Protein 5XJ1 (pdb70)

Sequence (453 aa):
MLKKNDIVEVEIVDLTHEGAGVAKVDGLVFFVENALPSEKILMRVLKVNKKIGFGKVEKYLVQSPHRNQDLDLAYLRSGIADLGHLSYPEQLKFKTKQVKDSLYKIAGIADVEVAETLGMEHPVKYRNKAQVPVRRVNGVLETGFFRKNSHNLMPLEDFFIQDPVIDQVVVALRDLLRRFDLKPYDEKEQSGLIRNLVVRRGHYSGQIMVVLVTTRPKVFRVDQLIEQVIKQFPEIVSVMQNINDQNTNAIFGKEWRTLYGQDYITDQMLGNDFQIAGPAFYQVNTEMAEKLYQTAIDFAELKKDDVIIDAYSGIGTIGLSVAKHVKEVYGVELIPEAVENSQKNASLNKITNAHYVCDTAENAMKKWLKEGIQPTVILVDPPRKGLTESFIKASAQTGADRIAYISCNVATMARDIKLYQELGYELKKVQPVDLFPQTHHVETVALLSKLDV

Radius of gyration: 23.88 Å; Cα contacts (8 Å, |Δi|>4): 1050; chains: 1; bounding box: 58×52×65 Å
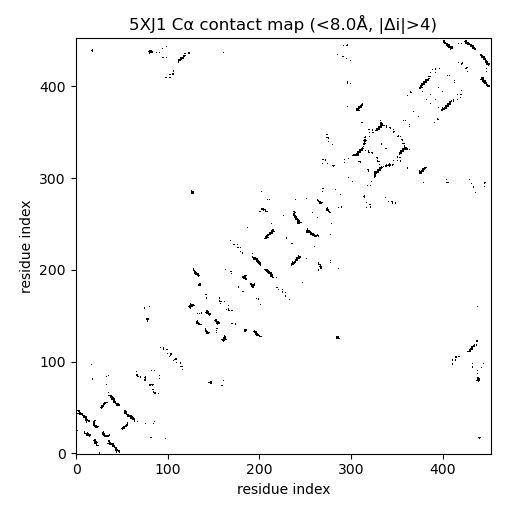
Secondary structure (DSSP, 8-state):
---TT-EEEEE--EE-TTS-EEEEETTEEEEETT--TT-EEEEEEEEE-SSEEEEEEEEEEE--TTB-TT--THHHHTTS-TTTTB-HHHHHHHHHHHHHHHHHHHH---SS-BPPPBPPSS-SS-BSEEEEEEEEETTEEEEEEEPTTS--EEE-S--SSB-HHHHHHHHHHHHHHHHTTPPBPBTTTTB-SEEEEEEEE-TTT--EEEEEEESSS--TTHHHHHHHHHHH-TTEEEEEEEE--SSSS-S--SEEEEEEE-SEEEEEETTEEEEEETT----S-HHHHHHHHHHHHHHHT--TT-EEEEES-TTSHHHHHHGGGSSEEEEEES-HHHHHHHHHHHHHTT--SEEEEES-HHHHHHHHHHTT----EEEE---TT---HHHHHHHHHTT-SEEEEEES-HHHHHHHHHHHHHTT-EEEEEEEE-SSTTSS--EEEEEEE-S--

InterPro domains:
  IPR002792 TRAM domain [PF01938] (5-57)
  IPR002792 TRAM domain [PS50926] (1-59)
  IPR010280 (Uracil-5)-methyltransferase family [PF05958] (254-450)
  IPR010280 (Uracil-5)-methyltransferase family [PS51687] (79-451)
  IPR010280 (Uracil-5)-methyltransferase family [PTHR11061] (3-449)
  IPR012340 Nucleic acid-binding, OB-fold [G3DSA:2.40.50.140] (1-58)
  IPR012340 Nucleic acid-binding, OB-fold [SSF50249] (2-57)
  IPR029063 S-adenosyl-L-methionine-dependent methyltransferase superfamily [G3DSA:3.40.50.150] (83-445)
  IPR029063 S-adenosyl-L-methionine-dependent methyltransferase superfamily [SSF53335] (77-450)
  IPR030390 RNA methyltransferase TrmA, active site [PS01230] (381-412)
  IPR030391 RNA methyltransferase TrmA, conserved site [PS01231] (433-443)

Foldseek 3Di:
DDDAQDWDKFAFADADLFGFTWTADPQAIETEAPHDHRWIAGWGWHADDDRYTYTYGPGTPGDDPQFDPPDDCVCCQLQVFSQQRGHQVVLQVVLQVVLQVLLCVQQVDNPFDEDGAADDPPQWAFFQKDKWFWAQDPNATATAGDGPPGRHGDGDLGSTRHNNVQSVLRVLLSVLCVVLVFFGADLVVLDGWFTIWMWGAAPPLRAIEIEGETQDDDDPPVVVVVVVSCVVVVSYQWYKYFHDNDNDPDRGDDDIDTDGHDQFDWYDALHFIATGGPPFDDQRRRVQVNVLLVVLCVLLVFAQAAEEEAEQQFLNVNVLNCLVHYPAYEYEHQDVVRVVNVVVRCVRRVNDRYHYDRDHQLVVLVVCVVVVHQHAEYEYEDPQQADDPSNLVSVVVSVHFKYKYWYQHSNNVSNSVNVLVVSQKDWHHKYWYCSNHSGSTIIMITMIGNPPD

Solvent-accessible surface area: 20555 Å² total; per-residue (Å²): 130,33,144,118,91,51,75,32,109,10,82,1,82,66,14,27,55,97,6,26,0,10,0,142,23,103,76,20,46,0,50,0,93,35,0,1,51,62,0,85,0,45,0,74,0,77,119,58,70,183,140,58,0,74,3,74,20,77,119,67,76,74,70,7,120,77,27,52,119,136,28,79,110,10,21,16,70,4,24,16,0,14,0,0,4,11,29,39,85,35,1,32,113,22,0,3,101,25,0,92,58,16,3,132,163,68,12,58,15,80,135,34,112,17,28,106,10,62,32,11,148,130,19,55,71,11,70,3,56,0,54,1,2,0,28,121,30,148,54,64,8,30,1,0,67,39,96,92,157,32,90,98,16,8,62,23,93,71,4,35,9,8,24,57,34,0,9,93,0,0,31,7,0,22,38,4,0,86,170,20,97,13,96,7,7,52,59,195,116,96,44,16,9,0,10,7,0,4,0,5,36,2,71,118,37,6,53,0,2,1,1,0,0,0,18,125,60,151,12,141,127,16,102,95,2,7,101,77,2,38,162,113,20,108,84,6,36,0,2,9,2,0,14,1,96,108,114,60,124,56,54,59,19,196,69,64,100,69,54,87,52,71,75,62,1,21,1,49,0,40,77,20,48,0,38,0,25,4,69,17,144,3,21,12,1,0,57,0,0,24,96,1,11,70,12,3,16,87,29,0,113,22,123,143,108,8,23,0,0,1,0,64,8,25,9,0,17,11,0,0,2,2,2,128,56,6,122,46,0,33,0,0,19,97,100,86,114,17,11,93,18,0,92,121,0,6,80,73,33,184,30,122,31,13,75,18,49,62,36,65,2,50,55,3,2,119,108,10,61,146,127,51,27,147,8,29,0,0,2,0,48,7,90,138,172,10,11,82,103,64,0,4,82,13,0,20,138,13,35,0,38,27,0,0,1,2,2,35,24,18,42,21,0,0,105,2,0,104,35,0,69,144,62,36,6,68,5,54,79,0,16,0,1,0,2,32,0,11,12,60,36,6,8,0,0,0,10,0,5,68,76,135,118

Structure (mmCIF, N/CA/C/O backbone):
data_5XJ1
#
_entry.id   5XJ1
#
_cell.length_a   46.452
_cell.length_b   101.772
_cell.length_c   63.037
_cell.angle_alpha   90.000
_cell.angle_beta   110.110
_cell.angle_gamma   90.000
#
_symmetry.space_group_name_H-M   'P 1 21 1'
#
loop_
_entity.id
_entity.type
_entity.pdbx_description
1 polymer 'Uncharacterized RNA methyltransferase SP_1029'
2 non-polymer GLYCEROL
3 non-polymer 'HEXAETHYLENE GLYCOL'
4 non-polymer '4-(2-HYDROXYETHYL)-1-PIPERAZINE ETHANESULFONIC ACID'
5 water water
#
loop_
_atom_site.group_PDB
_atom_site.id
_atom_site.type_symbol
_atom_site.label_atom_id
_atom_site.label_alt_id
_atom_site.label_comp_id
_atom_site.label_asym_id
_atom_site.label_entity_id
_atom_site.label_seq_id
_atom_site.pdbx_PDB_ins_code
_atom_site.Cartn_x
_atom_site.Cartn_y
_atom_site.Cartn_z
_atom_site.occupancy
_atom_site.B_iso_or_equiv
_atom_site.auth_seq_id
_atom_site.auth_comp_id
_atom_site.auth_asym_id
_atom_site.auth_atom_id
_atom_site.pdbx_PDB_model_num
ATOM 1 N N . MET A 1 1 ? -35.396 -27.316 16.134 1.00 66.61 1 MET A N 1
ATOM 2 C CA . MET A 1 1 ? -34.651 -26.106 15.803 1.00 67.72 1 MET A CA 1
ATOM 3 C C . MET A 1 1 ? -33.595 -25.809 16.867 1.00 68.31 1 MET A C 1
ATOM 4 O O . MET A 1 1 ? -33.910 -25.702 18.053 1.00 73.88 1 MET A O 1
ATOM 6 N N . LEU A 1 2 ? -32.348 -25.655 16.427 1.00 62.98 2 LEU A N 1
ATOM 7 C CA . LEU A 1 2 ? -31.211 -25.612 17.339 1.00 54.36 2 LEU A CA 1
ATOM 8 C C . LEU A 1 2 ? -31.199 -24.345 18.185 1.00 45.82 2 LEU A C 1
ATOM 9 O O . LEU A 1 2 ? -31.677 -23.283 17.776 1.00 48.16 2 LEU A O 1
ATOM 14 N N . LYS A 1 3 ? -30.605 -24.475 19.367 1.00 44.39 3 LYS A N 1
ATOM 15 C CA . LYS A 1 3 ? -30.424 -23.419 20.350 1.00 51.52 3 LYS A CA 1
ATOM 16 C C . LYS A 1 3 ? -28.945 -23.291 20.672 1.00 49.35 3 LYS A C 1
ATOM 17 O O . LYS A 1 3 ? -28.193 -24.259 20.570 1.00 51.09 3 LYS A O 1
ATOM 23 N N . LYS A 1 4 ? -28.538 -22.108 21.123 1.00 47.81 4 LYS A N 1
ATOM 24 C CA . LYS A 1 4 ? -27.172 -21.960 21.609 1.00 53.12 4 LYS A CA 1
ATOM 25 C C . LYS A 1 4 ? -26.902 -22.930 22.761 1.00 51.79 4 LYS A C 1
ATOM 26 O O . LYS A 1 4 ? -27.782 -23.229 23.574 1.00 44.05 4 LYS A O 1
ATOM 32 N N . ASN A 1 5 ? -25.665 -23.432 22.811 1.00 45.89 5 ASN A N 1
ATOM 33 C CA . ASN A 1 5 ? -25.158 -24.422 23.761 1.00 43.18 5 ASN A CA 1
ATOM 34 C C . ASN A 1 5 ? -25.738 -25.810 23.541 1.00 43.82 5 ASN A C 1
ATOM 35 O O . ASN A 1 5 ? -25.415 -26.726 24.310 1.00 47.09 5 ASN A O 1
ATOM 40 N N . ASP A 1 6 ? -26.585 -26.007 22.534 1.00 44.10 6 ASP A N 1
ATOM 41 C CA . ASP A 1 6 ? -26.901 -27.362 22.114 1.00 37.89 6 ASP A CA 1
ATOM 42 C C . ASP A 1 6 ? -25.630 -28.058 21.652 1.00 37.97 6 ASP A C 1
ATOM 43 O O . ASP A 1 6 ? -24.696 -27.424 21.153 1.00 38.26 6 ASP A O 1
ATOM 48 N N . ILE A 1 7 ? -25.589 -29.369 21.863 1.00 38.25 7 ILE A N 1
ATOM 49 C CA . ILE A 1 7 ? -24.519 -30.227 21.367 1.00 33.32 7 ILE A CA 1
ATOM 50 C C . ILE A 1 7 ? -25.141 -31.175 20.359 1.00 37.97 7 ILE A C 1
ATOM 51 O O . ILE A 1 7 ? -26.027 -31.964 20.707 1.00 41.18 7 ILE A O 1
ATOM 56 N N . VAL A 1 8 ? -24.678 -31.107 19.119 1.00 36.69 8 VAL A N 1
ATOM 57 C CA . VAL A 1 8 ? -25.196 -31.951 18.055 1.00 34.47 8 VAL A CA 1
ATOM 58 C C . VAL A 1 8 ? -24.013 -32.580 17.341 1.00 32.26 8 VAL A C 1
ATOM 59 O O . VAL A 1 8 ? -22.973 -31.938 17.153 1.00 32.41 8 VAL A O 1
ATOM 63 N N . GLU A 1 9 ? -24.158 -33.847 16.980 1.00 34.35 9 GLU A N 1
ATOM 64 C CA . GLU A 1 9 ? -23.134 -34.529 16.204 1.00 28.71 9 GLU A CA 1
ATOM 65 C C . GLU A 1 9 ? -23.299 -34.162 14.739 1.00 32.15 9 GLU A C 1
ATOM 66 O O . GLU A 1 9 ? -24.349 -34.416 14.141 1.00 35.50 9 GLU A O 1
ATOM 72 N N . VAL A 1 10 ? -22.268 -33.558 14.161 1.00 29.01 10 VAL A N 1
ATOM 73 C CA . VAL A 1 10 ? -22.317 -33.140 12.774 1.00 23.74 10 VAL A CA 1
ATOM 74 C C . VAL A 1 10 ? -21.092 -33.681 12.066 1.00 23.81 10 VAL A C 1
ATOM 75 O O . VAL A 1 10 ? -20.053 -33.957 12.676 1.00 22.07 10 VAL A O 1
ATOM 79 N N . GLU A 1 11 ? -21.232 -33.832 10.759 1.00 26.17 11 GLU A N 1
ATOM 80 C CA . GLU A 1 11 ? -20.092 -34.057 9.891 1.00 23.62 11 GLU A CA 1
ATOM 81 C C . GLU A 1 11 ? -19.767 -32.758 9.173 1.00 27.74 11 GLU A C 1
ATOM 82 O O . GLU A 1 11 ? -20.666 -32.081 8.656 1.00 25.11 11 GLU A O 1
ATOM 88 N N . ILE A 1 12 ? -18.487 -32.412 9.147 1.00 19.21 12 ILE A N 1
ATOM 89 C CA . ILE A 1 12 ? -18.049 -31.218 8.446 1.00 18.16 12 ILE A CA 1
ATOM 90 C C . ILE A 1 12 ? -18.009 -31.555 6.963 1.00 23.28 12 ILE A C 1
ATOM 91 O O . ILE A 1 12 ? -17.372 -32.533 6.556 1.00 22.27 12 ILE A O 1
ATOM 96 N N . VAL A 1 13 ? -18.732 -30.784 6.155 1.00 20.73 13 VAL A N 1
ATOM 97 C CA . VAL A 1 13 ? -18.904 -31.122 4.744 1.00 21.00 13 VAL A CA 1
ATOM 98 C C . VAL A 1 13 ? -18.251 -30.119 3.817 1.00 26.25 13 VAL A C 1
ATOM 99 O O . VAL A 1 13 ? -18.190 -30.375 2.603 1.00 27.54 13 VAL A O 1
ATOM 103 N N . ASP A 1 14 ? -17.740 -29.007 4.338 1.00 22.87 14 ASP A N 1
ATOM 104 C CA . ASP A 1 14 ? -17.119 -27.990 3.503 1.00 20.47 14 ASP A CA 1
ATOM 105 C C . ASP A 1 14 ? -16.223 -27.130 4.383 1.00 21.78 14 ASP A C 1
ATOM 106 O O . ASP A 1 14 ? -16.221 -27.249 5.609 1.00 20.49 14 ASP A O 1
ATOM 111 N N . LEU A 1 15 ? -15.468 -26.251 3.740 1.00 20.97 15 LEU A N 1
ATOM 112 C CA . LEU A 1 15 ? -14.582 -25.324 4.436 1.00 23.23 15 LEU A CA 1
ATOM 113 C C . LEU A 1 15 ? -14.707 -23.970 3.755 1.00 24.43 15 LEU A C 1
ATOM 114 O O . LEU A 1 15 ? -14.630 -23.895 2.525 1.00 23.67 15 LEU A O 1
ATOM 119 N N . THR A 1 16 ? -14.956 -22.917 4.536 1.00 21.25 16 THR A N 1
ATOM 120 C CA . THR A 1 16 ? 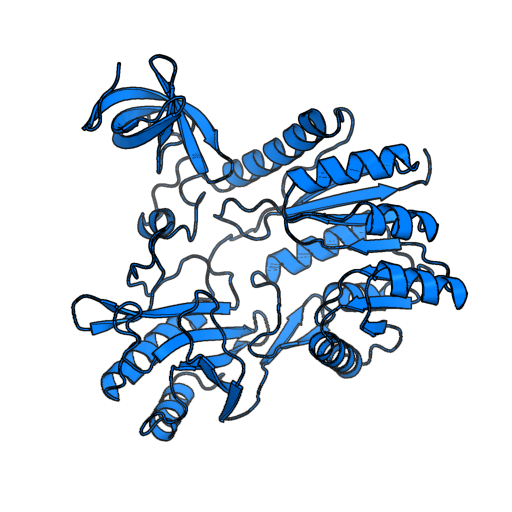-15.065 -21.588 3.943 1.00 19.44 16 THR A CA 1
ATOM 121 C C . THR A 1 16 ? -13.690 -21.087 3.527 1.00 20.29 16 THR A C 1
ATOM 122 O O . THR A 1 16 ? -12.661 -21.553 4.018 1.00 23.16 16 THR A O 1
ATOM 126 N N . HIS A 1 17 ? -13.701 -20.077 2.645 1.00 26.46 17 HIS A N 1
ATOM 127 C CA . HIS A 1 17 ? -12.480 -19.368 2.263 1.00 27.88 17 HIS A CA 1
ATOM 128 C C . HIS A 1 17 ? -11.645 -18.997 3.483 1.00 28.75 17 HIS A C 1
ATOM 129 O O . HIS A 1 17 ? -10.426 -19.211 3.509 1.00 30.62 17 HIS A O 1
ATOM 136 N N . GLU A 1 18 ? -12.290 -18.455 4.516 1.00 28.05 18 GLU A N 1
ATOM 137 C CA . GLU A 1 18 ? -11.579 -17.987 5.700 1.00 27.27 18 GLU A CA 1
ATOM 138 C C . GLU A 1 18 ? -11.213 -19.109 6.670 1.00 28.56 18 GLU A C 1
ATOM 139 O O . GLU A 1 18 ? -10.646 -18.832 7.735 1.00 29.56 18 GLU A O 1
ATOM 145 N N . GLY A 1 19 ? -11.530 -20.360 6.355 1.00 21.20 19 GLY A N 1
ATOM 146 C CA . GLY A 1 19 ? -11.046 -21.471 7.152 1.00 21.30 19 GLY A CA 1
ATOM 147 C C . GLY A 1 19 ? -11.996 -22.017 8.195 1.00 25.14 19 GLY A C 1
ATOM 148 O O . GLY A 1 19 ? -11.561 -22.801 9.049 1.00 23.65 19 GLY A O 1
ATOM 149 N N . ALA A 1 20 ? -13.272 -21.645 8.150 1.00 24.77 20 ALA A N 1
ATOM 150 C CA . ALA A 1 20 ? -14.268 -22.199 9.055 1.00 22.16 20 ALA A CA 1
ATOM 151 C C . ALA A 1 20 ? -14.828 -23.505 8.490 1.00 21.14 20 ALA A C 1
ATOM 152 O O . ALA A 1 20 ? -15.134 -23.595 7.301 1.00 20.53 20 ALA A O 1
ATOM 154 N N . GLY A 1 21 ? -14.963 -24.522 9.339 1.00 18.63 21 GLY A N 1
ATOM 155 C CA . GLY A 1 21 ? -15.677 -25.716 8.926 1.00 22.47 21 GLY A CA 1
ATOM 156 C C . GLY A 1 21 ? -17.151 -25.432 8.687 1.00 19.36 21 GLY A C 1
ATOM 157 O O . GLY A 1 21 ? -17.752 -24.560 9.316 1.00 21.84 21 GLY A O 1
ATOM 158 N N . VAL A 1 22 ? -17.745 -26.182 7.755 1.00 18.35 22 VAL A N 1
ATOM 159 C CA . VAL A 1 22 ? -19.143 -26.003 7.365 1.00 18.93 22 VAL A CA 1
ATOM 160 C C . VAL A 1 22 ? -19.909 -27.285 7.660 1.00 22.92 22 VAL A C 1
ATOM 161 O O . VAL A 1 22 ? -19.536 -28.368 7.199 1.00 20.22 22 VAL A O 1
ATOM 165 N N . ALA A 1 23 ? -20.964 -27.164 8.438 1.00 20.66 23 ALA A N 1
ATOM 166 C CA . ALA A 1 23 ? -21.892 -28.256 8.668 1.00 27.04 23 ALA A CA 1
ATOM 167 C C . ALA A 1 23 ? -23.279 -27.789 8.248 1.00 26.05 23 ALA A C 1
ATOM 168 O O . ALA A 1 23 ? -23.555 -26.591 8.199 1.00 26.77 23 ALA A O 1
ATOM 170 N N . LYS A 1 24 ? -24.150 -28.736 7.920 1.00 24.63 24 LYS A N 1
ATOM 171 C CA . LYS A 1 24 ? -25.519 -28.412 7.522 1.00 26.08 24 LYS A CA 1
ATOM 172 C C . LYS A 1 24 ? -26.450 -29.241 8.386 1.00 33.84 24 LYS A C 1
ATOM 173 O O . LYS A 1 24 ? -26.425 -30.475 8.323 1.00 38.02 24 LYS A O 1
ATOM 179 N N . VAL A 1 25 ? -27.218 -28.559 9.235 1.00 28.12 25 VAL A N 1
ATOM 180 C CA . VAL A 1 25 ? -28.109 -29.193 10.198 1.00 33.99 25 VAL A CA 1
ATOM 181 C C . VAL A 1 25 ? -29.422 -28.435 10.186 1.00 36.14 25 VAL A C 1
ATOM 182 O O . VAL A 1 25 ? -29.426 -27.201 10.166 1.00 36.51 25 VAL A O 1
ATOM 186 N N . ASP A 1 26 ? -30.532 -29.176 10.206 1.00 38.09 26 ASP A N 1
ATOM 187 C CA . ASP A 1 26 ? -31.871 -28.605 10.353 1.00 43.52 26 ASP A CA 1
ATOM 188 C C . ASP A 1 26 ? -32.095 -27.365 9.496 1.00 41.86 26 ASP A C 1
ATOM 189 O O . ASP A 1 26 ? -32.640 -26.367 9.977 1.00 48.94 26 ASP A O 1
ATOM 194 N N . GLY A 1 27 ? -31.665 -27.398 8.240 1.00 42.14 27 GLY A N 1
ATOM 195 C CA . GLY A 1 27 ? -31.918 -26.286 7.348 1.00 42.70 27 GLY A CA 1
ATOM 196 C C . GLY A 1 27 ? -30.990 -25.101 7.491 1.00 48.76 27 GLY A C 1
ATOM 197 O O . GLY A 1 27 ? -31.144 -24.129 6.739 1.00 45.97 27 GLY A O 1
ATOM 198 N N . LEU A 1 28 ? -30.033 -25.145 8.418 1.00 39.52 28 LEU A N 1
ATOM 199 C CA . LEU A 1 28 ? -29.076 -24.069 8.625 1.00 33.28 28 LEU A CA 1
ATOM 200 C C . LEU A 1 28 ? -27.688 -24.499 8.175 1.00 33.97 28 LEU A C 1
ATOM 201 O O . LEU A 1 28 ? -27.346 -25.682 8.200 1.00 33.94 28 LEU A O 1
ATOM 206 N N . VAL A 1 29 ? -26.879 -23.522 7.796 1.00 24.90 29 VAL A N 1
ATOM 207 C CA . VAL A 1 29 ? -25.479 -23.748 7.475 1.00 23.61 29 VAL A CA 1
ATOM 208 C C . VAL A 1 29 ? -24.646 -23.260 8.654 1.00 23.99 29 VAL A C 1
ATOM 209 O O . VAL A 1 29 ? -24.681 -22.069 8.990 1.00 27.76 29 VAL A O 1
ATOM 213 N N . PHE A 1 30 ? -23.912 -24.171 9.291 1.00 22.68 30 PHE A N 1
ATOM 214 C CA . PHE A 1 30 ? -23.118 -23.851 10.473 1.00 22.60 30 PHE A CA 1
ATOM 215 C C . PHE A 1 30 ? -21.648 -23.664 10.128 1.00 26.21 30 PHE A C 1
ATOM 216 O O . PHE A 1 30 ? -21.067 -24.456 9.390 1.00 24.09 30 PHE A O 1
ATOM 224 N N . PHE A 1 31 ? -21.048 -22.625 10.699 1.00 28.54 31 PHE A N 1
ATOM 225 C CA . PHE A 1 31 ? -19.623 -22.349 10.572 1.00 26.73 31 PHE A CA 1
ATOM 226 C C . PHE A 1 31 ? -18.945 -22.677 11.900 1.00 24.67 31 PHE A C 1
ATOM 227 O O . PHE A 1 31 ? -19.391 -22.216 12.956 1.00 25.36 31 PHE A O 1
ATOM 235 N N . VAL A 1 32 ? -17.898 -23.506 11.852 1.00 21.89 32 VAL A N 1
ATOM 236 C CA . VAL A 1 32 ? -17.290 -24.100 13.048 1.00 22.92 32 VAL A CA 1
ATOM 237 C C . VAL A 1 32 ? -15.782 -23.843 13.034 1.00 26.75 32 VAL A C 1
ATOM 238 O O . VAL A 1 32 ? -15.096 -24.246 12.090 1.00 24.57 32 VAL A O 1
ATOM 242 N N . GLU A 1 33 ? -15.266 -23.209 14.094 1.00 24.66 33 GLU A N 1
ATOM 243 C CA . GLU A 1 33 ? -13.830 -22.971 14.214 1.00 27.68 33 GLU A CA 1
ATOM 244 C C . GLU A 1 33 ? -13.075 -24.278 14.430 1.00 22.07 33 GLU A C 1
ATOM 245 O O . GLU A 1 33 ? -13.533 -25.166 15.159 1.00 23.49 33 GLU A O 1
ATOM 251 N N . ASN A 1 34 ? -11.900 -24.384 13.803 1.00 20.21 34 ASN A N 1
ATOM 252 C CA . ASN A 1 34 ? -10.967 -25.493 14.055 1.00 19.92 34 ASN A CA 1
ATOM 253 C C . ASN A 1 34 ? -11.631 -26.846 13.805 1.00 22.29 34 ASN A C 1
ATOM 254 O O . ASN A 1 34 ? -11.514 -27.778 14.604 1.00 21.42 34 ASN A O 1
ATOM 259 N N . ALA A 1 35 ? -12.333 -26.948 12.679 1.00 21.24 35 ALA A N 1
ATOM 260 C CA . ALA A 1 35 ? -13.036 -28.162 12.280 1.00 18.39 35 ALA A CA 1
ATOM 261 C C . ALA A 1 35 ? -12.876 -28.336 10.779 1.00 18.89 35 ALA A C 1
ATOM 262 O O . ALA A 1 35 ? -13.207 -27.423 10.014 1.00 18.98 35 ALA A O 1
ATOM 264 N N . LEU A 1 36 ? -12.385 -29.493 10.355 1.00 17.82 36 LEU A N 1
ATOM 265 C CA . LEU A 1 36 ? -11.988 -29.712 8.970 1.00 22.61 36 LEU A CA 1
ATOM 266 C C . LEU A 1 36 ? -12.952 -30.658 8.255 1.00 20.93 36 LEU A C 1
ATOM 267 O O . LEU A 1 36 ? -13.630 -31.460 8.899 1.00 18.30 36 LEU A O 1
ATOM 272 N N . PRO A 1 37 ? -13.038 -30.597 6.921 1.00 17.32 37 PRO A N 1
ATOM 273 C CA . PRO A 1 37 ? -13.934 -31.516 6.198 1.00 22.45 37 PRO A CA 1
ATOM 274 C C . PRO A 1 37 ? -13.661 -32.978 6.518 1.00 18.12 37 PRO A C 1
ATOM 275 O O . PRO A 1 37 ? -12.509 -33.398 6.671 1.00 21.37 37 PRO A O 1
ATOM 279 N N . SER A 1 38 ? -14.748 -33.741 6.631 1.00 19.56 38 SER A N 1
ATOM 280 C CA . SER A 1 38 ? -14.841 -35.158 6.979 1.00 24.48 38 SER A CA 1
ATOM 281 C C . SER A 1 38 ? -14.627 -35.383 8.470 1.00 27.32 38 SER A C 1
ATOM 282 O O . SER A 1 38 ? -14.793 -36.517 8.935 1.00 24.46 38 SER A O 1
ATOM 285 N N . GLU A 1 39 ? -14.267 -34.364 9.246 1.00 19.97 39 GLU A N 1
ATOM 286 C CA . GLU A 1 39 ? -14.264 -34.563 10.686 1.00 18.26 39 GLU A CA 1
ATOM 287 C C . GLU A 1 39 ? -15.695 -34.754 11.169 1.00 25.51 39 GLU A C 1
ATOM 288 O O . GLU A 1 39 ? -16.649 -34.200 10.607 1.00 22.66 39 GLU A O 1
ATOM 294 N N . LYS A 1 40 ? -15.848 -35.623 12.157 1.00 21.09 40 LYS A N 1
ATOM 295 C CA . LYS A 1 40 ? -17.099 -35.788 12.865 1.00 25.57 40 LYS A CA 1
ATOM 296 C C . LYS A 1 40 ? -16.864 -35.245 14.259 1.00 23.10 40 LYS A C 1
ATOM 297 O O . LYS A 1 40 ? -15.845 -35.553 14.893 1.00 21.95 40 LYS A O 1
ATOM 303 N N . ILE A 1 41 ? -17.752 -34.375 14.701 1.00 24.39 41 ILE A N 1
ATOM 304 C CA . ILE A 1 41 ? -17.559 -33.706 15.972 1.00 23.24 41 ILE A CA 1
ATOM 305 C C . ILE A 1 41 ? -18.878 -33.712 16.713 1.00 25.71 41 ILE A C 1
ATOM 306 O O . ILE A 1 41 ? -19.956 -33.821 16.122 1.00 25.36 41 ILE A O 1
ATOM 311 N N . LEU A 1 42 ? -18.771 -33.617 18.026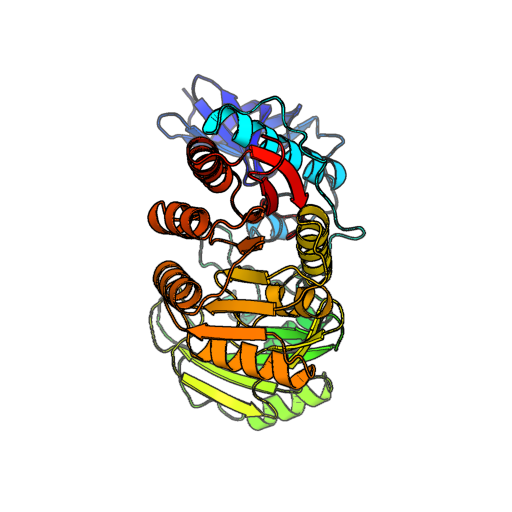 1.00 25.25 42 LEU A N 1
ATOM 312 C CA . LEU A 1 42 ? -19.812 -32.983 18.808 1.00 28.16 42 LEU A CA 1
ATOM 313 C C . LEU A 1 42 ? -19.590 -31.483 18.693 1.00 29.25 42 LEU A C 1
ATOM 314 O O . LEU A 1 42 ? -18.522 -30.984 19.068 1.00 25.91 42 LEU A O 1
ATOM 319 N N . MET A 1 43 ? -20.571 -30.783 18.122 1.00 29.40 43 MET A N 1
ATOM 320 C CA . MET A 1 43 ? -20.507 -29.342 17.896 1.00 31.24 43 MET A CA 1
ATOM 321 C C . MET A 1 43 ? -21.332 -28.622 18.952 1.00 31.07 43 MET A C 1
ATOM 322 O O . MET A 1 43 ? -22.498 -28.955 19.160 1.00 27.78 43 MET A O 1
ATOM 327 N N . ARG A 1 44 ? -20.730 -27.627 19.595 1.00 32.53 44 ARG A N 1
ATOM 328 C CA . ARG A 1 44 ? -21.441 -26.763 20.525 1.00 35.79 44 ARG A CA 1
ATOM 329 C C . ARG A 1 44 ? -21.966 -25.555 19.760 1.00 32.24 44 ARG A C 1
ATOM 330 O O . ARG A 1 44 ? -21.178 -24.774 19.218 1.00 35.75 44 ARG A O 1
ATOM 338 N N . VAL A 1 45 ? -23.287 -25.418 19.704 1.00 34.15 45 VAL A N 1
ATOM 339 C CA . VAL A 1 45 ? -23.907 -24.275 19.041 1.00 33.28 45 VAL A CA 1
ATOM 340 C C . VAL A 1 45 ? -23.579 -23.015 19.829 1.00 37.63 45 VAL A C 1
ATOM 341 O O . VAL A 1 45 ? -23.882 -22.919 21.025 1.00 41.94 45 VAL A O 1
ATOM 345 N N . LEU A 1 46 ? -22.937 -22.051 19.168 1.00 35.68 46 LEU A N 1
ATOM 346 C CA . LEU A 1 46 ? -22.652 -20.754 19.775 1.00 34.62 46 LEU A CA 1
ATOM 347 C C . LEU A 1 46 ? -23.657 -19.678 19.403 1.00 38.15 46 LEU A C 1
ATOM 348 O O . LEU A 1 46 ? -23.863 -18.748 20.191 1.00 37.26 46 LEU A O 1
ATOM 353 N N . LYS A 1 47 ? -24.277 -19.768 18.224 1.00 32.40 47 LYS A N 1
ATOM 354 C CA . LYS A 1 47 ? -25.152 -18.706 17.746 1.00 33.70 47 LYS A CA 1
ATOM 355 C C . LYS A 1 47 ? -25.957 -19.231 16.565 1.00 31.99 47 LYS A C 1
ATOM 356 O O . LYS A 1 47 ? -25.421 -19.963 15.732 1.00 30.86 47 LYS A O 1
ATOM 362 N N . VAL A 1 48 ? -27.229 -18.843 16.491 1.00 32.36 48 VAL A N 1
ATOM 363 C CA . VAL A 1 48 ? -28.130 -19.251 15.412 1.00 30.87 48 VAL A CA 1
ATOM 364 C C . VAL A 1 48 ? -28.696 -17.995 14.755 1.00 31.69 48 VAL A C 1
ATOM 365 O O . VAL A 1 48 ? -29.390 -17.213 15.412 1.00 33.22 48 VAL A O 1
ATOM 369 N N . ASN A 1 49 ? -28.418 -17.805 13.465 1.00 22.57 49 ASN A N 1
ATOM 370 C CA . ASN A 1 49 ? -29.052 -16.729 12.712 1.00 24.68 49 ASN A CA 1
ATOM 371 C C . ASN A 1 49 ? -30.144 -17.315 11.804 1.00 23.10 49 ASN A C 1
ATOM 372 O O . ASN A 1 49 ? -30.562 -18.463 11.965 1.00 26.15 49 ASN A O 1
ATOM 377 N N . LYS A 1 50 ? -30.619 -16.520 10.836 1.00 26.50 50 LYS A N 1
ATOM 378 C CA . LYS A 1 50 ? -31.779 -16.927 10.036 1.00 21.97 50 LYS A CA 1
ATOM 379 C C . LYS A 1 50 ? -31.455 -18.108 9.131 1.00 26.89 50 LYS A C 1
ATOM 380 O O . LYS A 1 50 ? -32.211 -19.086 9.069 1.00 33.88 50 LYS A O 1
ATOM 386 N N . LYS A 1 51 ? -30.374 -18.008 8.368 1.00 22.65 51 LYS A N 1
ATOM 387 C CA . LYS A 1 51 ? -29.975 -19.079 7.466 1.00 22.47 51 LYS A CA 1
ATOM 388 C C . LYS A 1 51 ? -28.676 -19.744 7.886 1.00 23.28 51 LYS A C 1
ATOM 389 O O . LYS A 1 51 ? -28.355 -20.820 7.361 1.00 22.56 51 LYS A O 1
ATOM 395 N N . ILE A 1 52 ? -27.930 -19.138 8.816 1.00 21.66 52 ILE A N 1
ATOM 396 C CA . ILE A 1 52 ? -26.616 -19.627 9.221 1.00 18.37 52 ILE A CA 1
ATOM 397 C C . ILE A 1 52 ? -26.526 -19.697 10.741 1.00 24.90 52 ILE A C 1
ATOM 398 O O . ILE A 1 52 ? -27.278 -19.041 11.462 1.00 27.54 52 ILE A O 1
ATOM 403 N N . GLY A 1 53 ? -25.552 -20.486 11.221 1.00 22.29 53 GLY A N 1
ATOM 404 C CA . GLY A 1 53 ? -25.238 -20.544 12.634 1.00 25.28 53 GLY A CA 1
ATOM 405 C C . GLY A 1 53 ? -23.740 -20.648 12.851 1.00 23.56 53 GLY A C 1
ATOM 406 O O . GLY A 1 53 ? -22.962 -20.774 11.904 1.00 21.77 53 GLY A O 1
ATOM 407 N N . PHE A 1 54 ? -23.343 -20.597 14.122 1.00 25.98 54 PHE A N 1
ATOM 408 C CA . PHE A 1 54 ? -21.940 -20.675 14.505 1.00 24.81 54 PHE A CA 1
ATOM 409 C C . PHE A 1 54 ? -21.777 -21.729 15.594 1.00 28.42 54 PHE A C 1
ATOM 410 O O . PHE A 1 54 ? -22.607 -21.825 16.504 1.00 29.24 54 PHE A O 1
ATOM 418 N N . GLY A 1 55 ? -20.710 -22.535 15.487 1.00 26.37 55 GLY A N 1
ATOM 419 C CA . GLY A 1 55 ? -20.482 -23.617 16.419 1.00 29.61 55 GLY A CA 1
ATOM 420 C C . GLY A 1 55 ? -19.024 -23.734 16.826 1.00 25.75 55 GLY A C 1
ATOM 421 O O . GLY A 1 55 ? -18.134 -23.122 16.235 1.00 27.00 55 GLY A O 1
ATOM 422 N N . LYS A 1 56 ? -18.804 -24.550 17.862 1.00 30.60 56 LYS A N 1
ATOM 423 C CA . LYS A 1 56 ? -17.485 -24.839 18.414 1.00 34.64 56 LYS A CA 1
ATOM 424 C C . LYS A 1 56 ? -17.325 -26.347 18.553 1.00 26.64 56 LYS A C 1
ATOM 425 O O . LYS A 1 56 ? -18.305 -27.068 18.736 1.00 26.63 56 LYS A O 1
ATOM 431 N N . VAL A 1 57 ? -16.088 -26.834 18.502 1.00 30.00 57 VAL A N 1
ATOM 432 C CA . VAL A 1 57 ? -15.875 -28.266 18.705 1.00 24.63 57 VAL A CA 1
ATOM 433 C C . VAL A 1 57 ? -15.893 -28.554 20.200 1.00 23.46 57 VAL A C 1
ATOM 434 O O . VAL A 1 57 ? -15.023 -28.099 20.944 1.00 27.43 57 VAL A O 1
ATOM 438 N N . GLU A 1 58 ? -16.892 -29.306 20.640 1.00 27.41 58 GLU A N 1
ATOM 439 C CA . GLU A 1 58 ? -16.892 -29.787 22.014 1.00 29.97 58 GLU A CA 1
ATOM 440 C C . GLU A 1 58 ? -15.999 -31.010 22.152 1.00 34.27 58 GLU A C 1
ATOM 441 O O . GLU A 1 58 ? -15.312 -31.176 23.167 1.00 35.10 58 GLU A O 1
ATOM 447 N N . LYS A 1 59 ? -15.986 -31.864 21.133 1.00 28.71 59 LYS A N 1
ATOM 448 C CA . LYS A 1 59 ? -15.192 -33.083 21.161 1.00 29.20 59 LYS A CA 1
ATOM 449 C C . LYS A 1 59 ? -14.997 -33.561 19.734 1.00 26.44 59 LYS A C 1
ATOM 450 O O . LYS A 1 59 ? -15.943 -33.566 18.941 1.00 26.26 59 LYS A O 1
ATOM 456 N N . TYR A 1 60 ? -13.776 -33.979 19.415 1.00 20.78 60 TYR A N 1
ATOM 457 C CA . TYR A 1 60 ? -13.512 -34.596 18.122 1.00 24.23 60 TYR A CA 1
ATOM 458 C C . TYR A 1 60 ? -13.834 -36.084 18.215 1.00 28.25 60 TYR A C 1
ATOM 459 O O . TYR A 1 60 ? -13.282 -36.789 19.067 1.00 30.66 60 TYR A O 1
ATOM 468 N N . LEU A 1 61 ? -14.759 -36.549 17.377 1.00 23.86 61 LEU A N 1
ATOM 469 C CA . LEU A 1 61 ? -15.061 -37.974 17.272 1.00 23.23 61 LEU A CA 1
ATOM 470 C C . LEU A 1 61 ? -14.180 -38.631 16.224 1.00 23.28 61 LEU A C 1
ATOM 471 O O . LEU A 1 61 ? -13.610 -39.707 16.448 1.00 21.94 61 LEU A O 1
ATOM 476 N N . VAL A 1 62 ? -14.085 -37.988 15.068 1.00 20.52 62 VAL A N 1
ATOM 477 C CA . VAL A 1 62 ? -13.201 -38.395 13.992 1.00 21.72 62 VAL A CA 1
ATOM 478 C C . VAL A 1 62 ? -12.374 -37.178 13.616 1.00 20.30 62 VAL A C 1
ATOM 479 O O . VAL A 1 62 ? -12.930 -36.141 13.225 1.00 21.17 62 VAL A O 1
ATOM 483 N N . GLN A 1 63 ? -11.060 -37.284 13.750 1.00 19.89 63 GLN A N 1
ATOM 484 C CA . GLN A 1 63 ? -10.178 -36.200 13.347 1.00 17.52 63 GLN A CA 1
ATOM 485 C C . GLN A 1 63 ? -9.610 -36.488 11.973 1.00 21.86 63 GLN A C 1
ATOM 486 O O . GLN A 1 63 ? -9.296 -37.635 11.646 1.00 21.73 63 GLN A O 1
ATOM 492 N N . SER A 1 64 ? -9.473 -35.439 11.185 1.00 16.76 64 SER A N 1
ATOM 493 C CA . SER A 1 64 ? -9.004 -35.597 9.825 1.00 16.52 64 SER A CA 1
ATOM 494 C C . SER A 1 64 ? -7.540 -36.025 9.812 1.00 20.55 64 SER A C 1
ATOM 495 O O . SER A 1 64 ? -6.723 -35.503 10.583 1.00 17.40 64 SER A O 1
ATOM 498 N N . PRO A 1 65 ? -7.169 -36.954 8.934 1.00 20.96 65 PRO A N 1
ATOM 499 C CA . PRO A 1 65 ? -5.742 -37.250 8.749 1.00 18.92 65 PRO A CA 1
ATOM 500 C C . PRO A 1 65 ? -4.974 -36.054 8.236 1.00 21.07 65 PRO A C 1
ATOM 501 O O . PRO A 1 65 ? -3.740 -36.047 8.312 1.00 23.86 65 PRO A O 1
ATOM 505 N N . HIS A 1 66 ? -5.671 -35.032 7.738 1.00 16.09 66 HIS A N 1
ATOM 506 C CA . HIS A 1 66 ? -5.051 -33.810 7.257 1.00 18.10 66 HIS A CA 1
ATOM 507 C C . HIS A 1 66 ? -4.890 -32.751 8.340 1.00 18.30 66 HIS A C 1
ATOM 508 O O . HIS A 1 66 ? -4.463 -31.634 8.036 1.00 23.26 66 HIS A O 1
ATOM 515 N N . ARG A 1 67 ? -5.241 -33.061 9.581 1.00 17.97 67 ARG A N 1
ATOM 516 C CA . ARG A 1 67 ? -5.100 -32.093 10.656 1.00 20.87 67 ARG A CA 1
ATOM 517 C C . ARG A 1 67 ? -3.648 -31.979 11.107 1.00 23.05 67 ARG A C 1
ATOM 518 O O . ARG A 1 67 ? -2.963 -32.985 11.298 1.00 20.53 67 ARG A O 1
ATOM 526 N N . ASN A 1 68 ? -3.189 -30.740 11.295 1.00 20.58 68 ASN A N 1
ATOM 527 C CA . ASN A 1 68 ? -1.885 -30.466 11.900 1.00 19.38 68 ASN A CA 1
ATOM 528 C C . ASN A 1 68 ? -2.050 -30.311 13.412 1.00 20.46 68 ASN A C 1
ATOM 529 O O . ASN A 1 68 ? -2.544 -29.282 13.889 1.00 21.09 68 ASN A O 1
ATOM 534 N N . GLN A 1 69 ? -1.598 -31.317 14.163 1.00 23.65 69 GLN A N 1
ATOM 535 C CA . GLN A 1 69 ? -1.805 -31.385 15.606 1.00 29.77 69 GLN A CA 1
ATOM 536 C C . GLN A 1 69 ? -0.908 -30.448 16.404 1.00 29.87 69 GLN A C 1
ATOM 537 O O . GLN A 1 69 ? -1.159 -30.243 17.596 1.00 32.18 69 GLN A O 1
ATOM 543 N N . ASP A 1 70 ? 0.138 -29.902 15.804 1.00 27.08 70 ASP A N 1
ATOM 544 C CA . ASP A 1 70 ? 1.153 -29.194 16.571 1.00 34.26 70 ASP A CA 1
ATOM 545 C C . ASP A 1 70 ? 0.909 -27.695 16.633 1.00 36.78 70 ASP A C 1
ATOM 546 O O . ASP A 1 70 ? 1.665 -26.986 17.302 1.00 36.22 70 ASP A O 1
ATOM 551 N N . LEU A 1 71 ? -0.134 -27.202 15.974 1.00 26.49 71 LEU A N 1
ATOM 552 C CA . LEU A 1 71 ? -0.399 -25.774 15.950 1.00 30.42 71 LEU A CA 1
ATOM 553 C C . LEU A 1 71 ? -0.968 -25.332 17.286 1.00 33.85 71 LEU A C 1
ATOM 554 O O . LEU A 1 71 ? -1.967 -25.881 17.760 1.00 32.26 71 LEU A O 1
ATOM 559 N N . ASP A 1 72 ? -0.327 -24.346 17.894 1.00 29.21 72 ASP A N 1
ATOM 560 C CA . ASP A 1 72 ? -0.886 -23.714 19.075 1.00 27.54 72 ASP A CA 1
ATOM 561 C C . ASP A 1 72 ? -2.181 -23.017 18.682 1.00 26.67 72 ASP A C 1
ATOM 562 O O . ASP A 1 72 ? -2.240 -22.333 17.656 1.00 28.64 72 ASP A O 1
ATOM 567 N N . LEU A 1 73 ? -3.232 -23.202 19.482 1.00 27.60 73 LEU A N 1
ATOM 568 C CA . LEU A 1 73 ? -4.521 -22.626 19.112 1.00 27.16 73 LEU A CA 1
ATOM 569 C C . LEU A 1 73 ? -4.485 -21.099 19.060 1.00 24.62 73 LEU A C 1
ATOM 570 O O . LEU A 1 73 ? -5.338 -20.498 18.399 1.00 21.96 73 LEU A O 1
ATOM 575 N N . ALA A 1 74 ? -3.511 -20.459 19.719 1.00 30.41 74 ALA A N 1
ATOM 576 C CA . ALA A 1 74 ? -3.452 -18.996 19.700 1.00 28.86 74 ALA A CA 1
ATOM 577 C C . ALA A 1 74 ? -3.415 -18.452 18.275 1.00 22.25 74 ALA A C 1
ATOM 578 O O . ALA A 1 74 ? -3.964 -17.377 18.000 1.00 26.77 74 ALA A O 1
ATOM 580 N N . TYR A 1 75 ? -2.823 -19.202 17.347 1.00 23.42 75 TYR A N 1
ATOM 581 C CA . TYR A 1 75 ? -2.670 -18.711 15.986 1.00 20.86 75 TYR A CA 1
ATOM 582 C C . TYR A 1 75 ? -3.968 -18.780 15.186 1.00 24.33 75 TYR A C 1
ATOM 583 O O . TYR A 1 75 ? -4.140 -18.013 14.231 1.00 21.39 75 TYR A O 1
ATOM 592 N N . LEU A 1 76 ? -4.902 -19.649 15.573 1.00 25.30 76 LEU A N 1
ATOM 593 C CA . LEU A 1 76 ? -6.227 -19.612 14.968 1.00 24.58 76 LEU A CA 1
ATOM 594 C C . LEU A 1 76 ? -7.058 -18.482 15.551 1.00 24.01 76 LEU A C 1
ATOM 595 O O . LEU A 1 76 ? -7.689 -17.719 14.810 1.00 25.68 76 LEU A O 1
ATOM 600 N N . ARG A 1 77 ? -7.059 -18.348 16.879 1.00 26.96 77 ARG A N 1
ATOM 601 C CA . ARG A 1 77 ? -7.953 -17.380 17.500 1.00 30.78 77 ARG A CA 1
ATOM 602 C C . ARG A 1 77 ? -7.487 -15.948 17.279 1.00 28.87 77 ARG A C 1
ATOM 603 O O . ARG A 1 77 ? -8.310 -15.031 17.320 1.00 29.87 77 ARG A O 1
ATOM 611 N N . SER A 1 78 ? -6.199 -15.737 17.005 1.00 27.73 78 SER A N 1
ATOM 612 C CA . SER A 1 78 ? -5.720 -14.419 16.619 1.00 25.05 78 SER A CA 1
ATOM 613 C C . SER A 1 78 ? -5.903 -14.151 15.137 1.00 24.97 78 SER A C 1
ATOM 614 O O . SER A 1 78 ? -5.678 -13.015 14.696 1.00 23.86 78 SER A O 1
ATOM 617 N N . GLY A 1 79 ? -6.298 -15.164 14.368 1.00 23.00 79 GLY A N 1
ATOM 618 C CA . GLY A 1 79 ? -6.385 -15.043 12.932 1.00 22.19 79 GLY A CA 1
ATOM 619 C C . GLY A 1 79 ? -5.046 -14.852 12.275 1.00 23.26 79 GLY A C 1
ATOM 620 O O . GLY A 1 79 ? -4.993 -14.382 11.131 1.00 22.42 79 GLY A O 1
ATOM 621 N N . ILE A 1 80 ? -3.962 -15.148 13.000 1.00 18.72 80 ILE A N 1
ATOM 622 C CA . ILE A 1 80 ? -2.625 -15.099 12.419 1.00 18.62 80 ILE A CA 1
ATOM 623 C C . ILE A 1 80 ? -2.461 -16.213 11.387 1.00 22.14 80 ILE A C 1
ATOM 624 O O . ILE A 1 80 ? -1.877 -16.002 10.317 1.00 20.65 80 ILE A O 1
ATOM 629 N N . ALA A 1 81 ? -3.008 -17.414 11.664 1.00 17.92 81 ALA A N 1
ATOM 630 C CA . ALA A 1 81 ? -2.882 -18.535 10.721 1.00 18.48 81 ALA A CA 1
ATOM 631 C C . ALA A 1 81 ? -4.218 -19.268 10.597 1.00 19.19 81 ALA A C 1
ATOM 632 O O . ALA A 1 81 ? -4.380 -20.357 11.154 1.00 20.65 81 ALA A O 1
ATOM 634 N N . ASP A 1 82 ? -5.130 -18.689 9.794 1.00 21.25 82 ASP A N 1
ATOM 635 C CA . ASP A 1 82 ? -6.501 -19.191 9.660 1.00 22.10 82 ASP A CA 1
ATOM 636 C C . ASP A 1 82 ? -6.570 -20.622 9.131 1.00 20.35 82 ASP A C 1
ATOM 637 O O . ASP A 1 82 ? -7.583 -21.302 9.339 1.00 20.34 82 ASP A O 1
ATOM 642 N N . LEU A 1 83 ? -5.568 -21.073 8.377 1.00 20.42 83 LEU A N 1
ATOM 643 C CA . LEU A 1 83 ? -5.546 -22.447 7.877 1.00 18.99 83 LEU A CA 1
ATOM 644 C C . LEU A 1 83 ? -4.444 -23.282 8.531 1.00 19.07 83 LEU A C 1
ATOM 645 O O . LEU A 1 83 ? -4.150 -24.384 8.061 1.00 18.31 83 LEU A O 1
ATOM 650 N N . GLY A 1 84 ? -3.866 -22.799 9.636 1.00 19.09 84 GLY A N 1
ATOM 651 C CA . GLY A 1 84 ? -2.697 -23.438 10.232 1.00 18.25 84 GLY A CA 1
ATOM 652 C C . GLY A 1 84 ? -2.962 -24.818 10.801 1.00 19.97 84 GLY A C 1
ATOM 653 O O . GLY A 1 84 ? -2.014 -25.572 11.049 1.00 20.20 84 GLY A O 1
ATOM 654 N N . HIS A 1 85 ? -4.224 -25.171 11.002 1.00 16.63 85 HIS A N 1
ATOM 655 C CA . HIS A 1 85 ? -4.583 -26.484 11.506 1.00 18.63 85 HIS A CA 1
ATOM 656 C C . HIS A 1 85 ? -4.742 -27.505 10.390 1.00 16.69 85 HIS A C 1
ATOM 657 O O . HIS A 1 85 ? -4.960 -28.686 10.667 1.00 19.11 85 HIS A O 1
ATOM 664 N N . LEU A 1 86 ? -4.635 -27.072 9.142 1.00 19.89 86 LEU A N 1
ATOM 665 C CA . LEU A 1 86 ? -4.730 -27.948 7.986 1.00 19.72 86 LEU A CA 1
ATOM 666 C C . LEU A 1 86 ? -3.318 -28.247 7.504 1.00 20.62 86 LEU A C 1
ATOM 667 O O . LEU A 1 86 ? -2.455 -27.358 7.508 1.00 19.19 86 LEU A O 1
ATOM 672 N N . SER A 1 87 ? -3.075 -29.510 7.136 1.00 19.28 87 SER A N 1
ATOM 673 C CA . SER A 1 87 ? -1.780 -29.870 6.582 1.00 18.03 87 SER A CA 1
ATOM 674 C C . SER A 1 87 ? -1.464 -28.941 5.420 1.00 18.74 87 SER A C 1
ATOM 675 O O . SER A 1 87 ? -2.361 -28.476 4.698 1.00 17.57 87 SER A O 1
ATOM 678 N N . TYR A 1 88 ? -0.189 -28.618 5.277 1.00 19.13 88 TYR A N 1
ATOM 679 C CA . TYR A 1 88 ? 0.162 -27.672 4.235 1.00 20.09 88 TYR A CA 1
ATOM 680 C C . TYR A 1 88 ? -0.202 -28.167 2.839 1.00 19.21 88 TYR A C 1
ATOM 681 O O . TYR A 1 88 ? -0.683 -27.343 2.040 1.00 18.66 88 TYR A O 1
ATOM 690 N N . PRO A 1 89 ? -0.053 -29.455 2.481 1.00 19.28 89 PRO A N 1
ATOM 691 C CA . PRO A 1 89 ? -0.487 -29.861 1.129 1.00 22.38 89 PRO A CA 1
ATOM 692 C C . PRO A 1 89 ? -1.968 -29.632 0.879 1.00 18.42 89 PRO A C 1
ATOM 693 O O . PRO A 1 89 ? -2.358 -29.276 -0.243 1.00 20.94 89 PRO A O 1
ATOM 697 N N . GLU A 1 90 ? -2.817 -29.829 1.893 1.00 15.45 90 GLU A N 1
ATOM 698 C CA . GLU A 1 90 ? -4.237 -29.564 1.688 1.00 14.19 90 GLU A CA 1
ATOM 699 C C . GLU A 1 90 ? -4.558 -28.074 1.686 1.00 17.79 90 GLU A C 1
ATOM 700 O O . GLU A 1 90 ? -5.547 -27.669 1.055 1.00 16.70 90 GLU A O 1
ATOM 706 N N . GLN A 1 91 ? -3.753 -27.239 2.360 1.00 17.67 91 GLN A N 1
ATOM 707 C CA . GLN A 1 91 ? -3.931 -25.792 2.219 1.00 16.83 91 GLN A CA 1
ATOM 708 C C . GLN A 1 91 ? -3.787 -25.393 0.753 1.00 17.00 91 GLN A C 1
ATOM 709 O O . GLN A 1 91 ? -4.622 -24.673 0.196 1.00 18.82 91 GLN A O 1
ATOM 715 N N . LEU A 1 92 ? -2.756 -25.911 0.099 1.00 16.54 92 LEU A N 1
ATOM 716 C CA . LEU A 1 92 ? -2.523 -25.578 -1.301 1.00 15.53 92 LEU A CA 1
ATOM 717 C C . LEU A 1 92 ? -3.669 -26.060 -2.200 1.00 19.01 92 LEU A C 1
ATOM 718 O O . LEU A 1 92 ? -4.129 -25.320 -3.078 1.00 19.54 92 LEU A O 1
ATOM 723 N N . LYS A 1 93 ? -4.152 -27.284 -1.992 1.00 18.67 93 LYS A N 1
ATOM 724 C CA . LYS A 1 93 ? -5.225 -27.808 -2.843 1.00 19.22 93 LYS A CA 1
ATOM 725 C C . LYS A 1 93 ? -6.496 -26.981 -2.703 1.00 19.35 93 LYS A C 1
ATOM 726 O O . LYS A 1 93 ? -7.234 -26.774 -3.672 1.00 20.35 93 LYS A O 1
ATOM 732 N N . PHE A 1 94 ? -6.759 -26.502 -1.498 1.00 18.10 94 PHE A N 1
ATOM 733 C CA . PHE A 1 94 ? -7.945 -25.704 -1.241 1.00 17.02 94 PHE A CA 1
ATOM 734 C C . PHE A 1 94 ? -7.889 -24.377 -1.983 1.00 19.05 94 PHE A C 1
ATOM 735 O O . PHE A 1 94 ? -8.896 -23.930 -2.560 1.00 20.40 94 PHE A O 1
ATOM 743 N N . LYS A 1 95 ? -6.723 -23.728 -1.979 1.00 17.30 95 LYS A N 1
ATOM 744 C CA . LYS A 1 95 ? -6.606 -22.443 -2.661 1.00 19.18 95 LYS A CA 1
ATOM 745 C C . LYS A 1 95 ? -6.733 -22.620 -4.176 1.00 20.73 95 LYS A C 1
ATOM 746 O O . LYS A 1 95 ? -7.356 -21.793 -4.859 1.00 20.93 95 LYS A O 1
ATOM 752 N N . THR A 1 96 ? -6.186 -23.716 -4.707 1.00 19.99 96 THR A N 1
ATOM 753 C CA . THR A 1 96 ? -6.362 -24.043 -6.124 1.00 22.03 96 THR A CA 1
ATOM 754 C C . THR A 1 96 ? -7.837 -24.204 -6.473 1.00 21.70 96 THR A C 1
ATOM 755 O O . THR A 1 96 ? -8.324 -23.651 -7.466 1.00 21.29 96 THR A O 1
ATOM 759 N N . LYS A 1 97 ? -8.563 -24.967 -5.658 1.00 22.59 97 LYS A N 1
ATOM 760 C CA . LYS A 1 97 ? -9.969 -25.231 -5.933 1.00 21.48 97 LYS A CA 1
ATOM 761 C C . LYS A 1 97 ? -10.769 -23.938 -5.970 1.00 20.60 97 LYS A C 1
ATOM 762 O O . LYS A 1 97 ? -11.629 -23.758 -6.843 1.00 23.45 97 LYS A O 1
ATOM 768 N N . GLN A 1 98 ? -10.474 -23.020 -5.046 1.00 20.84 98 GLN A N 1
ATOM 769 C CA . GLN A 1 98 ? -11.169 -21.736 -4.983 1.00 25.70 98 GLN A CA 1
ATOM 770 C C . GLN A 1 98 ? -10.979 -20.912 -6.250 1.00 28.00 98 GLN A C 1
ATOM 771 O O . GLN A 1 98 ? -11.905 -20.222 -6.699 1.00 21.13 98 GLN A O 1
ATOM 777 N N . VAL A 1 99 ? -9.775 -20.923 -6.815 1.00 22.79 99 VAL A N 1
ATOM 778 C CA . VAL A 1 99 ? -9.569 -20.199 -8.062 1.00 22.35 99 VAL A CA 1
ATOM 779 C C . VAL A 1 99 ? -10.426 -20.806 -9.171 1.00 24.41 99 VAL A C 1
ATOM 780 O O . VAL A 1 99 ? -11.137 -20.093 -9.889 1.00 23.63 99 VAL A O 1
ATOM 784 N N . LYS A 1 100 ? -10.370 -22.139 -9.325 1.00 21.70 100 LYS A N 1
ATOM 785 C CA . LYS A 1 100 ? -11.160 -22.822 -10.354 1.00 27.83 100 LYS A CA 1
ATOM 786 C C . LYS A 1 100 ? -12.649 -22.510 -10.231 1.00 26.84 100 LYS A C 1
ATOM 787 O O . LYS A 1 100 ? -13.326 -22.257 -11.238 1.00 25.06 100 LYS A O 1
ATOM 793 N N . ASP A 1 101 ? -13.183 -22.554 -9.011 1.00 24.33 101 ASP A N 1
ATOM 794 C CA . ASP A 1 101 ? -14.616 -22.356 -8.829 1.00 30.04 101 ASP A CA 1
ATOM 795 C C . ASP A 1 101 ? -15.018 -20.915 -9.125 1.00 34.27 101 ASP A C 1
ATOM 796 O O . ASP A 1 101 ? -16.100 -20.662 -9.678 1.00 29.37 101 ASP A O 1
ATOM 801 N N . SER A 1 102 ? -14.156 -19.960 -8.779 1.00 29.38 102 SER A N 1
ATOM 802 C CA . SER A 1 102 ? -14.454 -18.558 -9.063 1.00 32.04 102 SER A CA 1
ATOM 803 C C . SER A 1 102 ? -14.519 -18.297 -10.560 1.00 28.73 102 SER A C 1
ATOM 804 O O . SER A 1 102 ? -15.405 -17.576 -11.034 1.00 33.60 102 SER A O 1
ATOM 807 N N . LEU A 1 103 ? -13.578 -18.857 -11.322 1.00 27.20 103 LEU A N 1
ATOM 808 C CA . LEU A 1 103 ? -13.584 -18.628 -12.763 1.00 26.32 103 LEU A CA 1
ATOM 809 C C . LEU A 1 103 ? -14.845 -19.201 -13.400 1.00 29.23 103 LEU A C 1
ATOM 810 O O . LEU A 1 103 ? -15.418 -18.608 -14.319 1.00 28.46 103 LEU A O 1
ATOM 815 N N . TYR A 1 104 ? -15.307 -20.341 -12.907 1.00 33.87 104 TYR A N 1
ATOM 816 C CA . TYR A 1 104 ? -16.487 -20.953 -13.504 1.00 36.51 104 TYR A CA 1
ATOM 817 C C . TYR A 1 104 ? -17.756 -20.212 -13.108 1.00 32.76 104 TYR A C 1
ATOM 818 O O . TYR A 1 104 ? -18.552 -19.824 -13.969 1.00 36.39 104 TYR A O 1
ATOM 827 N N . LYS A 1 105 ? -17.951 -19.995 -11.809 1.00 29.07 105 LYS A N 1
ATOM 828 C CA . LYS A 1 105 ? -19.206 -19.433 -11.328 1.00 36.28 105 LYS A CA 1
ATOM 829 C C . LYS A 1 105 ? -19.378 -17.971 -11.727 1.00 38.06 105 LYS A C 1
ATOM 830 O O . LYS A 1 105 ? -20.504 -17.537 -11.995 1.00 37.55 105 LYS A O 1
ATOM 836 N N . ILE A 1 106 ? -18.298 -17.198 -11.792 1.00 34.69 106 ILE A N 1
ATOM 837 C CA . ILE A 1 106 ? -18.394 -15.768 -12.080 1.00 31.45 106 ILE A CA 1
ATOM 838 C C . ILE A 1 106 ? -18.199 -15.473 -13.561 1.00 37.06 106 ILE A C 1
ATOM 839 O O . ILE A 1 106 ? -18.970 -14.724 -14.158 1.00 38.03 106 ILE A O 1
ATOM 844 N N . ALA A 1 107 ? -17.173 -16.045 -14.178 1.00 37.07 107 ALA A N 1
ATOM 845 C CA . ALA A 1 107 ? -16.895 -15.767 -15.578 1.00 34.86 107 ALA A CA 1
ATOM 846 C C . ALA A 1 107 ? -17.405 -16.853 -16.520 1.00 39.09 107 ALA A C 1
ATOM 847 O O . ALA A 1 107 ? -17.299 -16.692 -17.741 1.00 35.54 107 ALA A O 1
ATOM 849 N N . GLY A 1 108 ? -17.968 -17.939 -15.996 1.00 41.03 108 GLY A N 1
ATOM 850 C CA . GLY A 1 108 ? -18.459 -18.991 -16.867 1.00 36.46 108 GLY A CA 1
ATOM 851 C C . GLY A 1 108 ? -17.358 -19.730 -17.588 1.00 38.69 108 GLY A C 1
ATOM 852 O O . GLY A 1 108 ? -17.602 -20.323 -18.641 1.00 42.77 108 GLY A O 1
ATOM 853 N N . ILE A 1 109 ? -16.150 -19.716 -17.034 1.00 35.00 109 ILE A N 1
ATOM 854 C CA . ILE A 1 109 ? -14.961 -20.279 -17.665 1.00 38.30 109 ILE A CA 1
ATOM 855 C C . ILE A 1 109 ? -14.657 -21.640 -17.045 1.00 40.09 109 ILE A C 1
ATOM 856 O O . ILE A 1 109 ? -14.417 -21.740 -15.835 1.00 34.55 109 ILE A O 1
ATOM 861 N N . ALA A 1 110 ? -14.625 -22.683 -17.880 1.00 45.38 110 ALA A N 1
ATOM 862 C CA . ALA A 1 110 ? -14.347 -24.035 -17.413 1.00 48.51 110 ALA A CA 1
ATOM 863 C C . ALA A 1 110 ? -13.249 -24.748 -18.191 1.00 46.72 110 ALA A C 1
ATOM 864 O O . ALA A 1 110 ? -12.940 -25.900 -17.867 1.00 52.19 110 ALA A O 1
ATOM 866 N N . ASP A 1 111 ? -12.652 -24.105 -19.195 1.00 44.81 111 ASP A N 1
ATOM 867 C CA . ASP A 1 111 ? -11.731 -24.758 -20.119 1.00 45.41 111 ASP A CA 1
ATOM 868 C C . ASP A 1 111 ? -10.328 -24.161 -20.066 1.00 46.97 111 ASP A C 1
ATOM 869 O O . ASP A 1 111 ? -9.533 -24.374 -20.985 1.00 51.59 111 ASP A O 1
ATOM 874 N N . VAL A 1 112 ? -10.005 -23.421 -19.011 1.00 44.68 112 VAL A N 1
ATOM 875 C CA . VAL A 1 112 ? -8.696 -22.805 -18.843 1.00 41.96 112 VAL A CA 1
ATOM 876 C C . VAL A 1 112 ? -7.966 -23.536 -17.723 1.00 38.70 112 VAL A C 1
ATOM 877 O O . VAL A 1 112 ? -8.556 -23.817 -16.673 1.00 35.30 112 VAL A O 1
ATOM 881 N N . GLU A 1 113 ? -6.688 -23.847 -17.945 1.00 38.54 113 GLU A N 1
ATOM 882 C CA . GLU A 1 113 ? -5.905 -24.541 -16.929 1.00 49.12 113 GLU A CA 1
ATOM 883 C C . GLU A 1 113 ? -5.670 -23.638 -15.720 1.00 37.91 113 GLU A C 1
ATOM 884 O O . GLU A 1 113 ? -5.271 -22.474 -15.855 1.00 40.75 113 GLU A O 1
ATOM 890 N N . VAL A 1 114 ? -5.933 -24.169 -14.533 1.00 34.59 114 VAL A N 1
ATOM 891 C CA . VAL A 1 114 ? -5.547 -23.520 -13.287 1.00 23.88 114 VAL A CA 1
ATOM 892 C C . VAL A 1 114 ? -4.480 -24.392 -12.649 1.00 29.62 114 VAL A C 1
ATOM 893 O O . VAL A 1 114 ? -4.753 -25.534 -12.252 1.00 29.46 114 VAL A O 1
ATOM 897 N N . ALA A 1 115 ? -3.262 -23.868 -12.566 1.00 25.48 115 ALA A N 1
ATOM 898 C CA . ALA A 1 115 ? -2.164 -24.621 -11.974 1.00 30.17 115 ALA A CA 1
ATOM 899 C C . ALA A 1 115 ? -2.399 -24.842 -10.481 1.00 31.90 115 ALA A C 1
ATOM 900 O O . ALA A 1 115 ? -3.090 -24.065 -9.820 1.00 24.87 115 ALA A O 1
ATOM 902 N N . GLU A 1 116 ? -1.821 -25.921 -9.948 1.00 22.32 116 GLU A N 1
ATOM 903 C CA . GLU A 1 116 ? -1.815 -26.106 -8.504 1.00 21.71 116 GLU A CA 1
ATOM 904 C C . GLU A 1 116 ? -1.047 -24.971 -7.829 1.00 21.64 116 GLU A C 1
ATOM 905 O O . GLU A 1 116 ? -0.052 -24.469 -8.355 1.00 24.09 116 GLU A O 1
ATOM 911 N N . THR A 1 117 ? -1.524 -24.559 -6.650 1.00 23.05 117 THR A N 1
ATOM 912 C CA . THR A 1 117 ? -0.965 -23.394 -5.963 1.00 23.60 117 THR A CA 1
ATOM 913 C C . THR A 1 117 ? 0.515 -23.589 -5.646 1.00 26.23 117 THR A C 1
ATOM 914 O O . THR A 1 117 ? 0.934 -24.651 -5.179 1.00 22.34 117 THR A O 1
ATOM 918 N N . LEU A 1 118 ? 1.304 -22.557 -5.928 1.00 20.66 118 LEU A N 1
ATOM 919 C CA . LEU A 1 118 ? 2.723 -22.537 -5.582 1.00 23.03 118 LEU A CA 1
ATOM 920 C C . LEU A 1 118 ? 2.884 -22.336 -4.087 1.00 24.04 118 LEU A C 1
ATOM 921 O O . LEU A 1 118 ? 2.509 -21.283 -3.563 1.00 23.04 118 LEU A O 1
ATOM 926 N N . GLY A 1 119 ? 3.467 -23.316 -3.404 1.00 22.54 119 GLY A N 1
ATOM 927 C CA . GLY A 1 119 ? 3.633 -23.245 -1.973 1.00 24.72 119 GLY A CA 1
ATOM 928 C C . GLY A 1 119 ? 5.054 -22.891 -1.552 1.00 24.63 119 GLY A C 1
ATOM 929 O O . GLY A 1 119 ? 5.983 -22.858 -2.348 1.00 25.13 119 GLY A O 1
ATOM 930 N N . MET A 1 120 ? 5.193 -22.635 -0.256 1.00 21.50 120 MET A N 1
ATOM 931 C CA . MET A 1 120 ? 6.454 -22.312 0.391 1.00 19.53 120 MET A CA 1
ATOM 932 C C . MET A 1 120 ? 7.062 -23.577 0.993 1.00 21.73 120 MET A C 1
ATOM 933 O O . MET A 1 120 ? 6.353 -24.405 1.573 1.00 22.20 120 MET A O 1
ATOM 938 N N . GLU A 1 121 ? 8.380 -23.734 0.859 1.00 27.54 121 GLU A N 1
ATOM 939 C CA . GLU A 1 121 ? 8.983 -25.005 1.252 1.00 29.96 121 GLU A CA 1
ATOM 940 C C . GLU A 1 121 ? 8.971 -25.195 2.762 1.00 27.07 121 GLU A C 1
ATOM 941 O O . GLU A 1 121 ? 8.722 -26.300 3.252 1.00 32.03 121 GLU A O 1
ATOM 947 N N . HIS A 1 122 ? 9.263 -24.142 3.519 1.00 24.29 122 HIS A N 1
ATOM 948 C CA . HIS A 1 122 ? 9.123 -24.169 4.974 1.00 25.13 122 HIS A CA 1
ATOM 949 C C . HIS A 1 122 ? 8.233 -22.985 5.310 1.00 24.49 122 HIS A C 1
ATOM 950 O O . HIS A 1 122 ? 8.722 -21.867 5.533 1.00 22.95 122 HIS A O 1
ATOM 957 N N . PRO A 1 123 ? 6.912 -23.181 5.302 1.00 23.36 123 PRO A N 1
ATOM 958 C CA . PRO A 1 123 ? 5.952 -22.071 5.276 1.00 18.38 123 PRO A CA 1
ATOM 959 C C . PRO A 1 123 ? 5.720 -21.423 6.638 1.00 20.50 123 PRO A C 1
ATOM 960 O O . PRO A 1 123 ? 4.585 -21.229 7.068 1.00 20.97 123 PRO A O 1
ATOM 964 N N . VAL A 1 124 ? 6.817 -21.073 7.323 1.00 17.90 124 VAL A N 1
ATOM 965 C CA . VAL A 1 124 ? 6.753 -20.501 8.662 1.00 17.76 124 VAL A CA 1
ATOM 966 C C . VAL A 1 124 ? 7.743 -19.344 8.773 1.00 20.26 124 VAL A C 1
ATOM 967 O O . VAL A 1 124 ? 8.585 -19.132 7.904 1.00 21.96 124 VAL A O 1
ATOM 971 N N . LYS A 1 125 ? 7.589 -18.555 9.843 1.00 17.37 125 LYS A N 1
ATOM 972 C CA . LYS A 1 125 ? 8.634 -17.633 10.309 1.00 15.18 125 LYS A CA 1
ATOM 973 C C . LYS A 1 125 ? 9.005 -16.572 9.272 1.00 16.48 125 LYS A C 1
ATOM 974 O O . LYS A 1 125 ? 10.120 -16.048 9.292 1.00 22.04 125 LYS A O 1
ATOM 980 N N . TYR A 1 126 ? 8.074 -16.195 8.387 1.00 15.84 126 TYR A N 1
ATOM 981 C CA . TYR A 1 126 ? 8.471 -15.510 7.161 1.00 20.66 126 TYR A CA 1
ATOM 982 C C . TYR A 1 126 ? 8.292 -13.992 7.158 1.00 18.25 126 TYR A C 1
ATOM 983 O O . TYR A 1 126 ? 9.022 -13.320 6.429 1.00 18.50 126 TYR A O 1
ATOM 992 N N . ARG A 1 127 ? 7.359 -13.410 7.914 1.00 17.33 127 ARG A N 1
ATOM 993 C CA . ARG A 1 127 ? 7.084 -11.984 7.740 1.00 18.59 127 ARG A CA 1
ATOM 994 C C . ARG A 1 127 ? 8.288 -11.130 8.098 1.00 18.75 127 ARG A C 1
ATOM 995 O O . ARG A 1 127 ? 8.936 -11.332 9.127 1.00 16.75 127 ARG A O 1
ATOM 1003 N N . ASN A 1 128 ? 8.575 -10.144 7.247 1.00 15.79 128 ASN A N 1
ATOM 1004 C CA . ASN A 1 128 ? 9.675 -9.216 7.478 1.00 17.13 128 ASN A CA 1
ATOM 1005 C C . ASN A 1 128 ? 9.232 -7.934 8.169 1.00 16.35 128 ASN A C 1
ATOM 1006 O O . ASN A 1 128 ? 10.016 -6.976 8.256 1.00 18.17 128 ASN A O 1
ATOM 1011 N N . LYS A 1 129 ? 7.987 -7.872 8.598 1.00 15.81 129 LYS A N 1
ATOM 1012 C CA . LYS A 1 129 ? 7.474 -6.690 9.264 1.00 14.44 129 LYS A CA 1
ATOM 1013 C C . LYS A 1 129 ? 6.463 -7.159 10.281 1.00 19.74 129 LYS A C 1
ATOM 1014 O O . LYS A 1 129 ? 5.568 -7.947 9.958 1.00 18.32 129 LYS A O 1
ATOM 1020 N N . ALA A 1 130 ? 6.634 -6.686 11.501 1.00 17.15 130 ALA A N 1
ATOM 1021 C CA . ALA A 1 130 ? 5.662 -6.857 12.558 1.00 23.46 130 ALA A CA 1
ATOM 1022 C C . ALA A 1 130 ? 4.938 -5.540 12.738 1.00 21.74 130 ALA A C 1
ATOM 1023 O O . ALA A 1 130 ? 5.543 -4.473 12.647 1.00 18.37 130 ALA A O 1
ATOM 1025 N N . GLN A 1 131 ? 3.635 -5.617 12.954 1.00 19.65 131 GLN A N 1
ATOM 1026 C CA . GLN A 1 131 ? 2.871 -4.492 13.474 1.00 21.49 131 GLN A CA 1
ATOM 1027 C C . GLN A 1 131 ? 2.138 -5.084 14.652 1.00 20.40 131 GLN A C 1
ATOM 1028 O O . GLN A 1 131 ? 1.259 -5.931 14.464 1.00 19.08 131 GLN A O 1
ATOM 1034 N N . VAL A 1 132 ? 2.504 -4.684 15.864 1.00 17.04 132 VAL A N 1
ATOM 1035 C CA . VAL A 1 132 ? 1.928 -5.256 17.069 1.00 17.74 132 VAL A CA 1
ATOM 1036 C C . VAL A 1 132 ? 1.349 -4.120 17.895 1.00 20.84 132 VAL A C 1
ATOM 1037 O O . VAL A 1 132 ? 1.996 -3.085 18.056 1.00 21.36 132 VAL A O 1
ATOM 1041 N N . PRO A 1 133 ? 0.126 -4.245 18.357 1.00 23.62 133 PRO A N 1
ATOM 1042 C CA . PRO A 1 133 ? -0.365 -3.298 19.349 1.00 20.77 133 PRO A CA 1
ATOM 1043 C C . PRO A 1 133 ? 0.377 -3.506 20.661 1.00 22.83 133 PRO A C 1
ATOM 1044 O O . PRO A 1 133 ? 0.875 -4.595 20.961 1.00 17.97 133 PRO A O 1
ATOM 1048 N N . VAL A 1 134 ? 0.488 -2.425 21.422 1.00 21.69 134 VAL A N 1
ATOM 1049 C CA . VAL A 1 134 ? 1.032 -2.461 22.773 1.00 20.89 134 VAL A CA 1
ATOM 1050 C C . VAL A 1 134 ? -0.101 -2.098 23.706 1.00 21.75 134 VAL A C 1
ATOM 1051 O O . VAL A 1 134 ? -0.687 -1.013 23.598 1.00 21.01 134 VAL A O 1
ATOM 1055 N N . ARG A 1 135 ? -0.443 -3.018 24.599 1.00 19.84 135 ARG A N 1
ATOM 1056 C CA . ARG A 1 135 ? -1.558 -2.791 25.498 1.00 23.67 135 ARG A CA 1
ATOM 1057 C C . ARG A 1 135 ? -1.189 -3.335 26.862 1.00 21.22 135 ARG A C 1
ATOM 1058 O O . ARG A 1 135 ? -0.361 -4.240 26.985 1.00 22.80 135 ARG A O 1
ATOM 1066 N N . ARG A 1 136 ? -1.816 -2.781 27.884 1.00 21.16 136 ARG A N 1
ATOM 1067 C CA . ARG A 1 136 ? -1.749 -3.400 29.192 1.00 23.31 136 ARG A CA 1
ATOM 1068 C C . ARG A 1 136 ? -2.660 -4.619 29.181 1.00 28.06 136 ARG A C 1
ATOM 1069 O O . ARG A 1 136 ? -3.829 -4.525 28.801 1.00 25.70 136 ARG A O 1
ATOM 1077 N N . VAL A 1 137 ? -2.105 -5.776 29.525 1.00 21.89 137 VAL A N 1
ATOM 1078 C CA . VAL A 1 137 ? -2.863 -7.005 29.688 1.00 21.92 137 VAL A CA 1
ATOM 1079 C C . VAL A 1 137 ? -2.492 -7.564 31.047 1.00 28.40 137 VAL A C 1
ATOM 1080 O O . VAL A 1 137 ? -1.300 -7.717 31.354 1.00 26.45 137 VAL A O 1
ATOM 1084 N N . ASN A 1 138 ? -3.504 -7.822 31.873 1.00 28.27 138 ASN A N 1
ATOM 1085 C CA . ASN A 1 138 ? -3.294 -8.315 33.234 1.00 30.87 138 ASN A CA 1
ATOM 1086 C C . ASN A 1 138 ? -2.311 -7.439 34.005 1.00 26.02 138 ASN A C 1
ATOM 1087 O O . ASN A 1 138 ? -1.463 -7.931 34.750 1.00 32.33 138 ASN A O 1
ATOM 1092 N N . GLY A 1 139 ? -2.415 -6.123 33.807 1.00 27.87 139 GLY A N 1
ATOM 1093 C CA . GLY A 1 139 ? -1.648 -5.155 34.568 1.00 26.95 139 GLY A CA 1
ATOM 1094 C C . GLY A 1 139 ? -0.237 -4.905 34.083 1.00 27.79 139 GLY A C 1
ATOM 1095 O O . GLY A 1 139 ? 0.455 -4.056 34.651 1.00 29.88 139 GLY A O 1
ATOM 1096 N N . VAL A 1 140 ? 0.211 -5.598 33.050 1.00 24.36 140 VAL A N 1
ATOM 1097 C CA . VAL A 1 140 ? 1.579 -5.483 32.572 1.00 25.48 140 VAL A CA 1
ATOM 1098 C C . VAL A 1 140 ? 1.541 -5.088 31.101 1.00 24.69 140 VAL A C 1
ATOM 1099 O O . VAL A 1 140 ? 0.719 -5.595 30.327 1.00 24.35 140 VAL A O 1
ATOM 1103 N N . LEU A 1 141 ? 2.401 -4.150 30.728 1.00 23.68 141 LEU A N 1
ATOM 1104 C CA . LEU A 1 141 ? 2.571 -3.812 29.324 1.00 23.25 141 LEU A CA 1
ATOM 1105 C C . LEU A 1 141 ? 2.887 -5.074 28.541 1.00 21.56 141 LEU A C 1
ATOM 1106 O O . LEU A 1 141 ? 3.822 -5.801 28.885 1.00 20.14 141 LEU A O 1
ATOM 1111 N N . GLU A 1 142 ? 2.086 -5.359 27.513 1.00 20.08 142 GLU A N 1
ATOM 1112 C CA . GLU A 1 142 ? 2.303 -6.537 26.683 1.00 20.45 142 GLU A CA 1
ATOM 1113 C C . GLU A 1 142 ? 2.364 -6.178 25.207 1.00 20.00 142 GLU A C 1
ATOM 1114 O O . GLU A 1 142 ? 1.754 -5.212 24.749 1.00 20.76 142 GLU A O 1
ATOM 1120 N N . THR A 1 143 ? 3.093 -6.999 24.466 1.00 18.21 143 THR A N 1
ATOM 1121 C CA . THR A 1 143 ? 3.033 -7.023 23.018 1.00 19.86 143 THR A CA 1
ATOM 1122 C C . THR A 1 143 ? 2.325 -8.297 22.584 1.00 16.44 143 THR A C 1
ATOM 1123 O O . THR A 1 143 ? 2.364 -9.308 23.291 1.00 18.80 143 THR A O 1
ATOM 1127 N N . GLY A 1 144 ? 1.653 -8.239 21.431 1.00 17.73 144 GLY A N 1
ATOM 1128 C CA . GLY A 1 144 ? 0.922 -9.412 20.965 1.00 20.63 144 GLY A CA 1
ATOM 1129 C C . GLY A 1 144 ? 0.079 -9.161 19.730 1.00 18.14 144 GLY A C 1
ATOM 1130 O O . GLY A 1 144 ? 0.458 -8.364 18.876 1.00 20.21 144 GLY A O 1
ATOM 1131 N N . PHE A 1 145 ? -1.082 -9.813 19.634 1.00 19.14 145 PHE A N 1
ATOM 1132 C CA . PHE A 1 145 ? -1.989 -9.564 18.518 1.00 21.81 145 PHE A CA 1
ATOM 1133 C C . PHE A 1 145 ? -3.440 -9.660 18.974 1.00 23.07 145 PHE A C 1
ATOM 1134 O O . PHE A 1 145 ? -3.773 -10.437 19.873 1.00 21.83 145 PHE A O 1
ATOM 1142 N N . PHE A 1 146 ? -4.310 -8.876 18.326 1.00 22.46 146 PHE A N 1
ATOM 1143 C CA . PHE A 1 146 ? -5.719 -8.845 18.695 1.00 23.08 146 PHE A CA 1
ATOM 1144 C C . PHE A 1 146 ? -6.400 -10.173 18.381 1.00 25.01 146 PHE A C 1
ATOM 1145 O O . PHE A 1 146 ? -6.182 -10.769 17.324 1.00 23.72 146 PHE A O 1
ATOM 1153 N N . ARG A 1 147 ? -7.222 -10.641 19.313 1.00 23.98 147 ARG A N 1
ATOM 1154 C CA . ARG A 1 147 ? -8.152 -11.719 19.002 1.00 30.57 147 ARG A CA 1
ATOM 1155 C C . ARG A 1 147 ? -9.003 -11.330 17.795 1.00 27.91 147 ARG A C 1
ATOM 1156 O O . ARG A 1 147 ? -9.374 -10.166 17.638 1.00 30.64 147 ARG A O 1
ATOM 1164 N N . LYS A 1 148 ? -9.287 -12.303 16.923 1.00 29.32 148 LYS A N 1
ATOM 1165 C CA . LYS A 1 148 ? -10.105 -12.050 15.733 1.00 32.45 148 LYS A CA 1
ATOM 1166 C C . LYS A 1 148 ? -11.368 -11.269 16.069 1.00 30.97 148 LYS A C 1
ATOM 1167 O O . LYS A 1 148 ? -12.023 -11.521 17.083 1.00 31.88 148 LYS A O 1
ATOM 1173 N N . ASN A 1 149 ? -11.714 -10.329 15.187 1.00 30.91 149 ASN A N 1
ATOM 1174 C CA . ASN A 1 149 ? -12.937 -9.528 15.294 1.00 34.78 149 ASN A CA 1
ATOM 1175 C C . ASN A 1 149 ? -13.012 -8.772 16.616 1.00 34.41 149 ASN A C 1
ATOM 1176 O O . ASN A 1 149 ? -14.103 -8.494 17.117 1.00 35.23 149 ASN A O 1
ATOM 1181 N N . SER A 1 150 ? -11.857 -8.431 17.188 1.00 30.23 150 SER A N 1
ATOM 1182 C CA . SER A 1 150 ? -11.808 -7.718 18.459 1.00 34.39 150 SER A CA 1
ATOM 1183 C C . SER A 1 150 ? -10.598 -6.792 18.484 1.00 31.99 150 SER A C 1
ATOM 1184 O O . SER A 1 150 ? -9.773 -6.784 17.571 1.00 32.56 150 SER A O 1
ATOM 1187 N N . HIS A 1 151 ? -10.495 -6.017 19.560 1.00 35.94 151 HIS A N 1
ATOM 1188 C CA . HIS A 1 151 ? -9.292 -5.251 19.875 1.00 33.53 151 HIS A CA 1
ATOM 1189 C C . HIS A 1 151 ? -8.747 -5.661 21.239 1.00 31.47 151 HIS A C 1
ATOM 1190 O O . HIS A 1 151 ? -8.236 -4.839 22.004 1.00 30.04 151 HIS A O 1
ATOM 1197 N N . ASN A 1 152 ? -8.867 -6.952 21.548 1.00 27.01 152 ASN A N 1
ATOM 1198 C CA . ASN A 1 152 ? -8.402 -7.543 22.801 1.00 25.47 152 ASN A CA 1
ATOM 1199 C C . ASN A 1 152 ? -7.060 -8.208 22.538 1.00 25.95 152 ASN A C 1
ATOM 1200 O O . ASN A 1 152 ? -6.998 -9.219 21.829 1.00 24.97 152 ASN A O 1
ATOM 1205 N N . LEU A 1 153 ? -5.990 -7.653 23.115 1.00 23.12 153 LEU A N 1
ATOM 1206 C CA . LEU A 1 153 ? -4.642 -8.125 22.821 1.00 21.22 153 LEU A CA 1
ATOM 1207 C C . LEU A 1 153 ? -4.394 -9.491 23.449 1.00 26.39 153 LEU A C 1
ATOM 1208 O O . LEU A 1 153 ? -4.556 -9.662 24.661 1.00 28.58 153 LEU A O 1
ATOM 1213 N N . MET A 1 154 ? -4.000 -10.466 22.619 1.00 26.38 154 MET A N 1
ATOM 1214 C CA . MET A 1 154 ? -3.472 -11.735 23.101 1.00 22.22 154 MET A CA 1
ATOM 1215 C C . MET A 1 154 ? -1.960 -11.584 23.256 1.00 24.25 154 MET A C 1
ATOM 1216 O O . MET A 1 154 ? -1.274 -11.376 22.250 1.00 21.36 154 MET A O 1
ATOM 1221 N N . PRO A 1 155 ? -1.393 -11.660 24.464 1.00 22.36 155 PRO A N 1
ATOM 1222 C CA . PRO A 1 155 ? 0.073 -11.550 24.563 1.00 18.66 155 PRO A CA 1
ATOM 1223 C C . PRO A 1 155 ? 0.739 -12.707 23.843 1.00 20.96 155 PRO A C 1
ATOM 1224 O O . PRO A 1 155 ? 0.362 -13.871 24.007 1.00 23.81 155 PRO A O 1
ATOM 1228 N N . LEU A 1 156 ? 1.699 -12.372 23.000 1.00 21.61 156 LEU A N 1
ATOM 1229 C CA . LEU A 1 156 ? 2.449 -13.371 22.255 1.00 22.49 156 LEU A CA 1
ATOM 1230 C C . LEU A 1 156 ? 3.896 -12.929 22.186 1.00 23.19 156 LEU A C 1
ATOM 1231 O O . LEU A 1 156 ? 4.183 -11.731 22.085 1.00 22.05 156 LEU A O 1
ATOM 1236 N N . GLU A 1 157 ? 4.800 -13.900 22.242 1.00 20.26 157 GLU A N 1
ATOM 1237 C CA . GLU A 1 157 ? 6.217 -13.679 21.982 1.00 20.75 157 GLU A CA 1
ATOM 1238 C C . GLU A 1 157 ? 6.655 -14.304 20.670 1.00 20.31 157 GLU A C 1
ATOM 1239 O O . GLU A 1 157 ? 7.379 -13.674 19.905 1.00 23.04 157 GLU A O 1
ATOM 1245 N N . ASP A 1 158 ? 6.173 -15.514 20.387 1.00 21.79 158 ASP A N 1
ATOM 1246 C CA . ASP A 1 158 ? 6.411 -16.221 19.132 1.00 19.55 158 ASP A CA 1
ATOM 1247 C C . ASP A 1 158 ? 5.203 -16.001 18.227 1.00 20.93 158 ASP A C 1
ATOM 1248 O O . ASP A 1 158 ? 4.098 -16.437 18.555 1.00 23.27 158 ASP A O 1
ATOM 1253 N N . PHE A 1 159 ? 5.401 -15.320 17.093 1.00 17.68 159 PHE A N 1
ATOM 1254 C CA . PHE A 1 159 ? 4.295 -15.018 16.190 1.00 17.26 159 PHE A CA 1
ATOM 1255 C C . PHE A 1 159 ? 4.134 -16.031 15.052 1.00 19.04 159 PHE A C 1
ATOM 1256 O O . PHE A 1 159 ? 3.326 -15.795 14.142 1.00 18.84 159 PHE A O 1
ATOM 1264 N N . PHE A 1 160 ? 4.874 -17.147 15.094 1.00 20.53 160 PHE A N 1
ATOM 1265 C CA . PHE A 1 160 ? 4.723 -18.291 14.189 1.00 23.55 160 PHE A CA 1
ATOM 1266 C C . PHE A 1 160 ? 5.150 -17.966 12.758 1.00 20.51 160 PHE A C 1
ATOM 1267 O O . PHE A 1 160 ? 6.054 -18.623 12.232 1.00 19.03 160 PHE A O 1
ATOM 1275 N N . ILE A 1 161 ? 4.526 -16.961 12.133 1.00 17.86 161 ILE A N 1
ATOM 1276 C CA . ILE A 1 161 ? 4.749 -16.686 10.711 1.00 18.27 161 ILE A CA 1
ATOM 1277 C C . ILE A 1 161 ? 5.605 -15.437 10.542 1.00 18.23 161 ILE A C 1
ATOM 1278 O O . ILE A 1 161 ? 5.573 -14.785 9.491 1.00 17.87 161 ILE A O 1
ATOM 1283 N N . GLN A 1 162 ? 6.394 -15.110 11.562 1.00 20.41 162 GLN A N 1
ATOM 1284 C CA . GLN A 1 162 ? 7.212 -13.905 11.581 1.00 20.97 162 GLN A CA 1
ATOM 1285 C C . GLN A 1 162 ? 8.691 -14.235 11.783 1.00 17.35 162 GLN A C 1
ATOM 1286 O O . GLN A 1 162 ? 9.039 -15.211 12.450 1.00 16.85 162 GLN A O 1
ATOM 1292 N N . ASP A 1 163 ? 9.567 -13.397 11.222 1.00 17.35 163 ASP A N 1
ATOM 1293 C CA . ASP A 1 163 ? 11.008 -13.486 11.459 1.00 20.53 163 ASP A CA 1
ATOM 1294 C C . ASP A 1 163 ? 11.300 -13.614 12.960 1.00 18.26 163 ASP A C 1
ATOM 1295 O O . ASP A 1 163 ? 10.889 -12.744 13.738 1.00 18.68 163 ASP A O 1
ATOM 1300 N N . PRO A 1 164 ? 11.971 -14.681 13.404 1.00 19.91 164 PRO A N 1
ATOM 1301 C CA . PRO A 1 164 ? 12.221 -14.826 14.855 1.00 18.99 164 PRO A CA 1
ATOM 1302 C C . PRO A 1 164 ? 13.058 -13.699 15.440 1.00 18.08 164 PRO A C 1
ATOM 1303 O O . PRO A 1 164 ? 12.919 -13.394 16.632 1.00 18.80 164 PRO A O 1
ATOM 1307 N N . VAL A 1 165 ? 13.911 -13.048 14.646 1.00 16.57 165 VAL A N 1
ATOM 1308 C CA . VAL A 1 165 ? 14.659 -11.927 15.206 1.00 20.48 165 VAL A CA 1
ATOM 1309 C C . VAL A 1 165 ? 13.724 -10.750 15.461 1.00 18.54 165 VAL A C 1
ATOM 1310 O O . VAL A 1 165 ? 13.880 -10.014 16.452 1.00 17.19 165 VAL A O 1
ATOM 1314 N N . ILE A 1 166 ? 12.751 -10.545 14.566 1.00 17.50 166 ILE A N 1
ATOM 1315 C CA . ILE A 1 166 ? 11.725 -9.532 14.810 1.00 15.94 166 ILE A CA 1
ATOM 1316 C C . ILE A 1 166 ? 10.986 -9.851 16.102 1.00 17.29 166 ILE A C 1
ATOM 1317 O O . ILE A 1 166 ? 10.765 -8.974 16.945 1.00 17.19 166 ILE A O 1
ATOM 1322 N N . ASP A 1 167 ? 10.591 -11.117 16.274 1.00 16.40 167 ASP A N 1
ATOM 1323 C CA . ASP A 1 167 ? 9.985 -11.536 17.541 1.00 18.73 167 ASP A CA 1
ATOM 1324 C C . ASP A 1 167 ? 10.877 -11.162 18.732 1.00 20.12 167 ASP A C 1
ATOM 1325 O O . ASP A 1 167 ? 10.387 -10.670 19.752 1.00 19.95 167 ASP A O 1
ATOM 1330 N N . GLN A 1 168 ? 12.193 -11.377 18.612 1.00 16.22 168 GLN A N 1
ATOM 1331 C CA . GLN A 1 168 ? 13.108 -11.069 19.717 1.00 16.78 168 GLN A CA 1
ATOM 1332 C C . GLN A 1 168 ? 13.214 -9.572 19.966 1.00 20.59 168 GLN A C 1
ATOM 1333 O O . GLN A 1 168 ? 13.310 -9.132 21.123 1.00 18.83 168 GLN A O 1
ATOM 1339 N N . VAL A 1 169 ? 13.206 -8.768 18.901 1.00 19.31 169 VAL A N 1
ATOM 1340 C CA . VAL A 1 169 ? 13.236 -7.317 19.071 1.00 16.34 169 VAL A CA 1
ATOM 1341 C C . VAL A 1 169 ? 11.977 -6.844 19.765 1.00 18.81 169 VAL A C 1
ATOM 1342 O O . VAL A 1 169 ? 12.030 -5.977 20.649 1.00 19.35 169 VAL A O 1
ATOM 1346 N N . VAL A 1 170 ? 10.817 -7.372 19.344 1.00 17.04 170 VAL A N 1
ATOM 1347 C CA . VAL A 1 170 ? 9.556 -6.972 19.954 1.00 17.51 170 VAL A CA 1
ATOM 1348 C C . VAL A 1 170 ? 9.565 -7.310 21.442 1.00 22.16 170 VAL A C 1
ATOM 1349 O O . VAL A 1 170 ? 9.135 -6.504 22.271 1.00 20.38 170 VAL A O 1
ATOM 1353 N N . VAL A 1 171 ? 10.101 -8.479 21.812 1.00 21.48 171 VAL A N 1
ATOM 1354 C CA . VAL A 1 171 ? 10.184 -8.829 23.234 1.00 23.35 171 VAL A CA 1
ATOM 1355 C C . VAL A 1 171 ? 11.176 -7.928 23.970 1.00 22.06 171 VAL A C 1
ATOM 1356 O O . VAL A 1 171 ? 10.907 -7.464 25.089 1.00 21.26 171 VAL A O 1
ATOM 1360 N N . ALA A 1 172 ? 12.341 -7.677 23.378 1.00 22.36 172 ALA A N 1
ATOM 1361 C CA . ALA A 1 172 ? 13.304 -6.793 24.033 1.00 24.20 172 ALA A CA 1
ATOM 1362 C C . ALA A 1 172 ? 12.726 -5.396 24.236 1.00 25.26 172 ALA A C 1
ATOM 1363 O O . ALA A 1 172 ? 12.963 -4.764 25.271 1.00 22.25 172 ALA A O 1
ATOM 1365 N N . LEU A 1 173 ? 11.973 -4.895 23.248 1.00 20.01 173 LEU A N 1
ATOM 1366 C CA . LEU A 1 173 ? 11.337 -3.584 23.358 1.00 20.12 173 LEU A CA 1
ATOM 1367 C C . LEU A 1 173 ? 10.257 -3.585 24.421 1.00 22.10 173 LEU A C 1
ATOM 1368 O O . LEU A 1 173 ? 10.135 -2.628 25.188 1.00 19.19 173 LEU A O 1
ATOM 1373 N N . ARG A 1 174 ? 9.442 -4.639 24.451 1.00 17.37 174 ARG A N 1
ATOM 1374 C CA . ARG A 1 174 ? 8.483 -4.815 25.531 1.00 20.31 174 ARG A CA 1
ATOM 1375 C C . ARG A 1 174 ? 9.160 -4.663 26.893 1.00 22.41 174 ARG A C 1
ATOM 1376 O O . ARG A 1 174 ? 8.736 -3.852 27.726 1.00 18.90 174 ARG A O 1
ATOM 1384 N N . ASP A 1 175 ? 10.246 -5.410 27.120 1.00 22.65 175 ASP A N 1
ATOM 1385 C CA . ASP A 1 175 ? 10.903 -5.364 28.431 1.00 25.42 175 ASP A CA 1
ATOM 1386 C C . ASP A 1 175 ? 11.524 -3.995 28.709 1.00 26.67 175 ASP A C 1
ATOM 1387 O O . ASP A 1 175 ? 11.520 -3.532 29.855 1.00 21.08 175 ASP A O 1
ATOM 1392 N N . LEU A 1 176 ? 12.079 -3.332 27.690 1.00 19.27 176 LEU A N 1
ATOM 1393 C CA . LEU A 1 176 ? 12.631 -1.997 27.916 1.00 19.68 176 LEU A CA 1
ATOM 1394 C C . LEU A 1 176 ? 11.542 -0.998 28.258 1.00 22.01 176 LEU A C 1
ATOM 1395 O O . LEU A 1 176 ? 11.741 -0.133 29.119 1.00 23.51 176 LEU A O 1
ATOM 1400 N N . LEU A 1 177 ? 10.397 -1.078 27.567 1.00 19.39 177 LEU A N 1
ATOM 1401 C CA . LEU A 1 177 ? 9.267 -0.218 27.909 1.00 22.96 177 LEU A CA 1
ATOM 1402 C C . LEU A 1 177 ? 8.864 -0.409 29.368 1.00 22.84 177 LEU A C 1
ATOM 1403 O O . LEU A 1 177 ? 8.527 0.561 30.061 1.00 22.36 177 LEU A O 1
ATOM 1408 N N . ARG A 1 178 ? 8.914 -1.655 29.854 1.00 21.23 178 ARG A N 1
ATOM 1409 C CA . ARG A 1 178 ? 8.646 -1.936 31.263 1.00 21.39 178 ARG A CA 1
ATOM 1410 C C . ARG A 1 178 ? 9.725 -1.341 32.167 1.00 22.15 178 ARG A C 1
ATOM 1411 O O . ARG A 1 178 ? 9.416 -0.693 33.173 1.00 27.28 178 ARG A O 1
ATOM 1419 N N . ARG A 1 179 ? 10.995 -1.579 31.847 1.00 21.96 179 ARG A N 1
ATOM 1420 C CA . ARG A 1 179 ? 12.069 -1.068 32.700 1.00 22.76 179 ARG A CA 1
ATOM 1421 C C . ARG A 1 179 ? 12.038 0.446 32.774 1.00 24.74 179 ARG A C 1
ATOM 1422 O O . ARG A 1 179 ? 12.361 1.024 33.817 1.00 28.89 179 ARG A O 1
ATOM 1430 N N . PHE A 1 180 ? 11.653 1.102 31.686 1.00 22.54 180 PHE A N 1
ATOM 1431 C CA . PHE A 1 180 ? 11.625 2.555 31.648 1.00 25.87 180 PHE A CA 1
ATOM 1432 C C . PHE A 1 180 ? 10.280 3.155 32.025 1.00 27.30 180 PHE A C 1
ATOM 1433 O O . PHE A 1 180 ? 10.138 4.382 31.970 1.00 27.88 180 PHE A O 1
ATOM 1441 N N . ASP A 1 181 ? 9.300 2.341 32.418 1.00 29.07 181 ASP A N 1
ATOM 1442 C CA . ASP A 1 181 ? 8.055 2.850 32.993 1.00 33.37 181 ASP A CA 1
ATOM 1443 C C . ASP A 1 181 ? 7.211 3.618 31.978 1.00 33.34 181 ASP A C 1
ATOM 1444 O O . ASP A 1 181 ? 6.511 4.563 32.338 1.00 36.03 181 ASP A O 1
ATOM 1449 N N . LEU A 1 182 ? 7.260 3.233 30.706 1.00 29.22 182 LEU A N 1
ATOM 1450 C CA . LEU A 1 182 ? 6.499 3.914 29.668 1.00 27.61 182 LEU A CA 1
ATOM 1451 C C . LEU A 1 182 ? 5.134 3.256 29.517 1.00 32.41 182 LEU A C 1
ATOM 1452 O O . LEU A 1 182 ? 5.021 2.025 29.511 1.00 34.53 182 LEU A O 1
ATOM 1457 N N . LYS A 1 183 ? 4.079 4.100 29.375 1.00 26.27 183 LYS A N 1
ATOM 1458 C CA . LYS A 1 183 ? 2.735 3.539 29.495 1.00 30.27 183 LYS A CA 1
ATOM 1459 C C . LYS A 1 183 ? 2.180 3.097 28.138 1.00 28.89 183 LYS A C 1
ATOM 1460 O O . LYS A 1 183 ? 2.301 3.821 27.148 1.00 29.13 183 LYS A O 1
ATOM 1466 N N . PRO A 1 184 ? 1.531 1.939 28.086 1.00 25.31 184 PRO A N 1
ATOM 1467 C CA . PRO A 1 184 ? 0.855 1.526 26.851 1.00 26.72 184 PRO A CA 1
ATOM 1468 C C . PRO A 1 184 ? -0.434 2.305 26.623 1.00 22.73 184 PRO A C 1
ATOM 1469 O O . PRO A 1 184 ? -1.075 2.801 27.555 1.00 23.16 184 PRO A O 1
ATOM 1473 N N . TYR A 1 185 ? -0.814 2.388 25.350 1.00 24.62 185 TYR A N 1
ATOM 1474 C CA . TYR A 1 185 ? -2.063 3.015 24.932 1.00 25.82 185 TYR A CA 1
ATOM 1475 C C . TYR A 1 185 ? -3.275 2.240 25.435 1.00 26.47 185 TYR A C 1
ATOM 1476 O O . TYR A 1 185 ? -3.278 1.008 25.498 1.00 27.95 185 TYR A O 1
ATOM 1485 N N . ASP A 1 186 ? -4.321 2.983 25.769 1.00 26.43 186 ASP A N 1
ATOM 1486 C CA . ASP A 1 186 ? -5.616 2.442 26.167 1.00 24.57 186 ASP A CA 1
ATOM 1487 C C . ASP A 1 186 ? -6.649 3.082 25.244 1.00 27.94 186 ASP A C 1
ATOM 1488 O O . ASP A 1 186 ? -6.880 4.292 25.321 1.00 35.31 186 ASP A O 1
ATOM 1493 N N . GLU A 1 187 ? -7.231 2.283 24.344 1.00 31.86 187 GLU A N 1
ATOM 1494 C CA . GLU A 1 187 ? -8.149 2.822 23.340 1.00 34.17 187 GLU A CA 1
ATOM 1495 C C . GLU A 1 187 ? -9.382 3.425 23.985 1.00 35.73 187 GLU A C 1
ATOM 1496 O O . GLU A 1 187 ? -9.852 4.490 23.570 1.00 40.30 187 GLU A O 1
ATOM 1502 N N . LYS A 1 188 ? -9.933 2.742 24.989 1.00 38.07 188 LYS A N 1
ATOM 1503 C CA . LYS A 1 188 ? -11.148 3.221 25.630 1.00 39.51 188 LYS A CA 1
ATOM 1504 C C . LYS A 1 188 ? -10.901 4.555 26.322 1.00 41.50 188 LYS A C 1
ATOM 1505 O O . LYS A 1 188 ? -11.696 5.493 26.195 1.00 44.60 188 LYS A O 1
ATOM 1511 N N . GLU A 1 189 ? -9.783 4.666 27.041 1.00 38.51 189 GLU A N 1
ATOM 1512 C CA . GLU A 1 189 ? -9.451 5.890 27.758 1.00 34.21 189 GLU A CA 1
ATOM 1513 C C . GLU A 1 189 ? -8.779 6.930 26.879 1.00 40.57 189 GLU A C 1
ATOM 1514 O O . GLU A 1 189 ? -8.742 8.103 27.260 1.00 42.81 189 GLU A O 1
ATOM 1520 N N . GLN A 1 190 ? -8.250 6.526 25.724 1.00 36.65 190 GLN A N 1
ATOM 1521 C CA . GLN A 1 190 ? -7.350 7.365 24.931 1.00 44.44 190 GLN A CA 1
ATOM 1522 C C . GLN A 1 190 ? -6.206 7.884 25.798 1.00 41.17 190 GLN A C 1
ATOM 1523 O O . GLN A 1 190 ? -5.775 9.033 25.685 1.00 48.01 190 GLN A O 1
ATOM 1529 N N . SER A 1 191 ? -5.715 7.018 26.678 1.00 33.44 191 SER A N 1
ATOM 1530 C CA . SER A 1 191 ? -4.631 7.328 27.596 1.00 32.42 191 SER A CA 1
ATOM 1531 C C . SER A 1 191 ? -3.386 6.550 27.204 1.00 28.76 191 SER A C 1
ATOM 1532 O O . SER A 1 191 ? -3.437 5.629 26.391 1.00 29.30 191 SER A O 1
ATOM 1535 N N . GLY A 1 192 ? -2.267 6.904 27.830 1.00 27.46 192 GLY A N 1
ATOM 1536 C CA . GLY A 1 192 ? -1.023 6.197 27.612 1.00 27.24 192 GLY A CA 1
ATOM 1537 C C . GLY A 1 192 ? -0.227 6.774 26.462 1.00 27.87 192 GLY A C 1
ATOM 1538 O O . GLY A 1 192 ? -0.636 7.709 25.769 1.00 30.11 192 GLY A O 1
ATOM 1539 N N . LEU A 1 193 ? 0.947 6.185 26.255 1.00 26.93 193 LEU A N 1
ATOM 1540 C CA . LEU A 1 193 ? 1.918 6.678 25.291 1.00 27.33 193 LEU A CA 1
ATOM 1541 C C . LEU A 1 193 ? 2.108 5.741 24.105 1.00 26.01 193 LEU A C 1
ATOM 1542 O O . LEU A 1 193 ? 1.955 6.175 22.962 1.00 25.72 193 LEU A O 1
ATOM 1547 N N . ILE A 1 194 ? 2.412 4.463 24.340 1.00 24.72 194 ILE A N 1
ATOM 1548 C CA . ILE A 1 194 ? 2.824 3.538 23.281 1.00 22.93 194 ILE A CA 1
ATOM 1549 C C . ILE A 1 194 ? 1.603 2.848 22.673 1.00 22.01 194 ILE A C 1
ATOM 1550 O O . ILE A 1 194 ? 0.981 2.007 23.321 1.00 23.79 194 ILE A O 1
ATOM 1555 N N . ARG A 1 195 ? 1.293 3.148 21.407 1.00 20.41 195 ARG A N 1
ATOM 1556 C CA . ARG A 1 195 ? 0.155 2.530 20.718 1.00 22.14 195 ARG A CA 1
ATOM 1557 C C . ARG A 1 195 ? 0.543 1.236 20.014 1.00 22.26 195 ARG A C 1
ATOM 1558 O O . ARG A 1 195 ? -0.146 0.212 20.119 1.00 20.60 195 ARG A O 1
ATOM 1566 N N . ASN A 1 196 ? 1.617 1.287 19.246 1.00 19.63 196 ASN A N 1
ATOM 1567 C CA . ASN A 1 196 ? 2.034 0.136 18.473 1.00 23.63 196 ASN A CA 1
ATOM 1568 C C . ASN A 1 196 ? 3.544 0.143 18.395 1.00 21.45 196 ASN A C 1
ATOM 1569 O O . ASN A 1 196 ? 4.206 1.173 18.583 1.00 19.09 196 ASN A O 1
ATOM 1574 N N . LEU A 1 197 ? 4.078 -1.016 18.069 1.00 18.65 197 LEU A N 1
ATOM 1575 C CA . LEU A 1 197 ? 5.443 -1.127 17.603 1.00 15.84 197 LEU A CA 1
ATOM 1576 C C . LEU A 1 197 ? 5.349 -1.642 16.185 1.00 20.16 197 LEU A C 1
ATOM 1577 O O . LEU A 1 197 ? 4.602 -2.588 15.911 1.00 19.62 197 LEU A O 1
ATOM 1582 N N . VAL A 1 198 ? 6.072 -1.006 15.284 1.00 16.99 198 VAL A N 1
ATOM 1583 C CA . VAL A 1 198 ? 6.306 -1.587 13.977 1.00 18.91 198 VAL A CA 1
ATOM 1584 C C . VAL A 1 198 ? 7.794 -1.856 13.883 1.00 20.94 198 VAL A C 1
ATOM 1585 O O . VAL A 1 198 ? 8.623 -1.003 14.239 1.00 19.25 198 VAL A O 1
ATOM 1589 N N . VAL A 1 199 ? 8.129 -3.080 13.515 1.00 15.58 199 VAL A N 1
ATOM 1590 C CA . VAL A 1 199 ? 9.513 -3.492 13.395 1.00 14.70 199 VAL A CA 1
ATOM 1591 C C . VAL A 1 199 ? 9.638 -4.100 12.019 1.00 17.62 199 VAL A C 1
ATOM 1592 O O . VAL A 1 199 ? 8.889 -5.019 11.680 1.00 20.31 199 VAL A O 1
ATOM 1596 N N . ARG A 1 200 ? 10.520 -3.551 11.210 1.00 14.91 200 ARG A N 1
ATOM 1597 C CA . ARG A 1 200 ? 10.829 -4.144 9.923 1.00 19.51 200 ARG A CA 1
ATOM 1598 C C . ARG A 1 200 ? 12.255 -4.646 9.988 1.00 18.73 200 ARG A C 1
ATOM 1599 O O . ARG A 1 200 ? 13.134 -3.973 10.537 1.00 19.29 200 ARG A O 1
ATOM 1607 N N . ARG A 1 201 ? 12.466 -5.857 9.481 1.00 17.24 201 ARG A N 1
ATOM 1608 C CA . ARG A 1 201 ? 13.798 -6.418 9.381 1.00 14.35 201 ARG A CA 1
ATOM 1609 C C . ARG A 1 201 ? 13.951 -6.941 7.974 1.00 16.80 201 ARG A C 1
ATOM 1610 O O . ARG A 1 201 ? 13.115 -7.725 7.511 1.00 17.08 201 ARG A O 1
ATOM 1618 N N . GLY A 1 202 ? 15.002 -6.491 7.298 1.00 22.81 202 GLY A N 1
ATOM 1619 C CA . GLY A 1 202 ? 15.275 -6.962 5.962 1.00 22.65 202 GLY A CA 1
ATOM 1620 C C . GLY A 1 202 ? 15.345 -8.470 5.931 1.00 19.20 202 GLY A C 1
ATOM 1621 O O . GLY A 1 202 ? 16.014 -9.085 6.770 1.00 20.42 202 GLY A O 1
ATOM 1622 N N . HIS A 1 203 ? 14.607 -9.075 5.002 1.00 20.64 203 HIS A N 1
ATOM 1623 C CA . HIS A 1 203 ? 14.650 -10.523 4.835 1.00 18.66 203 HIS A CA 1
ATOM 1624 C C . HIS A 1 203 ? 16.065 -10.978 4.539 1.00 16.99 203 HIS A C 1
ATOM 1625 O O . HIS A 1 203 ? 16.566 -11.929 5.142 1.00 20.53 203 HIS A O 1
ATOM 1632 N N . TYR A 1 204 ? 16.728 -10.285 3.621 1.00 18.02 204 TYR A N 1
ATOM 1633 C CA . TYR A 1 204 ? 18.093 -10.576 3.248 1.00 20.30 204 TYR A CA 1
ATOM 1634 C C . TYR A 1 204 ? 19.106 -9.719 3.996 1.00 25.99 204 TYR A C 1
ATOM 1635 O O . TYR A 1 204 ? 20.187 -10.210 4.325 1.00 23.65 204 TYR A O 1
ATOM 1644 N N . SER A 1 205 ? 18.785 -8.459 4.299 1.00 18.76 205 SER A N 1
ATOM 1645 C CA . SER A 1 205 ? 19.796 -7.565 4.859 1.00 22.55 205 SER A CA 1
ATOM 1646 C C . SER A 1 205 ? 19.915 -7.662 6.374 1.00 21.02 205 SER A C 1
ATOM 1647 O O . SER A 1 205 ? 20.954 -7.285 6.925 1.00 23.13 205 SER A O 1
ATOM 1650 N N . GLY A 1 206 ? 18.883 -8.144 7.056 1.00 22.29 206 GLY A N 1
ATOM 1651 C CA . GLY A 1 206 ? 18.859 -8.130 8.501 1.00 21.61 206 GLY A CA 1
ATOM 1652 C C . GLY A 1 206 ? 18.791 -6.756 9.130 1.00 21.62 206 GLY A C 1
ATOM 1653 O O . GLY A 1 206 ? 18.792 -6.664 10.357 1.00 21.35 206 GLY A O 1
ATOM 1654 N N . GLN A 1 207 ? 18.737 -5.685 8.341 1.00 18.74 207 GLN A N 1
ATOM 1655 C CA . GLN A 1 207 ? 18.642 -4.350 8.913 1.00 17.96 207 GLN A CA 1
ATOM 1656 C C . GLN A 1 207 ? 17.283 -4.126 9.548 1.00 17.48 207 GLN A C 1
ATOM 1657 O O . GLN A 1 207 ? 16.239 -4.414 8.954 1.00 17.42 207 GLN A O 1
ATOM 1663 N N . ILE A 1 208 ? 17.300 -3.544 10.738 1.00 17.93 208 ILE A N 1
ATOM 1664 C CA . ILE A 1 208 ? 16.115 -3.427 11.570 1.00 17.00 208 ILE A CA 1
ATOM 1665 C C . ILE A 1 208 ? 15.739 -1.960 11.705 1.00 19.73 208 ILE A C 1
ATOM 1666 O O . ILE A 1 208 ? 16.595 -1.114 11.997 1.00 17.81 208 ILE A O 1
ATOM 1671 N N . MET A 1 209 ? 14.460 -1.671 11.506 1.00 15.06 209 MET A N 1
ATOM 1672 C CA . MET A 1 209 ? 13.852 -0.403 11.870 1.00 15.18 209 MET A CA 1
ATOM 1673 C C . MET A 1 209 ? 12.863 -0.677 12.981 1.00 17.98 209 MET A C 1
ATOM 1674 O O . MET A 1 209 ? 11.965 -1.515 12.823 1.00 18.19 209 MET A O 1
ATOM 1679 N N . VAL A 1 210 ? 13.010 0.046 14.080 1.00 18.23 210 VAL A N 1
ATOM 1680 C CA . VAL A 1 210 ? 12.008 0.087 15.131 1.00 21.70 210 VAL A CA 1
ATOM 1681 C C . VAL A 1 210 ? 11.199 1.365 14.953 1.00 21.72 210 VAL A C 1
ATOM 1682 O O . VAL A 1 210 ? 11.768 2.457 14.812 1.00 19.27 210 VAL A O 1
ATOM 1686 N N . VAL A 1 211 ? 9.882 1.230 14.899 1.00 20.56 211 VAL A N 1
ATOM 1687 C CA . VAL A 1 211 ? 8.984 2.378 14.928 1.00 18.42 211 VAL A CA 1
ATOM 1688 C C . VAL A 1 211 ? 8.244 2.338 16.246 1.00 18.40 211 VAL A C 1
ATOM 1689 O O . VAL A 1 211 ? 7.499 1.386 16.519 1.00 19.99 211 VAL A O 1
ATOM 1693 N N . LEU A 1 212 ? 8.410 3.386 17.041 1.00 19.24 212 LEU A N 1
ATOM 1694 C CA . LEU A 1 212 ? 7.563 3.593 18.208 1.00 21.37 212 LEU A CA 1
ATOM 1695 C C . LEU A 1 212 ? 6.377 4.436 17.756 1.00 20.36 212 LEU A C 1
ATOM 1696 O O . LEU A 1 212 ? 6.551 5.593 17.363 1.00 20.78 212 LEU A O 1
ATOM 1701 N N . VAL A 1 213 ? 5.174 3.863 17.784 1.00 18.84 213 VAL A N 1
ATOM 1702 C CA . VAL A 1 213 ? 3.956 4.596 1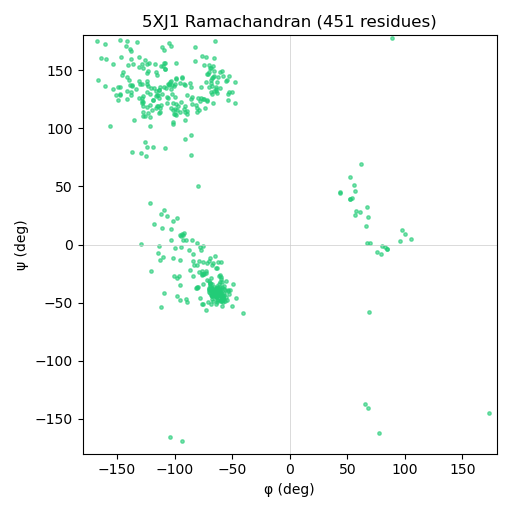7.424 1.00 18.80 213 VAL A CA 1
ATOM 1703 C C . VAL A 1 213 ? 3.357 5.100 18.725 1.00 21.78 213 VAL A C 1
ATOM 1704 O O . VAL A 1 213 ? 2.927 4.304 19.566 1.00 22.73 213 VAL A O 1
ATOM 1708 N N . THR A 1 214 ? 3.337 6.421 18.904 1.00 23.76 214 THR A N 1
ATOM 1709 C CA . THR A 1 214 ? 2.997 7.027 20.183 1.00 23.69 214 THR A CA 1
ATOM 1710 C C . THR A 1 214 ? 1.871 8.043 20.028 1.00 28.29 214 THR A C 1
ATOM 1711 O O . THR A 1 214 ? 1.604 8.570 18.942 1.00 26.02 214 THR A O 1
ATOM 1715 N N . THR A 1 215 ? 1.205 8.310 21.148 1.00 26.72 215 THR A N 1
ATOM 1716 C CA . THR A 1 215 ? 0.143 9.305 21.171 1.00 26.57 215 THR A CA 1
ATOM 1717 C C . THR A 1 215 ? 0.669 10.733 21.225 1.00 30.53 215 THR A C 1
ATOM 1718 O O . THR A 1 215 ? -0.065 11.658 20.849 1.00 32.35 215 THR A O 1
ATOM 1722 N N . ARG A 1 216 ? 1.885 10.937 21.721 1.00 29.53 216 ARG A N 1
ATOM 1723 C CA . ARG A 1 216 ? 2.441 12.256 21.984 1.00 34.04 216 ARG A CA 1
ATOM 1724 C C . ARG A 1 216 ? 3.892 12.279 21.536 1.00 40.03 216 ARG A C 1
ATOM 1725 O O . ARG A 1 216 ? 4.523 11.224 21.403 1.00 39.32 216 ARG A O 1
ATOM 1733 N N . PRO A 1 217 ? 4.453 13.473 21.296 1.00 35.76 217 PRO A N 1
ATOM 1734 C CA . PRO A 1 217 ? 5.855 13.541 20.851 1.00 34.94 217 PRO A CA 1
ATOM 1735 C C . PRO A 1 217 ? 6.862 13.099 21.901 1.00 33.48 217 PRO A C 1
ATOM 1736 O O . PRO A 1 217 ? 7.797 12.364 21.573 1.00 37.16 217 PRO A O 1
ATOM 1740 N N . LYS A 1 218 ? 6.712 13.528 23.155 1.00 33.56 218 LYS A N 1
ATOM 1741 C CA . LYS A 1 218 ? 7.760 13.326 24.150 1.00 34.03 218 LYS A CA 1
ATOM 1742 C C . LYS A 1 218 ? 7.735 11.904 24.706 1.00 37.66 218 LYS A C 1
ATOM 1743 O O . LYS A 1 218 ? 6.702 11.441 25.197 1.00 40.89 218 LYS A O 1
ATOM 1749 N N . VAL A 1 219 ? 8.883 11.223 24.640 1.00 36.63 219 VAL A N 1
ATOM 1750 C CA . VAL A 1 219 ? 9.074 9.893 25.221 1.00 36.90 219 VAL A CA 1
ATOM 1751 C C . VAL A 1 219 ? 10.250 9.984 26.189 1.00 43.34 219 VAL A C 1
ATOM 1752 O O . VAL A 1 219 ? 11.397 10.183 25.765 1.00 37.64 219 VAL A O 1
ATOM 1756 N N . PHE A 1 220 ? 9.972 9.813 27.482 1.00 46.20 220 PHE A N 1
ATOM 1757 C CA . PHE A 1 220 ? 10.961 10.087 28.520 1.00 45.84 220 PHE A CA 1
ATOM 1758 C C . PHE A 1 220 ? 12.120 9.097 28.471 1.00 35.67 220 PHE A C 1
ATOM 1759 O O . PHE A 1 220 ? 11.912 7.880 28.449 1.00 39.81 220 PHE A O 1
ATOM 1767 N N . ARG A 1 221 ? 13.348 9.631 28.465 1.00 27.75 221 ARG A N 1
ATOM 1768 C CA . ARG A 1 221 ? 14.592 8.858 28.453 1.00 28.89 221 ARG A CA 1
ATOM 1769 C C . ARG A 1 221 ? 14.680 7.899 27.275 1.00 29.31 221 ARG A C 1
ATOM 1770 O O . ARG A 1 221 ? 15.387 6.884 27.348 1.00 27.50 221 ARG A O 1
ATOM 1778 N N . VAL A 1 222 ? 13.982 8.204 26.179 1.00 32.31 222 VAL A N 1
ATOM 1779 C CA . VAL A 1 222 ? 14.002 7.313 25.025 1.00 29.86 222 VAL A CA 1
ATOM 1780 C C . VAL A 1 222 ? 15.423 7.140 24.500 1.00 27.77 222 VAL A C 1
ATOM 1781 O O . VAL A 1 222 ? 15.758 6.091 23.936 1.00 25.13 222 VAL A O 1
ATOM 1785 N N . ASP A 1 223 ? 16.291 8.139 24.697 1.00 26.82 223 ASP A N 1
ATOM 1786 C CA . ASP A 1 223 ? 17.673 8.011 24.237 1.00 31.29 223 ASP A CA 1
ATOM 1787 C C . ASP A 1 223 ? 18.406 6.892 24.973 1.00 26.77 223 ASP A C 1
ATOM 1788 O O . ASP A 1 223 ? 19.205 6.164 24.372 1.00 26.66 223 ASP A O 1
ATOM 1793 N N . GLN A 1 224 ? 18.151 6.742 26.275 1.00 25.51 224 GLN A N 1
ATOM 1794 C CA . GLN A 1 224 ? 18.747 5.638 27.025 1.00 27.29 224 GLN A CA 1
ATOM 1795 C C . GLN A 1 224 ? 18.142 4.300 26.610 1.00 28.26 224 GLN A C 1
ATOM 1796 O O . GLN A 1 224 ? 18.856 3.292 26.512 1.00 28.40 224 GLN A O 1
ATOM 1802 N N . LEU A 1 225 ? 16.829 4.278 26.362 1.00 24.08 225 LEU A N 1
ATOM 1803 C CA . LEU A 1 225 ? 16.187 3.085 25.820 1.00 27.27 225 LEU A CA 1
ATOM 1804 C C . LEU A 1 225 ? 16.810 2.687 24.491 1.00 27.93 225 LEU A C 1
ATOM 1805 O O . LEU A 1 225 ? 17.138 1.516 24.268 1.00 25.80 225 LEU A O 1
ATOM 1810 N N . ILE A 1 226 ? 16.949 3.649 23.578 1.00 23.01 226 ILE A N 1
ATOM 1811 C CA . ILE A 1 226 ? 17.562 3.357 22.288 1.00 22.99 226 ILE A CA 1
ATOM 1812 C C . ILE A 1 226 ? 18.982 2.847 22.481 1.00 27.15 226 ILE A C 1
ATOM 1813 O O . ILE A 1 226 ? 19.390 1.856 21.861 1.00 23.56 226 ILE A O 1
ATOM 1818 N N . GLU A 1 227 ? 19.745 3.499 23.370 1.00 25.89 227 GLU A N 1
ATOM 1819 C CA . GLU A 1 227 ? 21.116 3.085 23.648 1.00 30.23 227 GLU A CA 1
ATOM 1820 C C . GLU A 1 227 ? 21.187 1.620 24.036 1.00 28.73 227 GLU A C 1
ATOM 1821 O O . GLU A 1 227 ? 22.114 0.907 23.638 1.00 26.93 227 GLU A O 1
ATOM 1827 N N . GLN A 1 228 ? 20.226 1.156 24.832 1.00 26.65 228 GLN A N 1
ATOM 1828 C CA . GLN A 1 228 ? 20.272 -0.224 25.295 1.00 22.36 228 GLN A CA 1
ATOM 1829 C C . GLN A 1 228 ? 19.745 -1.206 24.253 1.00 22.37 228 GLN A C 1
ATOM 1830 O O . GLN A 1 228 ? 20.291 -2.306 24.128 1.00 26.24 228 GLN A O 1
ATOM 1836 N N . VAL A 1 229 ? 18.699 -0.849 23.494 1.00 20.59 229 VAL A N 1
ATOM 1837 C CA . VAL A 1 229 ? 18.177 -1.807 22.511 1.00 22.77 229 VAL A CA 1
ATOM 1838 C C . VAL A 1 229 ? 19.174 -2.004 21.382 1.00 27.34 229 VAL A C 1
ATOM 1839 O O . VAL A 1 229 ? 19.296 -3.111 20.847 1.00 23.76 229 VAL A O 1
ATOM 1843 N N . ILE A 1 230 ? 19.933 -0.966 21.022 1.00 25.72 230 ILE A N 1
ATOM 1844 C CA . ILE A 1 230 ? 20.911 -1.172 19.960 1.00 27.62 230 ILE A CA 1
ATOM 1845 C C . ILE A 1 230 ? 22.102 -1.976 20.469 1.00 30.39 230 ILE A C 1
ATOM 1846 O O . ILE A 1 230 ? 22.784 -2.635 19.676 1.00 27.06 230 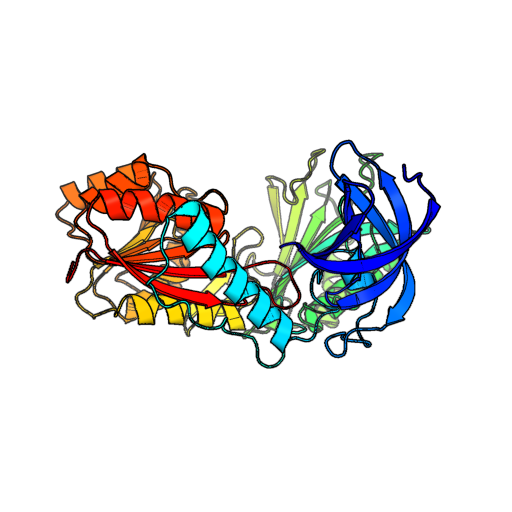ILE A O 1
ATOM 1851 N N . LYS A 1 231 ? 22.375 -1.937 21.779 1.00 31.56 231 LYS A N 1
ATOM 1852 C CA . LYS A 1 231 ? 23.363 -2.837 22.362 1.00 32.75 231 LYS A CA 1
ATOM 1853 C C . LYS A 1 231 ? 22.963 -4.294 22.172 1.00 30.56 231 LYS A C 1
ATOM 1854 O O . LYS A 1 231 ? 23.804 -5.146 21.862 1.00 30.94 231 LYS A O 1
ATOM 1860 N N . GLN A 1 232 ? 21.686 -4.607 22.375 1.00 26.97 232 GLN A N 1
ATOM 1861 C CA . GLN A 1 232 ? 21.235 -5.976 22.175 1.00 32.05 232 GLN A CA 1
ATOM 1862 C C . GLN A 1 232 ? 21.104 -6.327 20.696 1.00 29.85 232 GLN A C 1
ATOM 1863 O O . GLN A 1 232 ? 21.366 -7.473 20.315 1.00 25.59 232 GLN A O 1
ATOM 1869 N N . PHE A 1 233 ? 20.718 -5.368 19.852 1.00 18.81 233 PHE A N 1
ATOM 1870 C CA . PHE A 1 233 ? 20.472 -5.613 18.428 1.00 18.28 233 PHE A CA 1
ATOM 1871 C C . PHE A 1 233 ? 21.247 -4.596 17.617 1.00 23.20 233 PHE A C 1
ATOM 1872 O O . PHE A 1 233 ? 20.682 -3.604 17.120 1.00 20.66 233 PHE A O 1
ATOM 1880 N N . PRO A 1 234 ? 22.551 -4.819 17.459 1.00 27.37 234 PRO A N 1
ATOM 1881 C CA . PRO A 1 234 ? 23.381 -3.884 16.686 1.00 27.64 234 PRO A CA 1
ATOM 1882 C C . PRO A 1 234 ? 22.926 -3.720 15.255 1.00 26.08 234 PRO A C 1
ATOM 1883 O O . PRO A 1 234 ? 23.346 -2.756 14.610 1.00 26.50 234 PRO A O 1
ATOM 1887 N N . GLU A 1 235 ? 22.072 -4.610 14.740 1.00 20.22 235 GLU A N 1
ATOM 1888 C CA . GLU A 1 235 ? 21.564 -4.458 13.385 1.00 19.54 235 GLU A CA 1
ATOM 1889 C C . GLU A 1 235 ? 20.496 -3.381 13.257 1.00 20.96 235 GLU A C 1
ATOM 1890 O O . GLU A 1 235 ? 20.009 -3.149 12.147 1.00 21.23 235 GLU A O 1
ATOM 1896 N N . ILE A 1 236 ? 20.119 -2.722 14.348 1.00 19.03 236 ILE A N 1
ATOM 1897 C CA . ILE A 1 236 ? 19.157 -1.633 14.243 1.00 20.17 236 ILE A CA 1
ATOM 1898 C C . ILE A 1 236 ? 19.842 -0.444 13.584 1.00 21.11 236 ILE A C 1
ATOM 1899 O O . ILE A 1 236 ? 20.886 0.028 14.053 1.00 21.87 236 ILE A O 1
ATOM 1904 N N . VAL A 1 237 ? 19.268 0.024 12.478 1.00 19.41 237 VAL A N 1
ATOM 1905 C CA . VAL A 1 237 ? 19.778 1.181 11.743 1.00 23.58 237 VAL A CA 1
ATOM 1906 C C . VAL A 1 237 ? 18.863 2.388 11.855 1.00 24.64 237 VAL A C 1
ATOM 1907 O O . VAL A 1 237 ? 19.251 3.490 11.428 1.00 22.12 237 VAL A O 1
ATOM 1911 N N . SER A 1 238 ? 17.663 2.221 12.389 1.00 18.87 238 SER A N 1
ATOM 1912 C CA . SER A 1 238 ? 16.683 3.296 12.396 1.00 18.59 238 SER A CA 1
ATOM 1913 C C . SER A 1 238 ? 15.789 3.111 13.601 1.00 22.48 238 SER A C 1
ATOM 1914 O O . SER A 1 238 ? 15.245 2.022 13.800 1.00 18.85 238 SER A O 1
ATOM 1917 N N . VAL A 1 239 ? 15.616 4.159 14.393 1.00 20.63 239 VAL A N 1
ATOM 1918 C CA . VAL A 1 239 ? 14.532 4.180 15.360 1.00 24.78 239 VAL A CA 1
ATOM 1919 C C . VAL A 1 239 ? 13.658 5.367 15.000 1.00 20.68 239 VAL A C 1
ATOM 1920 O O . VAL A 1 239 ? 14.127 6.513 14.997 1.00 23.63 239 VAL A O 1
ATOM 1924 N N . MET A 1 240 ? 12.424 5.080 14.608 1.00 20.50 240 MET A N 1
ATOM 1925 C CA . MET A 1 240 ? 11.484 6.095 14.162 1.00 19.64 240 MET A CA 1
ATOM 1926 C C . MET A 1 240 ? 10.404 6.273 15.210 1.00 20.81 240 MET A C 1
ATOM 1927 O O . MET A 1 240 ? 10.109 5.366 15.994 1.00 20.93 240 MET A O 1
ATOM 1932 N N . GLN A 1 241 ? 9.800 7.456 15.190 1.00 25.07 241 GLN A N 1
ATOM 1933 C CA . GLN A 1 241 ? 8.605 7.739 15.963 1.00 22.89 241 GLN A CA 1
ATOM 1934 C C . GLN A 1 241 ? 7.497 8.166 15.009 1.00 23.25 241 GLN A C 1
ATOM 1935 O O . GLN A 1 241 ? 7.713 9.023 14.143 1.00 23.41 241 GLN A O 1
ATOM 1941 N N . ASN A 1 242 ? 6.325 7.549 15.134 1.00 22.58 242 ASN A N 1
ATOM 1942 C CA . ASN A 1 242 ? 5.131 8.033 14.454 1.00 24.75 242 ASN A CA 1
ATOM 1943 C C . ASN A 1 242 ? 4.161 8.496 15.523 1.00 26.75 242 ASN A C 1
ATOM 1944 O O . ASN A 1 242 ? 3.907 7.771 16.485 1.00 25.21 242 ASN A O 1
ATOM 1949 N N . ILE A 1 243 ? 3.657 9.714 15.378 1.00 24.80 243 ILE A N 1
ATOM 1950 C CA . ILE A 1 243 ? 2.695 10.267 16.319 1.00 28.69 243 ILE A CA 1
ATOM 1951 C C . ILE A 1 243 ? 1.299 10.110 15.723 1.00 28.74 243 ILE A C 1
ATOM 1952 O O . ILE A 1 243 ? 0.995 10.664 14.659 1.00 34.28 243 ILE A O 1
ATOM 1957 N N . ASN A 1 244 ? 0.461 9.328 16.393 1.00 29.85 244 ASN A N 1
ATOM 1958 C CA . ASN A 1 244 ? -0.944 9.155 16.039 1.00 31.65 244 ASN A CA 1
ATOM 1959 C C . ASN A 1 244 ? -1.723 9.590 17.270 1.00 33.01 244 ASN A C 1
ATOM 1960 O O . ASN A 1 244 ? -1.795 8.849 18.256 1.00 28.00 244 ASN A O 1
ATOM 1965 N N . ASP A 1 245 ? -2.276 10.802 17.228 1.00 35.38 245 ASP A N 1
ATOM 1966 C CA . ASP A 1 245 ? -3.031 11.346 18.348 1.00 35.48 245 ASP A CA 1
ATOM 1967 C C . ASP A 1 245 ? -4.537 11.250 18.135 1.00 34.59 245 ASP A C 1
ATOM 1968 O O . ASP A 1 245 ? -5.292 11.966 18.797 1.00 40.19 245 ASP A O 1
ATOM 1973 N N . GLN A 1 246 ? -4.988 10.373 17.239 1.00 37.15 246 GLN A N 1
ATOM 1974 C CA . GLN A 1 246 ? -6.391 10.293 16.859 1.00 39.99 246 GLN A CA 1
ATOM 1975 C C . GLN A 1 246 ? -7.019 8.998 17.353 1.00 38.49 246 GLN A C 1
ATOM 1976 O O . GLN A 1 246 ? -6.344 7.979 17.529 1.00 34.34 246 GLN A O 1
ATOM 1982 N N . ASN A 1 247 ? -8.332 9.047 17.551 1.00 36.69 247 ASN A N 1
ATOM 1983 C CA . ASN A 1 247 ? -9.122 7.855 17.842 1.00 31.85 247 ASN A CA 1
ATOM 1984 C C . ASN A 1 247 ? -9.483 7.241 16.496 1.00 40.75 247 ASN A C 1
ATOM 1985 O O . ASN A 1 247 ? -10.457 7.626 15.851 1.00 47.27 247 ASN A O 1
ATOM 1990 N N . THR A 1 248 ? -8.670 6.289 16.050 1.00 38.30 248 THR A N 1
ATOM 1991 C CA . THR A 1 248 ? -8.843 5.708 14.729 1.00 36.15 248 THR A CA 1
ATOM 1992 C C . THR A 1 248 ? -8.277 4.298 14.721 1.00 40.80 248 THR A C 1
ATOM 1993 O O . THR A 1 248 ? -7.402 3.950 15.520 1.00 41.34 248 THR A O 1
ATOM 1997 N N . ASN A 1 249 ? -8.793 3.484 13.802 1.00 39.85 249 ASN A N 1
ATOM 1998 C CA . ASN A 1 249 ? -8.223 2.165 13.580 1.00 42.51 249 ASN A CA 1
ATOM 1999 C C . ASN A 1 249 ? -6.963 2.214 12.734 1.00 39.24 249 ASN A C 1
ATOM 2000 O O . ASN A 1 249 ? -6.230 1.221 12.686 1.00 39.55 249 ASN A O 1
ATOM 2005 N N . ALA A 1 250 ? -6.701 3.333 12.069 1.00 36.02 250 ALA A N 1
ATOM 2006 C CA . ALA A 1 250 ? -5.476 3.457 11.297 1.00 32.82 250 ALA A CA 1
ATOM 2007 C C . ALA A 1 250 ? -4.272 3.373 12.227 1.00 29.48 250 ALA A C 1
ATOM 2008 O O . ALA A 1 250 ? -4.283 3.908 13.340 1.00 28.99 250 ALA A O 1
ATOM 2010 N N . ILE A 1 251 ? -3.233 2.674 11.778 1.00 29.40 251 ILE A N 1
ATOM 2011 C CA . ILE A 1 251 ? -2.062 2.504 12.629 1.00 29.36 251 ILE A CA 1
ATOM 2012 C C . ILE A 1 251 ? -1.308 3.820 12.752 1.00 25.75 251 ILE A C 1
ATOM 2013 O O . ILE A 1 251 ? -1.003 4.280 13.858 1.00 27.06 251 ILE A O 1
ATOM 2018 N N . PHE A 1 252 ? -1.032 4.464 11.623 1.00 25.34 252 PHE A N 1
ATOM 2019 C CA . PHE A 1 252 ? -0.146 5.619 11.589 1.00 25.10 252 PHE A CA 1
ATOM 2020 C C . PHE A 1 252 ? -0.926 6.926 11.581 1.00 29.14 252 PHE A C 1
ATOM 2021 O O . PHE A 1 252 ? -1.996 7.025 10.969 1.00 29.40 252 PHE A O 1
ATOM 2029 N N . GLY A 1 253 ? -0.374 7.926 12.271 1.00 26.59 253 GLY A N 1
ATOM 2030 C CA . GLY A 1 253 ? -0.805 9.301 12.132 1.00 36.16 253 GLY A CA 1
ATOM 2031 C C . GLY A 1 253 ? 0.043 10.021 11.101 1.00 36.55 253 GLY A C 1
ATOM 2032 O O . GLY A 1 253 ? 0.835 9.419 10.374 1.00 35.25 253 GLY A O 1
ATOM 2033 N N . LYS A 1 254 ? -0.115 11.342 11.049 1.00 37.48 254 LYS A N 1
ATOM 2034 C CA . LYS A 1 254 ? 0.545 12.074 9.971 1.00 40.17 254 LYS A CA 1
ATOM 2035 C C . LYS A 1 254 ? 2.025 12.341 10.258 1.00 33.92 254 LYS A C 1
ATOM 2036 O O . LYS A 1 254 ? 2.848 12.264 9.341 1.00 37.46 254 LYS A O 1
ATOM 2042 N N . GLU A 1 255 ? 2.392 12.631 11.510 1.00 31.98 255 GLU A N 1
ATOM 2043 C CA . GLU A 1 255 ? 3.736 13.115 11.829 1.00 33.35 255 GLU A CA 1
ATOM 2044 C C . GLU A 1 255 ? 4.708 11.973 12.115 1.00 37.46 255 GLU A C 1
ATOM 2045 O O . GLU A 1 255 ? 4.437 11.108 12.956 1.00 34.36 255 GLU A O 1
ATOM 2051 N N . TRP A 1 256 ? 5.856 12.001 11.439 1.00 34.41 256 TRP A N 1
ATOM 2052 C CA . TRP A 1 256 ? 6.966 11.090 11.695 1.00 27.56 256 TRP A CA 1
ATOM 2053 C C . TRP A 1 256 ? 8.185 11.864 12.194 1.00 29.34 256 TRP A C 1
ATOM 2054 O O . TRP A 1 256 ? 8.407 13.017 11.815 1.00 31.80 256 TRP A O 1
ATOM 2065 N N . ARG A 1 257 ? 8.987 11.215 13.039 1.00 26.44 257 ARG A N 1
ATOM 2066 C CA . ARG A 1 257 ? 10.231 11.784 13.536 1.00 26.34 257 ARG A CA 1
ATOM 2067 C C . ARG A 1 257 ? 11.294 10.699 13.563 1.00 29.99 257 ARG A C 1
ATOM 2068 O O . ARG A 1 257 ? 11.006 9.551 13.915 1.00 29.75 257 ARG A O 1
ATOM 2076 N N . THR A 1 258 ? 12.522 11.065 13.208 1.00 24.94 258 THR A N 1
ATOM 2077 C CA . THR A 1 258 ? 13.658 10.157 13.325 1.00 25.75 258 THR A CA 1
ATOM 2078 C C . THR A 1 258 ? 14.312 10.342 14.692 1.00 28.51 258 THR A C 1
ATOM 2079 O O . THR A 1 258 ? 14.778 11.435 15.014 1.00 32.39 258 THR A O 1
ATOM 2083 N N . LEU A 1 259 ? 14.346 9.282 15.497 1.00 25.79 259 LEU A N 1
ATOM 2084 C CA . LEU A 1 259 ? 14.989 9.362 16.805 1.00 24.61 259 LEU A CA 1
ATOM 2085 C C . LEU A 1 259 ? 16.423 8.865 16.796 1.00 24.87 259 LEU A C 1
ATOM 2086 O O . LEU A 1 259 ? 17.220 9.274 17.646 1.00 26.54 259 LEU A O 1
ATOM 2091 N N . TYR A 1 260 ? 16.755 7.961 15.885 1.00 25.33 260 TYR A N 1
ATOM 2092 C CA . TYR A 1 260 ? 18.089 7.382 15.832 1.00 27.69 260 TYR A CA 1
ATOM 2093 C C . TYR A 1 260 ? 18.348 6.946 14.404 1.00 27.51 260 TYR A C 1
ATOM 2094 O O . TYR A 1 260 ? 17.476 6.336 13.780 1.00 25.37 260 TYR A O 1
ATOM 2103 N N . GLY A 1 261 ? 19.531 7.277 13.893 1.00 24.13 261 GLY A N 1
ATOM 2104 C CA . GLY A 1 261 ? 19.969 6.702 12.631 1.00 29.04 261 GLY A CA 1
ATOM 2105 C C . GLY A 1 261 ? 19.155 7.179 11.441 1.00 27.85 261 GLY A C 1
ATOM 2106 O O . GLY A 1 261 ? 18.781 8.353 11.327 1.00 30.36 261 GLY A O 1
ATOM 2107 N N . GLN A 1 262 ? 18.886 6.245 10.534 1.00 23.38 262 GLN A N 1
ATOM 2108 C CA . GLN A 1 262 ? 18.214 6.490 9.268 1.00 24.10 262 GLN A CA 1
ATOM 2109 C C . GLN A 1 262 ? 16.698 6.533 9.449 1.00 24.43 262 GLN A C 1
ATOM 2110 O O . GLN A 1 262 ? 16.162 6.140 10.482 1.00 23.96 262 GLN A O 1
ATOM 2116 N N . ASP A 1 263 ? 15.993 6.964 8.400 1.00 24.94 263 ASP A N 1
ATOM 2117 C CA . ASP A 1 263 ? 14.538 6.861 8.356 1.00 22.17 263 ASP A CA 1
ATOM 2118 C C . ASP A 1 263 ? 14.074 5.808 7.351 1.00 25.06 263 ASP A C 1
ATOM 2119 O O . ASP A 1 263 ? 12.984 5.909 6.787 1.00 21.69 263 ASP A O 1
ATOM 2124 N N . TYR A 1 264 ? 14.888 4.776 7.144 1.00 19.27 264 TYR A N 1
ATOM 2125 C CA . TYR A 1 264 ? 14.552 3.686 6.241 1.00 19.66 264 TYR A CA 1
ATOM 2126 C C . TYR A 1 264 ? 15.490 2.536 6.560 1.00 21.37 264 TYR A C 1
ATOM 2127 O O . TYR A 1 264 ? 16.539 2.724 7.187 1.00 19.56 264 TYR A O 1
ATOM 2136 N N . ILE A 1 265 ? 15.098 1.340 6.134 1.00 18.58 265 ILE A N 1
ATOM 2137 C CA . ILE A 1 265 ? 16.035 0.236 5.986 1.00 20.50 265 ILE A CA 1
ATOM 2138 C C . ILE A 1 265 ? 16.224 -0.020 4.501 1.00 18.48 265 ILE A C 1
ATOM 2139 O O . ILE A 1 265 ? 15.478 0.470 3.652 1.00 19.95 265 ILE A O 1
ATOM 2144 N N . THR A 1 266 ? 17.234 -0.808 4.197 1.00 19.86 266 THR A N 1
ATOM 2145 C CA . THR A 1 266 ? 17.437 -1.305 2.856 1.00 19.80 266 THR A CA 1
ATOM 2146 C C . THR A 1 266 ? 17.327 -2.819 2.922 1.00 25.14 266 THR A C 1
ATOM 2147 O O . THR A 1 266 ? 17.845 -3.442 3.857 1.00 22.63 266 THR A O 1
ATOM 2151 N N . ASP A 1 267 ? 16.597 -3.390 1.972 1.00 20.14 267 ASP A N 1
ATOM 2152 C CA . ASP A 1 267 ? 16.462 -4.829 1.841 1.00 17.16 267 ASP A CA 1
ATOM 2153 C C . ASP A 1 267 ? 16.447 -5.149 0.357 1.00 21.82 267 ASP A C 1
ATOM 2154 O O . ASP A 1 267 ? 16.367 -4.252 -0.487 1.00 25.52 267 ASP A O 1
ATOM 2159 N N . GLN A 1 268 ? 16.526 -6.436 0.038 1.00 19.54 268 GLN A N 1
ATOM 2160 C CA . GLN A 1 268 ? 16.659 -6.892 -1.338 1.00 17.48 268 GLN A CA 1
ATOM 2161 C C . GLN A 1 268 ? 15.442 -7.695 -1.788 1.00 19.23 268 GLN A C 1
ATOM 2162 O O . GLN A 1 268 ? 14.835 -8.431 -1.008 1.00 20.22 268 GLN A O 1
ATOM 2168 N N . MET A 1 269 ? 15.101 -7.555 -3.068 1.00 21.36 269 MET A N 1
ATOM 2169 C CA . MET A 1 269 ? 14.082 -8.391 -3.697 1.00 19.94 269 MET A CA 1
ATOM 2170 C C . MET A 1 269 ? 14.454 -8.588 -5.156 1.00 20.05 269 MET A C 1
ATOM 2171 O O . MET A 1 269 ? 14.710 -7.610 -5.866 1.00 22.23 269 MET A O 1
ATOM 2176 N N . LEU A 1 270 ? 14.470 -9.847 -5.594 1.00 24.85 270 LEU A N 1
ATOM 2177 C CA . LEU A 1 270 ? 14.862 -10.211 -6.948 1.00 25.36 270 LEU A CA 1
ATOM 2178 C C . LEU A 1 270 ? 16.112 -9.451 -7.378 1.00 29.32 270 LEU A C 1
ATOM 2179 O O . LEU A 1 270 ? 16.156 -8.906 -8.477 1.00 28.45 270 LEU A O 1
ATOM 2184 N N . GLY A 1 271 ? 17.114 -9.380 -6.500 1.00 29.93 271 GLY A N 1
ATOM 2185 C CA . GLY A 1 271 ? 18.402 -8.813 -6.847 1.00 33.99 271 GLY A CA 1
ATOM 2186 C C . GLY A 1 271 ? 18.528 -7.308 -6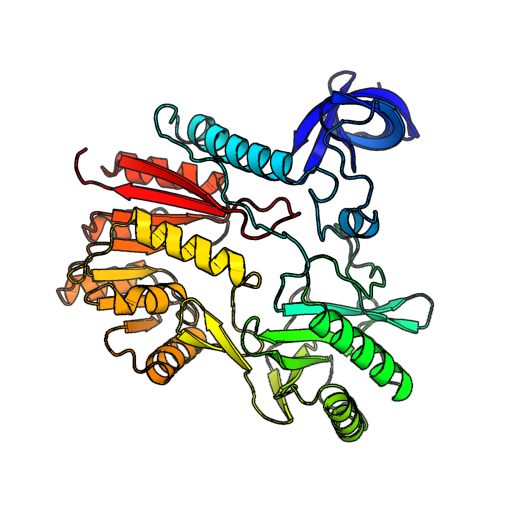.739 1.00 34.92 271 GLY A C 1
ATOM 2187 O O . GLY A 1 271 ? 19.625 -6.781 -6.972 1.00 38.13 271 GLY A O 1
ATOM 2188 N N . ASN A 1 272 ? 17.462 -6.589 -6.411 1.00 23.81 272 ASN A N 1
ATOM 2189 C CA . ASN A 1 272 ? 17.526 -5.136 -6.322 1.00 23.43 272 ASN A CA 1
ATOM 2190 C C . ASN A 1 272 ? 17.442 -4.697 -4.868 1.00 24.18 272 ASN A C 1
ATOM 2191 O O . ASN A 1 272 ? 16.837 -5.376 -4.038 1.00 23.76 272 ASN A O 1
ATOM 2196 N N . ASP A 1 273 ? 18.059 -3.559 -4.563 1.00 22.65 273 ASP A N 1
ATOM 2197 C CA . ASP A 1 273 ? 17.938 -2.944 -3.251 1.00 23.58 273 ASP A CA 1
ATOM 2198 C C . ASP A 1 273 ? 16.707 -2.048 -3.221 1.00 20.82 273 ASP A C 1
ATOM 2199 O O . ASP A 1 273 ? 16.424 -1.313 -4.178 1.00 21.58 273 ASP A O 1
ATOM 2204 N N . PHE A 1 274 ? 15.984 -2.088 -2.111 1.00 18.56 274 PHE A N 1
ATOM 2205 C CA . PHE A 1 274 ? 14.853 -1.198 -1.933 1.00 25.31 274 PHE A CA 1
ATOM 2206 C C . PHE A 1 274 ? 15.006 -0.478 -0.604 1.00 21.01 274 PHE A C 1
ATOM 2207 O O . PHE A 1 274 ? 15.254 -1.106 0.429 1.00 19.88 274 PHE A O 1
ATOM 2215 N N . GLN A 1 275 ? 14.908 0.842 -0.642 1.00 20.90 275 GLN A N 1
ATOM 2216 C CA . GLN A 1 275 ? 14.868 1.638 0.573 1.00 19.98 275 GLN A CA 1
ATOM 2217 C C . GLN A 1 275 ? 13.425 1.695 1.024 1.00 26.27 275 GLN A C 1
ATOM 2218 O O . GLN A 1 275 ? 12.532 2.057 0.244 1.00 25.09 275 GLN A O 1
ATOM 2224 N N . ILE A 1 276 ? 13.194 1.292 2.257 1.00 20.63 276 ILE A N 1
ATOM 2225 C CA . ILE A 1 276 ? 11.853 1.047 2.732 1.00 20.92 276 ILE A CA 1
ATOM 2226 C C . ILE A 1 276 ? 11.631 1.949 3.927 1.00 21.17 276 ILE A C 1
ATOM 2227 O O . ILE A 1 276 ? 12.216 1.730 4.996 1.00 19.38 276 ILE A O 1
ATOM 2232 N N . ALA A 1 277 ? 10.788 2.959 3.741 1.00 20.02 277 ALA A N 1
ATOM 2233 C CA . ALA A 1 277 ? 10.398 3.837 4.827 1.00 22.50 277 ALA A CA 1
ATOM 2234 C C . ALA A 1 277 ? 9.396 3.139 5.732 1.00 24.16 277 ALA A C 1
ATOM 2235 O O . ALA A 1 277 ? 8.762 2.141 5.358 1.00 22.20 277 ALA A O 1
ATOM 2237 N N . GLY A 1 278 ? 9.256 3.681 6.942 1.00 21.13 278 GLY A N 1
ATOM 2238 C CA . GLY A 1 278 ? 8.258 3.227 7.885 1.00 23.90 278 GLY A CA 1
ATOM 2239 C C . GLY A 1 278 ? 6.898 2.894 7.283 1.00 21.38 278 GLY A C 1
ATOM 2240 O O . GLY A 1 278 ? 6.410 1.770 7.421 1.00 25.68 278 GLY A O 1
ATOM 2241 N N . PRO A 1 279 ? 6.249 3.854 6.627 1.00 21.08 279 PRO A N 1
ATOM 2242 C CA . PRO A 1 279 ? 4.885 3.623 6.118 1.00 21.19 279 PRO A CA 1
ATOM 2243 C C . PRO A 1 279 ? 4.793 3.118 4.685 1.00 23.26 279 PRO A C 1
ATOM 2244 O O . PRO A 1 279 ? 3.683 3.056 4.141 1.00 24.88 279 PRO A O 1
ATOM 2248 N N . ALA A 1 280 ? 5.902 2.774 4.056 1.00 22.02 280 ALA A N 1
ATOM 2249 C CA . ALA A 1 280 ? 5.846 2.298 2.686 1.00 22.29 280 ALA A CA 1
ATOM 2250 C C . ALA A 1 280 ? 5.210 0.914 2.645 1.00 22.13 280 ALA A C 1
ATOM 2251 O O . ALA A 1 280 ? 5.337 0.121 3.586 1.00 21.94 280 ALA A O 1
ATOM 2253 N N . PHE A 1 281 ? 4.516 0.615 1.553 1.00 17.41 281 PHE A N 1
ATOM 2254 C CA . PHE A 1 281 ? 4.024 -0.743 1.368 1.00 21.64 281 PHE A CA 1
ATOM 2255 C C . PHE A 1 281 ? 5.114 -1.587 0.735 1.00 21.12 281 PHE A C 1
ATOM 2256 O O . PHE A 1 281 ? 5.659 -1.238 -0.321 1.00 21.13 281 PHE A O 1
ATOM 2264 N N . TYR A 1 282 ? 5.402 -2.711 1.370 1.00 18.60 282 TYR A N 1
ATOM 2265 C CA . TYR A 1 282 ? 6.450 -3.613 0.908 1.00 19.96 282 TYR A CA 1
ATOM 2266 C C . TYR A 1 282 ? 6.025 -5.014 1.310 1.00 17.32 282 TYR A C 1
ATOM 2267 O O . TYR A 1 282 ? 5.711 -5.228 2.483 1.00 20.57 282 TYR A O 1
ATOM 2276 N N . GLN A 1 283 ? 5.939 -5.936 0.348 1.00 17.68 283 GLN A N 1
ATOM 2277 C CA . GLN A 1 283 ? 5.450 -7.285 0.646 1.00 16.72 283 GLN A CA 1
ATOM 2278 C C . GLN A 1 283 ? 6.179 -7.864 1.852 1.00 17.23 283 GLN A C 1
ATOM 2279 O O . GLN A 1 283 ? 7.413 -7.821 1.933 1.00 19.55 283 GLN A O 1
ATOM 2285 N N . VAL A 1 284 ? 5.401 -8.400 2.799 1.00 19.80 284 VAL A N 1
ATOM 2286 C CA . VAL A 1 284 ? 5.993 -8.929 4.026 1.00 17.06 284 VAL A CA 1
ATOM 2287 C C . VAL A 1 284 ? 6.563 -10.333 3.853 1.00 16.74 284 VAL A C 1
ATOM 2288 O O . VAL A 1 284 ? 7.378 -10.767 4.680 1.00 18.13 284 VAL A O 1
ATOM 2292 N N . ASN A 1 285 ? 6.180 -11.063 2.806 1.00 16.91 285 ASN A N 1
ATOM 2293 C CA . ASN A 1 285 ? 6.749 -12.389 2.560 1.00 17.29 285 ASN A CA 1
ATOM 2294 C C . ASN A 1 285 ? 7.663 -12.271 1.350 1.00 16.31 285 ASN A C 1
ATOM 2295 O O . ASN A 1 285 ? 7.284 -12.585 0.224 1.00 16.56 285 ASN A O 1
ATOM 2300 N N . THR A 1 286 ? 8.890 -11.821 1.606 1.00 14.98 286 THR A N 1
ATOM 2301 C CA . THR A 1 286 ? 9.832 -11.599 0.517 1.00 18.16 286 THR A CA 1
ATOM 2302 C C . THR A 1 286 ? 10.045 -12.867 -0.296 1.00 18.62 286 THR A C 1
ATOM 2303 O O . THR A 1 286 ? 10.029 -12.829 -1.533 1.00 19.59 286 THR A O 1
ATOM 2307 N N . GLU A 1 287 ? 10.192 -14.008 0.380 1.00 18.71 287 GLU A N 1
ATOM 2308 C CA . GLU A 1 287 ? 10.459 -15.258 -0.321 1.00 19.82 287 GLU A CA 1
ATOM 2309 C C . GLU A 1 287 ? 9.359 -15.572 -1.340 1.00 18.79 287 GLU A C 1
ATOM 2310 O O . GLU A 1 287 ? 9.647 -15.897 -2.496 1.00 19.47 287 GLU A O 1
ATOM 2316 N N . MET A 1 288 ? 8.095 -15.456 -0.941 1.00 16.82 288 MET A N 1
ATOM 2317 C CA . MET A 1 288 ? 7.006 -15.780 -1.867 1.00 16.79 288 MET A CA 1
ATOM 2318 C C . MET A 1 288 ? 6.641 -14.619 -2.792 1.00 22.98 288 MET A C 1
ATOM 2319 O O . MET A 1 288 ? 6.146 -14.862 -3.904 1.00 21.12 288 MET A O 1
ATOM 2324 N N . ALA A 1 289 ? 6.864 -13.365 -2.376 1.00 20.23 289 ALA A N 1
ATOM 2325 C CA . ALA A 1 289 ? 6.646 -12.258 -3.304 1.00 17.44 289 ALA A CA 1
ATOM 2326 C C . ALA A 1 289 ? 7.594 -12.361 -4.484 1.00 20.72 289 ALA A C 1
ATOM 2327 O O . ALA A 1 289 ? 7.220 -12.041 -5.618 1.00 20.66 289 ALA A O 1
ATOM 2329 N N . GLU A 1 290 ? 8.836 -12.796 -4.236 1.00 19.11 290 GLU A N 1
ATOM 2330 C CA . GLU A 1 290 ? 9.754 -13.052 -5.342 1.00 18.31 290 GLU A CA 1
ATOM 2331 C C . GLU A 1 290 ? 9.170 -14.079 -6.314 1.00 22.80 290 GLU A C 1
ATOM 2332 O O . GLU A 1 290 ? 9.214 -13.883 -7.531 1.00 22.84 290 GLU A O 1
ATOM 2338 N N . LYS A 1 291 ? 8.591 -15.170 -5.797 1.00 19.25 291 LYS A N 1
ATOM 2339 C CA . LYS A 1 291 ? 8.019 -16.187 -6.685 1.00 20.60 291 LYS A CA 1
ATOM 2340 C C . LYS A 1 291 ? 6.780 -15.667 -7.413 1.00 21.82 291 LYS A C 1
ATOM 2341 O O . LYS A 1 291 ? 6.535 -16.015 -8.577 1.00 21.92 291 LYS A O 1
ATOM 2347 N N . LEU A 1 292 ? 5.973 -14.864 -6.729 1.00 18.21 292 LEU A N 1
ATOM 2348 C CA . LEU A 1 292 ? 4.800 -14.261 -7.350 1.00 19.87 292 LEU A CA 1
ATOM 2349 C C . LEU A 1 292 ? 5.194 -13.414 -8.547 1.00 22.09 292 LEU A C 1
ATOM 2350 O O . LEU A 1 292 ? 4.642 -13.561 -9.643 1.00 18.78 292 LEU A O 1
ATOM 2355 N N . TYR A 1 293 ? 6.127 -12.488 -8.340 1.00 21.31 293 TYR A N 1
ATOM 2356 C CA . TYR A 1 293 ? 6.549 -11.623 -9.433 1.00 23.20 293 TYR A CA 1
ATOM 2357 C C . TYR A 1 293 ? 7.200 -12.432 -10.537 1.00 24.08 293 TYR A C 1
ATOM 2358 O O . TYR A 1 293 ? 6.968 -12.173 -11.725 1.00 22.43 293 TYR A O 1
ATOM 2367 N N . GLN A 1 294 ? 8.005 -13.432 -10.165 1.00 18.75 294 GLN A N 1
ATOM 2368 C CA . GLN A 1 294 ? 8.622 -14.294 -11.167 1.00 25.08 294 GLN A CA 1
ATOM 2369 C C . GLN A 1 294 ? 7.567 -14.983 -12.021 1.00 21.13 294 GLN A C 1
ATOM 2370 O O . GLN A 1 294 ? 7.763 -15.173 -13.227 1.00 20.19 294 GLN A O 1
ATOM 2376 N N . THR A 1 295 ? 6.444 -15.364 -11.408 1.00 21.39 295 THR A N 1
ATOM 2377 C CA . THR A 1 295 ? 5.345 -15.987 -12.148 1.00 23.71 295 THR A CA 1
ATOM 2378 C C . THR A 1 295 ? 4.739 -15.030 -13.169 1.00 20.61 295 THR A C 1
ATOM 2379 O O . THR A 1 295 ? 4.553 -15.392 -14.337 1.00 23.39 295 THR A O 1
ATOM 2383 N N . ALA A 1 296 ? 4.387 -13.817 -12.740 1.00 22.03 296 ALA A N 1
ATOM 2384 C CA . ALA A 1 296 ? 3.881 -12.816 -13.674 1.00 20.28 296 ALA A CA 1
ATOM 2385 C C . ALA A 1 296 ? 4.881 -12.552 -14.791 1.00 23.46 296 ALA A C 1
ATOM 2386 O O . ALA A 1 296 ? 4.500 -12.415 -15.962 1.00 21.74 296 ALA A O 1
ATOM 2388 N N . ILE A 1 297 ? 6.167 -12.470 -14.447 1.00 19.79 297 ILE A N 1
ATOM 2389 C CA . ILE A 1 297 ? 7.197 -12.296 -15.468 1.00 23.11 297 ILE A CA 1
ATOM 2390 C C . ILE A 1 297 ? 7.142 -13.443 -16.472 1.00 24.62 297 ILE A C 1
ATOM 2391 O O . ILE A 1 297 ? 7.125 -13.232 -17.690 1.00 24.44 297 ILE A O 1
ATOM 2396 N N . ASP A 1 298 ? 7.077 -14.675 -15.971 1.00 22.32 298 ASP A N 1
ATOM 2397 C CA . ASP A 1 298 ? 7.041 -15.840 -16.842 1.00 22.84 298 ASP A CA 1
ATOM 2398 C C . ASP A 1 298 ? 5.782 -15.863 -17.711 1.00 25.21 298 ASP A C 1
ATOM 2399 O O . ASP A 1 298 ? 5.863 -16.154 -18.912 1.00 25.05 298 ASP A O 1
ATOM 2404 N N . PHE A 1 299 ? 4.610 -15.584 -17.125 1.00 23.20 299 PHE A N 1
ATOM 2405 C CA . PHE A 1 299 ? 3.371 -15.576 -17.907 1.00 25.39 299 PHE A CA 1
ATOM 2406 C C . PHE A 1 299 ? 3.419 -14.536 -19.013 1.00 25.81 299 PHE A C 1
ATOM 2407 O O . PHE A 1 299 ? 2.974 -14.786 -20.143 1.00 26.87 299 PHE A O 1
ATOM 2415 N N . ALA A 1 300 ? 3.909 -13.345 -18.691 1.00 21.12 300 ALA A N 1
ATOM 2416 C CA . ALA A 1 300 ? 3.909 -12.279 -19.676 1.00 22.40 300 ALA A CA 1
ATOM 2417 C C . ALA A 1 300 ? 4.891 -12.528 -20.801 1.00 25.72 300 ALA A C 1
ATOM 2418 O O . ALA A 1 300 ? 4.795 -11.850 -21.829 1.00 28.38 300 ALA A O 1
ATOM 2420 N N . GLU A 1 301 ? 5.816 -13.474 -20.635 1.00 23.67 301 GLU A N 1
ATOM 2421 C CA . GLU A 1 301 ? 6.835 -13.774 -21.640 1.00 25.47 301 GLU A CA 1
ATOM 2422 C C . GLU A 1 301 ? 7.561 -12.495 -22.045 1.00 24.82 301 GLU A C 1
ATOM 2423 O O . GLU A 1 301 ? 7.562 -12.079 -23.204 1.00 23.87 301 GLU A O 1
ATOM 2429 N N . LEU A 1 302 ? 8.148 -11.857 -21.037 1.00 25.10 302 LEU A N 1
ATOM 2430 C CA . LEU A 1 302 ? 8.734 -10.534 -21.203 1.00 25.39 302 LEU A CA 1
ATOM 2431 C C . LEU A 1 302 ? 9.923 -10.598 -22.141 1.00 30.45 302 LEU A C 1
ATOM 2432 O O . LEU A 1 302 ? 10.794 -11.464 -22.003 1.00 34.65 302 LEU A O 1
ATOM 2437 N N . LYS A 1 303 ? 9.949 -9.678 -23.099 1.00 24.78 303 LYS A N 1
ATOM 2438 C CA . LYS A 1 303 ? 11.031 -9.552 -24.055 1.00 27.32 303 LYS A CA 1
ATOM 2439 C C . LYS A 1 303 ? 11.688 -8.192 -23.869 1.00 32.09 303 LYS A C 1
ATOM 2440 O O . LYS A 1 303 ? 11.068 -7.244 -23.379 1.00 25.01 303 LYS A O 1
ATOM 2446 N N . LYS A 1 304 ? 12.953 -8.106 -24.265 1.00 30.33 304 LYS A N 1
ATOM 2447 C CA . LYS A 1 304 ? 13.704 -6.874 -24.096 1.00 30.58 304 LYS A CA 1
ATOM 2448 C C . LYS A 1 304 ? 13.163 -5.718 -24.930 1.00 28.79 304 LYS A C 1
ATOM 2449 O O . LYS A 1 304 ? 13.619 -4.583 -24.741 1.00 26.37 304 LYS A O 1
ATOM 2455 N N . ASP A 1 305 ? 12.228 -5.961 -25.850 1.00 27.55 305 ASP A N 1
ATOM 2456 C CA . ASP A 1 305 ? 11.604 -4.873 -26.597 1.00 28.58 305 ASP A CA 1
ATOM 2457 C C . ASP A 1 305 ? 10.210 -4.549 -26.085 1.00 29.79 305 ASP A C 1
ATOM 2458 O O . ASP A 1 305 ? 9.539 -3.668 -26.630 1.00 26.97 305 ASP A O 1
ATOM 2463 N N . ASP A 1 306 ? 9.774 -5.210 -25.022 1.00 26.23 306 ASP A N 1
ATOM 2464 C CA . ASP A 1 306 ? 8.469 -4.912 -24.474 1.00 20.78 306 ASP A CA 1
ATOM 2465 C C . ASP A 1 306 ? 8.469 -3.556 -23.771 1.00 25.44 306 ASP A C 1
ATOM 2466 O O . ASP A 1 306 ? 9.465 -3.113 -23.188 1.00 24.84 306 ASP A O 1
ATOM 2471 N N . VAL A 1 307 ? 7.333 -2.888 -23.854 1.00 22.11 307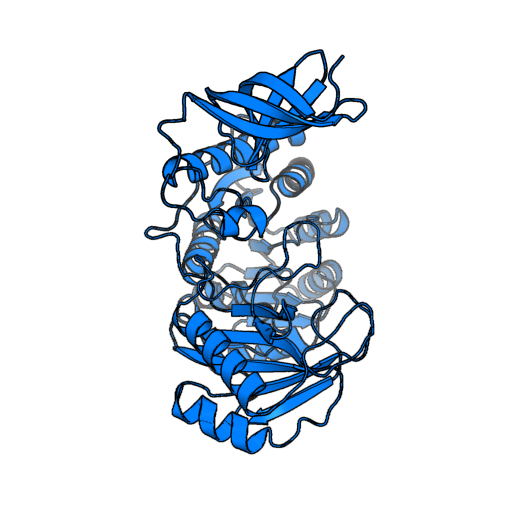 VAL A N 1
ATOM 2472 C CA . VAL A 1 307 ? 7.084 -1.649 -23.131 1.00 24.71 307 VAL A CA 1
ATOM 2473 C C . VAL A 1 307 ? 6.010 -1.965 -22.114 1.00 24.53 307 VAL A C 1
ATOM 2474 O O . VAL A 1 307 ? 4.896 -2.355 -22.487 1.00 18.53 307 VAL A O 1
ATOM 2478 N N . ILE A 1 308 ? 6.353 -1.820 -20.835 1.00 19.32 308 ILE A N 1
ATOM 2479 C CA . ILE A 1 308 ? 5.546 -2.306 -19.728 1.00 21.35 308 ILE A CA 1
ATOM 2480 C C . ILE A 1 308 ? 4.922 -1.099 -19.066 1.00 22.15 308 ILE A C 1
ATOM 2481 O O . ILE A 1 308 ? 5.605 -0.093 -18.821 1.00 23.44 308 ILE A O 1
ATOM 2486 N N . ILE A 1 309 ? 3.638 -1.186 -18.770 1.00 17.53 309 ILE A N 1
ATOM 2487 C CA . ILE A 1 309 ? 3.051 -0.278 -17.799 1.00 19.27 309 ILE A CA 1
ATOM 2488 C C . ILE A 1 309 ? 2.974 -1.033 -16.480 1.00 21.20 309 ILE A C 1
ATOM 2489 O O . ILE A 1 309 ? 2.398 -2.127 -16.417 1.00 18.22 309 ILE A O 1
ATOM 2494 N N . ASP A 1 310 ? 3.628 -0.486 -15.450 1.00 20.24 310 ASP A N 1
ATOM 2495 C CA . ASP A 1 310 ? 3.494 -0.941 -14.062 1.00 17.74 310 ASP A CA 1
ATOM 2496 C C . ASP A 1 310 ? 2.370 -0.113 -13.465 1.00 18.49 310 ASP A C 1
ATOM 2497 O O . ASP A 1 310 ? 2.591 0.997 -12.974 1.00 18.11 310 ASP A O 1
ATOM 2502 N N . ALA A 1 311 ? 1.139 -0.626 -13.565 1.00 15.49 311 ALA A N 1
ATOM 2503 C CA . ALA A 1 311 ? -0.030 0.110 -13.106 1.00 17.65 311 ALA A CA 1
ATOM 2504 C C . ALA A 1 311 ? -0.120 0.029 -11.588 1.00 22.54 311 ALA A C 1
ATOM 2505 O O . ALA A 1 311 ? -0.098 -1.067 -11.025 1.00 20.78 311 ALA A O 1
ATOM 2507 N N . TYR A 1 312 ? -0.200 1.191 -10.925 1.00 16.47 312 TYR A N 1
ATOM 2508 C CA . TYR A 1 312 ? -0.172 1.284 -9.457 1.00 16.24 312 TYR A CA 1
ATOM 2509 C C . TYR A 1 312 ? 1.164 0.754 -8.908 1.00 19.33 312 TYR A C 1
ATOM 2510 O O . TYR A 1 312 ? 1.246 -0.280 -8.244 1.00 21.71 312 TYR A O 1
ATOM 2519 N N . SER A 1 313 ? 2.225 1.517 -9.184 1.00 17.19 313 SER A N 1
ATOM 2520 C CA . SER A 1 313 ? 3.588 1.007 -9.027 1.00 18.93 313 SER A CA 1
ATOM 2521 C C . SER A 1 313 ? 4.163 1.111 -7.605 1.00 21.41 313 SER A C 1
ATOM 2522 O O . SER A 1 313 ? 5.191 0.484 -7.327 1.00 21.44 313 SER A O 1
ATOM 2525 N N . GLY A 1 314 ? 3.566 1.880 -6.699 1.00 19.71 314 GLY A N 1
ATOM 2526 C CA . GLY A 1 314 ? 4.072 1.826 -5.321 1.00 18.80 314 GLY A CA 1
ATOM 2527 C C . GLY A 1 314 ? 5.496 2.357 -5.201 1.00 20.53 314 GLY A C 1
ATOM 2528 O O . GLY A 1 314 ? 5.854 3.384 -5.796 1.00 19.52 314 GLY A O 1
ATOM 2529 N N . ILE A 1 315 ? 6.332 1.652 -4.430 1.00 18.50 315 ILE A N 1
ATOM 2530 C CA . ILE A 1 315 ? 7.716 2.097 -4.253 1.00 18.52 315 ILE A CA 1
ATOM 2531 C C . ILE A 1 315 ? 8.579 1.430 -5.313 1.00 18.37 315 ILE A C 1
ATOM 2532 O O . ILE A 1 315 ? 9.812 1.514 -5.267 1.00 18.94 315 ILE A O 1
ATOM 2537 N N . GLY A 1 316 ? 7.927 0.770 -6.274 1.00 20.68 316 GLY A N 1
ATOM 2538 C CA . GLY A 1 316 ? 8.557 0.373 -7.517 1.00 19.00 316 GLY A CA 1
ATOM 2539 C C . GLY A 1 316 ? 8.889 -1.094 -7.666 1.00 20.34 316 GLY A C 1
ATOM 2540 O O . GLY A 1 316 ? 9.464 -1.468 -8.689 1.00 22.80 316 GLY A O 1
ATOM 2541 N N . THR A 1 317 ? 8.509 -1.948 -6.714 1.00 19.47 317 THR A N 1
ATOM 2542 C CA . THR A 1 317 ? 9.068 -3.302 -6.683 1.00 17.08 317 THR A CA 1
ATOM 2543 C C . THR A 1 317 ? 8.785 -4.092 -7.965 1.00 20.18 317 THR A C 1
ATOM 2544 O O . THR A 1 317 ? 9.676 -4.781 -8.461 1.00 23.32 317 THR A O 1
ATOM 2548 N N . ILE A 1 318 ? 7.567 -4.011 -8.524 1.00 19.13 318 ILE A N 1
ATOM 2549 C CA . ILE A 1 318 ? 7.245 -4.850 -9.687 1.00 18.77 318 ILE A CA 1
ATOM 2550 C C . ILE A 1 318 ? 7.969 -4.347 -10.926 1.00 21.62 318 ILE A C 1
ATOM 2551 O O . ILE A 1 318 ? 8.701 -5.092 -11.584 1.00 20.01 318 ILE A O 1
ATOM 2556 N N . GLY A 1 319 ? 7.762 -3.077 -11.277 1.00 19.82 319 GLY A N 1
ATOM 2557 C CA . GLY A 1 319 ? 8.435 -2.545 -12.451 1.00 19.15 319 GLY A CA 1
ATOM 2558 C C . GLY A 1 319 ? 9.951 -2.610 -12.352 1.00 18.36 319 GLY A C 1
ATOM 2559 O O . GLY A 1 319 ? 10.627 -2.910 -13.329 1.00 18.79 319 GLY A O 1
ATOM 2560 N N . LEU A 1 320 ? 10.511 -2.352 -11.165 1.00 18.40 320 LEU A N 1
ATOM 2561 C CA . LEU A 1 320 ? 11.967 -2.411 -11.058 1.00 18.87 320 LEU A CA 1
ATOM 2562 C C . LEU A 1 320 ? 12.470 -3.851 -11.112 1.00 23.54 320 LEU A C 1
ATOM 2563 O O . LEU A 1 320 ? 13.621 -4.088 -11.497 1.00 21.54 320 LEU A O 1
ATOM 2568 N N . SER A 1 321 ? 11.622 -4.817 -10.742 1.00 20.52 321 SER A N 1
ATOM 2569 C CA . SER A 1 321 ? 11.996 -6.224 -10.890 1.00 20.93 321 SER A CA 1
ATOM 2570 C C . SER A 1 321 ? 12.051 -6.643 -12.345 1.00 25.35 321 SER A C 1
ATOM 2571 O O . SER A 1 321 ? 12.832 -7.532 -12.698 1.00 27.59 321 SER A O 1
ATOM 2574 N N . VAL A 1 322 ? 11.211 -6.047 -13.200 1.00 20.10 322 VAL A N 1
ATOM 2575 C CA . VAL A 1 322 ? 11.212 -6.416 -14.614 1.00 21.56 322 VAL A CA 1
ATOM 2576 C C . VAL A 1 322 ? 12.073 -5.493 -15.453 1.00 20.79 322 VAL A C 1
ATOM 2577 O O . VAL A 1 322 ? 12.392 -5.838 -16.601 1.00 26.07 322 VAL A O 1
ATOM 2581 N N . ALA A 1 323 ? 12.494 -4.348 -14.907 1.00 19.61 323 ALA A N 1
ATOM 2582 C CA . ALA A 1 323 ? 13.164 -3.332 -15.708 1.00 18.25 323 ALA A CA 1
ATOM 2583 C C . ALA A 1 323 ? 14.351 -3.902 -16.468 1.00 27.11 323 ALA A C 1
ATOM 2584 O O . ALA A 1 323 ? 14.568 -3.557 -17.631 1.00 24.78 323 ALA A O 1
ATOM 2586 N N . LYS A 1 324 ? 15.112 -4.804 -15.839 1.00 28.47 324 LYS A N 1
ATOM 2587 C CA . LYS A 1 324 ? 16.253 -5.405 -16.520 1.00 35.81 324 LYS A CA 1
ATOM 2588 C C . LYS A 1 324 ? 15.843 -6.339 -17.650 1.00 33.08 324 LYS A C 1
ATOM 2589 O O . LYS A 1 324 ? 16.708 -6.747 -18.432 1.00 33.08 324 LYS A O 1
ATOM 2595 N N . HIS A 1 325 ? 14.563 -6.690 -17.755 1.00 30.04 325 HIS A N 1
ATOM 2596 C CA . HIS A 1 325 ? 14.100 -7.636 -18.759 1.00 35.34 325 HIS A CA 1
ATOM 2597 C C . HIS A 1 325 ? 13.431 -6.973 -19.956 1.00 31.33 325 HIS A C 1
ATOM 2598 O O . HIS A 1 325 ? 13.170 -7.654 -20.947 1.00 28.36 325 HIS A O 1
ATOM 2605 N N . VAL A 1 326 ? 13.115 -5.683 -19.889 1.00 26.53 326 VAL A N 1
ATOM 2606 C CA . VAL A 1 326 ? 12.253 -5.058 -20.879 1.00 25.68 326 VAL A CA 1
ATOM 2607 C C . VAL A 1 326 ? 12.880 -3.750 -21.351 1.00 26.29 326 VAL A C 1
ATOM 2608 O O . VAL A 1 326 ? 13.908 -3.298 -20.840 1.00 24.76 326 VAL A O 1
ATOM 2612 N N . LYS A 1 327 ? 12.237 -3.140 -22.348 1.00 22.78 327 LYS A N 1
ATOM 2613 C CA . LYS A 1 327 ? 12.766 -1.911 -22.928 1.00 22.72 327 LYS A CA 1
ATOM 2614 C C . LYS A 1 327 ? 12.515 -0.713 -22.019 1.00 24.93 327 LYS A C 1
ATOM 2615 O O . LYS A 1 327 ? 13.428 0.064 -21.717 1.00 22.76 327 LYS A O 1
ATOM 2621 N N . GLU A 1 328 ? 11.277 -0.537 -21.596 1.00 22.71 328 GLU A N 1
ATOM 2622 C CA . GLU A 1 328 ? 10.896 0.599 -20.777 1.00 23.49 328 GLU A CA 1
ATOM 2623 C C . GLU A 1 328 ? 9.824 0.143 -19.817 1.00 22.14 328 GLU A C 1
ATOM 2624 O O . GLU A 1 328 ? 9.005 -0.720 -20.143 1.00 19.31 328 GLU A O 1
ATOM 2630 N N . VAL A 1 329 ? 9.857 0.729 -18.624 1.00 18.39 329 VAL A N 1
ATOM 2631 C CA . VAL A 1 329 ? 8.841 0.561 -17.602 1.00 19.94 329 VAL A CA 1
ATOM 2632 C C . VAL A 1 329 ? 8.247 1.940 -17.353 1.00 21.19 329 VAL A C 1
ATOM 2633 O O . VAL A 1 329 ? 8.987 2.895 -17.083 1.00 18.89 329 VAL A O 1
ATOM 2637 N N . TYR A 1 330 ? 6.929 2.054 -17.495 1.00 19.80 330 TYR A N 1
ATOM 2638 C CA . TYR A 1 330 ? 6.185 3.263 -17.163 1.00 21.19 330 TYR A CA 1
ATOM 2639 C C . TYR A 1 330 ? 5.297 2.928 -15.986 1.00 21.31 330 TYR A C 1
ATOM 2640 O O . TYR A 1 330 ? 4.377 2.115 -16.120 1.00 20.22 330 TYR A O 1
ATOM 2649 N N . GLY A 1 331 ? 5.587 3.537 -14.838 1.00 15.37 331 GLY A N 1
ATOM 2650 C CA . GLY A 1 331 ? 4.823 3.308 -13.621 1.00 18.19 331 GLY A CA 1
ATOM 2651 C C . GLY A 1 331 ? 3.882 4.473 -13.378 1.00 21.06 331 GLY A C 1
ATOM 2652 O O . GLY A 1 331 ? 4.239 5.625 -13.600 1.00 19.97 331 GLY A O 1
ATOM 2653 N N . VAL A 1 332 ? 2.653 4.148 -12.995 1.00 16.22 332 VAL A N 1
ATOM 2654 C CA . VAL A 1 332 ? 1.677 5.124 -12.522 1.00 18.01 332 VAL A CA 1
ATOM 2655 C C . VAL A 1 332 ? 1.425 4.820 -11.075 1.00 18.22 332 VAL A C 1
ATOM 2656 O O . VAL A 1 332 ? 1.093 3.678 -10.743 1.00 19.52 332 VAL A O 1
ATOM 2660 N N . GLU A 1 333 ? 1.453 5.846 -10.240 1.00 15.94 333 GLU A N 1
ATOM 2661 C CA . GLU A 1 333 ? 1.201 5.655 -8.829 1.00 18.93 333 GLU A CA 1
ATOM 2662 C C . GLU A 1 333 ? 0.510 6.911 -8.320 1.00 22.53 333 GLU A C 1
ATOM 2663 O O . GLU A 1 333 ? 0.895 8.028 -8.673 1.00 21.86 333 GLU A O 1
ATOM 2669 N N . LEU A 1 334 ? -0.534 6.725 -7.523 1.00 21.64 334 LEU A N 1
ATOM 2670 C CA . LEU A 1 334 ? -1.319 7.869 -7.082 1.00 25.30 334 LEU A CA 1
ATOM 2671 C C . LEU A 1 334 ? -0.647 8.682 -5.977 1.00 22.32 334 LEU A C 1
ATOM 2672 O O . LEU A 1 334 ? -0.925 9.882 -5.865 1.00 25.43 334 LEU A O 1
ATOM 2677 N N . ILE A 1 335 ? 0.242 8.091 -5.185 1.00 21.09 335 ILE A N 1
ATOM 2678 C CA . ILE A 1 335 ? 0.801 8.747 -4.002 1.00 23.33 335 ILE A CA 1
ATOM 2679 C C . ILE A 1 335 ? 2.150 9.357 -4.364 1.00 21.62 335 ILE A C 1
ATOM 2680 O O . ILE A 1 335 ? 3.081 8.603 -4.692 1.00 18.65 335 ILE A O 1
ATOM 2685 N N . PRO A 1 336 ? 2.329 10.682 -4.248 1.00 18.86 336 PRO A N 1
ATOM 2686 C CA . PRO A 1 336 ? 3.588 11.291 -4.722 1.00 23.05 336 PRO A CA 1
ATOM 2687 C C . PRO A 1 336 ? 4.829 10.800 -3.999 1.00 16.81 336 PRO A C 1
ATOM 2688 O O . PRO A 1 336 ? 5.878 10.646 -4.635 1.00 20.88 336 PRO A O 1
ATOM 2692 N N . GLU A 1 337 ? 4.754 10.589 -2.682 1.00 17.18 337 GLU A N 1
ATOM 2693 C CA . GLU A 1 337 ? 5.926 10.152 -1.932 1.00 19.89 337 GLU A CA 1
ATOM 2694 C C . GLU A 1 337 ? 6.311 8.730 -2.304 1.00 20.67 337 GLU A C 1
ATOM 2695 O O . GLU A 1 337 ? 7.495 8.368 -2.249 1.00 17.20 337 GLU A O 1
ATOM 2701 N N . ALA A 1 338 ? 5.329 7.921 -2.710 1.00 18.84 338 ALA A N 1
ATOM 2702 C CA . ALA A 1 338 ? 5.646 6.593 -3.221 1.00 18.54 338 ALA A CA 1
ATOM 2703 C C . ALA A 1 338 ? 6.400 6.711 -4.529 1.00 18.38 338 ALA A C 1
ATOM 2704 O O . ALA A 1 338 ? 7.345 5.948 -4.780 1.00 16.19 338 ALA A O 1
ATOM 2706 N N . VAL A 1 339 ? 5.998 7.679 -5.370 1.00 15.70 339 VAL A N 1
ATOM 2707 C CA . VAL A 1 339 ? 6.734 7.916 -6.604 1.00 18.05 339 VAL A CA 1
ATOM 2708 C C . VAL A 1 339 ? 8.139 8.398 -6.273 1.00 20.68 339 VAL A C 1
ATOM 2709 O O . VAL A 1 339 ? 9.114 7.954 -6.886 1.00 20.94 339 VAL A O 1
ATOM 2713 N N . GLU A 1 340 ? 8.272 9.282 -5.272 1.00 17.33 340 GLU A N 1
ATOM 2714 C CA . GLU A 1 340 ? 9.601 9.706 -4.809 1.00 20.56 340 GLU A CA 1
ATOM 2715 C C . GLU A 1 340 ? 10.461 8.505 -4.438 1.00 19.59 340 GLU A C 1
ATOM 2716 O O . GLU A 1 340 ? 11.632 8.414 -4.821 1.00 20.44 340 GLU A O 1
ATOM 2722 N N . ASN A 1 341 ? 9.889 7.585 -3.663 1.00 21.25 341 ASN A N 1
ATOM 2723 C CA . ASN A 1 341 ? 10.610 6.389 -3.236 1.00 15.96 341 ASN A CA 1
ATOM 2724 C C . ASN A 1 341 ? 10.952 5.502 -4.422 1.00 19.66 341 ASN A C 1
ATOM 2725 O O . ASN A 1 341 ? 12.036 4.908 -4.459 1.00 19.07 341 ASN A O 1
ATOM 2730 N N . SER A 1 342 ? 10.028 5.373 -5.385 1.00 15.39 342 SER A N 1
ATOM 2731 C CA . SER A 1 342 ? 10.301 4.495 -6.521 1.00 19.71 342 SER A CA 1
ATOM 2732 C C . SER A 1 342 ? 11.385 5.090 -7.398 1.00 17.28 342 SER A C 1
ATOM 2733 O O . SER A 1 342 ? 12.224 4.355 -7.930 1.00 18.00 342 SER A O 1
ATOM 2736 N N . GLN A 1 343 ? 11.432 6.420 -7.487 1.00 18.44 343 GLN A N 1
ATOM 2737 C CA . GLN A 1 343 ? 12.528 7.075 -8.188 1.00 19.09 343 GLN A CA 1
ATOM 2738 C C . GLN A 1 343 ? 13.851 6.897 -7.446 1.00 21.29 343 GLN A C 1
ATOM 2739 O O . GLN A 1 343 ? 14.884 6.642 -8.075 1.00 20.81 343 GLN A O 1
ATOM 2745 N N . LYS A 1 344 ? 13.844 7.008 -6.110 1.00 19.36 344 LYS A N 1
ATOM 2746 C CA . LYS A 1 344 ? 15.054 6.730 -5.334 1.00 20.39 344 LYS A CA 1
ATOM 2747 C C . LYS A 1 344 ? 15.502 5.290 -5.510 1.00 18.77 344 LYS A C 1
ATOM 2748 O O . LYS A 1 344 ? 16.699 5.012 -5.653 1.00 22.06 344 LYS A O 1
ATOM 2754 N N . ASN A 1 345 ? 14.556 4.356 -5.480 1.00 15.69 345 ASN A N 1
ATOM 2755 C CA . ASN A 1 345 ? 14.911 2.952 -5.615 1.00 17.87 345 ASN A CA 1
ATOM 2756 C C . ASN A 1 345 ? 15.431 2.635 -7.002 1.00 18.44 345 ASN A C 1
ATOM 2757 O O . ASN A 1 345 ? 16.305 1.769 -7.156 1.00 19.34 345 ASN A O 1
ATOM 2762 N N . ALA A 1 346 ? 14.906 3.307 -8.028 1.00 19.30 346 ALA A N 1
ATOM 2763 C CA . ALA A 1 346 ? 15.479 3.116 -9.352 1.00 20.38 346 ALA A CA 1
ATOM 2764 C C . ALA A 1 346 ? 16.915 3.618 -9.368 1.00 21.19 346 ALA A C 1
ATOM 2765 O O . ALA A 1 346 ? 17.823 2.929 -9.847 1.00 23.87 346 ALA A O 1
ATOM 2767 N N . SER A 1 347 ? 17.145 4.783 -8.767 1.00 20.15 347 SER A N 1
ATOM 2768 C CA . SER A 1 347 ? 18.477 5.386 -8.765 1.00 27.24 347 SER A CA 1
ATOM 2769 C C . SER A 1 347 ? 19.469 4.577 -7.924 1.00 26.37 347 SER A C 1
ATOM 2770 O O . SER A 1 347 ? 20.613 4.361 -8.340 1.00 25.22 347 SER A O 1
ATOM 2773 N N . LEU A 1 348 ? 19.047 4.122 -6.742 1.00 22.87 348 LEU A N 1
ATOM 2774 C CA . LEU A 1 348 ? 19.880 3.251 -5.909 1.00 23.07 348 LEU A CA 1
ATOM 2775 C C . LEU A 1 348 ? 20.398 2.043 -6.676 1.00 26.49 348 LEU A C 1
ATOM 2776 O O . LEU A 1 348 ? 21.535 1.611 -6.464 1.00 27.56 348 LEU A O 1
ATOM 2781 N N . ASN A 1 349 ? 19.568 1.458 -7.542 1.00 19.86 349 ASN A N 1
ATOM 2782 C CA . ASN A 1 349 ? 19.968 0.301 -8.334 1.00 21.45 349 ASN A CA 1
ATOM 2783 C C . ASN A 1 349 ? 20.502 0.674 -9.706 1.00 21.21 349 ASN A C 1
ATOM 2784 O O . ASN A 1 349 ? 20.711 -0.220 -10.538 1.00 23.99 349 ASN A O 1
ATOM 2789 N N . LYS A 1 350 ? 20.729 1.967 -9.959 1.00 22.15 350 LYS A N 1
ATOM 2790 C CA . LYS A 1 350 ? 21.201 2.446 -11.259 1.00 19.93 350 LYS A CA 1
ATOM 2791 C C . LYS A 1 350 ? 20.298 1.965 -12.392 1.00 23.26 350 LYS A C 1
ATOM 2792 O O . LYS A 1 350 ? 20.763 1.587 -13.467 1.00 26.64 350 LYS A O 1
ATOM 2798 N N . ILE A 1 351 ? 18.992 1.973 -12.157 1.00 22.57 351 ILE A N 1
ATOM 2799 C CA . ILE A 1 351 ? 18.025 1.610 -13.189 1.00 18.93 351 ILE A CA 1
ATOM 2800 C C . ILE A 1 351 ? 17.572 2.892 -13.867 1.00 25.21 351 ILE A C 1
ATOM 2801 O O . ILE A 1 351 ? 17.052 3.795 -13.206 1.00 26.30 351 ILE A O 1
ATOM 2806 N N . THR A 1 352 ? 17.753 2.969 -15.184 1.00 22.25 352 THR A N 1
ATOM 2807 C CA . THR A 1 352 ? 17.492 4.190 -15.934 1.00 25.86 352 THR A CA 1
ATOM 2808 C C . THR A 1 352 ? 16.321 4.083 -16.907 1.00 26.76 352 THR A C 1
ATOM 2809 O O . THR A 1 352 ? 16.015 5.064 -17.588 1.00 28.61 352 THR A O 1
ATOM 2813 N N . ASN A 1 353 ? 15.666 2.927 -17.015 1.00 24.06 353 ASN A N 1
ATOM 2814 C CA . ASN A 1 353 ? 14.568 2.762 -17.965 1.00 24.34 353 ASN A CA 1
ATOM 2815 C C . ASN A 1 353 ? 13.227 2.607 -17.257 1.00 25.69 353 ASN A C 1
ATOM 2816 O O . ASN A 1 353 ? 12.294 1.993 -17.780 1.00 24.09 353 ASN A O 1
ATOM 2821 N N . ALA A 1 354 ? 13.124 3.146 -16.052 1.00 18.72 354 ALA A N 1
ATOM 2822 C CA . ALA A 1 354 ? 11.906 3.090 -15.264 1.00 18.27 354 ALA A CA 1
ATOM 2823 C C . ALA A 1 354 ? 11.504 4.526 -14.979 1.00 23.78 354 ALA A C 1
ATOM 2824 O O . ALA A 1 354 ? 12.293 5.282 -14.402 1.00 22.52 354 ALA A O 1
ATOM 2826 N N . HIS A 1 355 ? 10.308 4.913 -15.430 1.00 20.91 355 HIS A N 1
ATOM 2827 C CA . HIS A 1 355 ? 9.822 6.285 -15.339 1.00 21.40 355 HIS A CA 1
ATOM 2828 C C . HIS A 1 355 ? 8.451 6.286 -14.710 1.00 25.35 355 HIS A C 1
ATOM 2829 O O . HIS A 1 355 ? 7.596 5.463 -15.059 1.00 19.22 355 HIS A O 1
ATOM 2836 N N . TYR A 1 356 ? 8.232 7.238 -13.815 1.00 18.71 356 TYR A N 1
ATOM 2837 C CA . TYR A 1 356 ? 7.061 7.217 -12.961 1.00 20.01 356 TYR A CA 1
ATOM 2838 C C . TYR A 1 356 ? 6.279 8.505 -13.105 1.00 23.59 356 TYR A C 1
ATOM 2839 O O . TYR A 1 356 ? 6.856 9.587 -13.242 1.00 23.09 356 TYR A O 1
ATOM 2848 N N . VAL A 1 357 ? 4.963 8.377 -13.106 1.00 18.85 357 VAL A N 1
ATOM 2849 C CA . VAL A 1 357 ? 4.104 9.543 -13.044 1.00 18.28 357 VAL A CA 1
ATOM 2850 C C . VAL A 1 357 ? 3.198 9.374 -11.847 1.00 17.35 357 VAL A C 1
ATOM 2851 O O . VAL A 1 357 ? 2.835 8.259 -11.452 1.00 20.56 357 VAL A O 1
ATOM 2855 N N . CYS A 1 358 ? 2.865 10.501 -11.252 1.00 19.02 358 CYS A N 1
ATOM 2856 C CA . CYS A 1 358 ? 1.867 10.561 -10.204 1.00 17.36 358 CYS A CA 1
ATOM 2857 C C . CYS A 1 358 ? 0.597 11.090 -10.858 1.00 20.29 358 CYS A C 1
ATOM 2858 O O . CYS A 1 358 ? 0.500 12.283 -11.167 1.00 24.99 358 CYS A O 1
ATOM 2861 N N . ASP A 1 359 ? -0.355 10.191 -11.107 1.00 18.47 359 ASP A N 1
ATOM 2862 C CA . ASP A 1 359 ? -1.603 10.505 -11.805 1.00 23.91 359 ASP A CA 1
ATOM 2863 C C . ASP A 1 359 ? -2.549 9.321 -11.620 1.00 22.96 359 ASP A C 1
ATOM 2864 O O . ASP A 1 359 ? -2.176 8.289 -11.051 1.00 19.28 359 ASP A O 1
ATOM 2869 N N . THR A 1 360 ? -3.780 9.476 -12.115 1.00 22.78 360 THR A N 1
ATOM 2870 C CA . THR A 1 360 ? -4.651 8.325 -12.267 1.00 21.82 360 THR A CA 1
ATOM 2871 C C . THR A 1 360 ? -4.106 7.469 -13.396 1.00 19.40 360 THR A C 1
ATOM 2872 O O . THR A 1 360 ? -3.449 7.974 -14.311 1.00 21.27 360 THR A O 1
ATOM 2876 N N . ALA A 1 361 ? -4.415 6.171 -13.348 1.00 18.75 361 ALA A N 1
ATOM 2877 C CA . ALA A 1 361 ? -3.921 5.279 -14.394 1.00 22.92 361 ALA A CA 1
ATOM 2878 C C . ALA A 1 361 ? -4.500 5.646 -15.750 1.00 22.57 361 ALA A C 1
ATOM 2879 O O . ALA A 1 361 ? -3.779 5.662 -16.749 1.00 22.08 361 ALA A O 1
ATOM 2881 N N . GLU A 1 362 ? -5.799 5.962 -15.803 1.00 25.26 362 GLU A N 1
ATOM 2882 C CA . GLU A 1 362 ? -6.417 6.361 -17.065 1.00 25.21 362 GLU A CA 1
ATOM 2883 C C . GLU A 1 362 ? -5.746 7.599 -17.654 1.00 27.05 362 GLU A C 1
ATOM 2884 O O . GLU A 1 362 ? -5.475 7.658 -18.857 1.00 27.48 362 GLU A O 1
ATOM 2890 N N . ASN A 1 363 ? -5.491 8.614 -16.824 1.00 23.48 363 ASN A N 1
ATOM 2891 C CA . ASN A 1 363 ? -4.912 9.840 -17.349 1.00 27.09 363 ASN A CA 1
ATOM 2892 C C . ASN A 1 363 ? -3.467 9.624 -17.765 1.00 24.16 363 ASN A C 1
ATOM 2893 O O . ASN A 1 363 ? -3.026 10.172 -18.780 1.00 23.50 363 ASN A O 1
ATOM 2898 N N . ALA A 1 364 ? -2.712 8.828 -16.997 1.00 21.93 364 ALA A N 1
ATOM 2899 C CA . ALA A 1 364 ? -1.354 8.503 -17.406 1.00 24.30 364 ALA A CA 1
ATOM 2900 C C . ALA A 1 364 ? -1.353 7.765 -18.738 1.00 20.22 364 ALA A C 1
ATOM 2901 O O . ALA A 1 364 ? -0.564 8.087 -19.632 1.00 26.13 364 ALA A O 1
ATOM 2903 N N . MET A 1 365 ? -2.233 6.774 -18.886 1.00 23.90 365 MET A N 1
ATOM 2904 C CA . MET A 1 365 ? -2.313 6.044 -20.148 1.00 23.87 365 MET A CA 1
ATOM 2905 C C . MET A 1 365 ? -2.707 6.963 -21.292 1.00 28.94 365 MET A C 1
ATOM 2906 O O . MET A 1 365 ? -2.159 6.857 -22.393 1.00 28.59 365 MET A O 1
ATOM 2911 N N . LYS A 1 366 ? -3.659 7.869 -21.058 1.00 25.23 366 LYS A N 1
ATOM 2912 C CA . LYS A 1 366 ? -4.032 8.825 -22.098 1.00 28.25 366 LYS A CA 1
ATOM 2913 C C . LYS A 1 366 ? -2.836 9.675 -22.506 1.00 27.82 366 LYS A C 1
ATOM 2914 O O . LYS A 1 366 ? -2.543 9.828 -23.697 1.00 28.87 366 LYS A O 1
ATOM 2920 N N . LYS A 1 367 ? -2.116 10.222 -21.524 1.00 29.06 367 LYS A N 1
ATOM 2921 C CA . LYS A 1 367 ? -0.981 11.081 -21.845 1.00 30.15 367 LYS A CA 1
ATOM 2922 C C . LYS A 1 367 ? 0.166 10.284 -22.454 1.00 26.20 367 LYS A C 1
ATOM 2923 O O . LYS A 1 367 ? 0.784 10.734 -23.422 1.00 31.31 367 LYS A O 1
ATOM 2929 N N . TRP A 1 368 ? 0.461 9.095 -21.917 1.00 25.56 368 TRP A N 1
ATOM 2930 C CA . TRP A 1 368 ? 1.503 8.266 -22.523 1.00 22.83 368 TRP A CA 1
ATOM 2931 C C . TRP A 1 368 ? 1.173 7.941 -23.977 1.00 20.16 368 TRP A C 1
ATOM 2932 O O . TRP A 1 368 ? 2.051 7.996 -24.842 1.00 24.77 368 TRP A O 1
ATOM 2943 N N . LEU A 1 369 ? -0.085 7.579 -24.265 1.00 21.63 369 LEU A N 1
ATOM 2944 C CA . LEU A 1 369 ? -0.461 7.290 -25.645 1.00 24.82 369 LEU A CA 1
ATOM 2945 C C . LEU A 1 369 ? -0.349 8.529 -26.513 1.00 27.80 369 LEU A C 1
ATOM 2946 O O . LEU A 1 369 ? 0.112 8.455 -27.655 1.00 25.99 369 LEU A O 1
ATOM 2951 N N . LYS A 1 370 ? -0.771 9.680 -25.985 1.00 26.52 370 LYS A N 1
ATOM 2952 C CA . LYS A 1 370 ? -0.606 10.938 -26.700 1.00 31.09 370 LYS A CA 1
ATOM 2953 C C . LYS A 1 370 ? 0.866 11.240 -26.959 1.00 35.00 370 LYS A C 1
ATOM 2954 O O . LYS A 1 370 ? 1.203 11.852 -27.980 1.00 38.23 370 LYS A O 1
ATOM 2960 N N . GLU A 1 371 ? 1.753 10.816 -26.056 1.00 26.45 371 GLU A N 1
ATOM 2961 C CA . GLU A 1 371 ? 3.190 11.021 -26.207 1.00 31.07 371 GLU A CA 1
ATOM 2962 C C . GLU A 1 371 ? 3.820 10.054 -27.195 1.00 34.55 371 GLU A C 1
ATOM 2963 O O . GLU A 1 371 ? 5.019 10.169 -27.466 1.00 38.99 371 GLU A O 1
ATOM 2969 N N . GLY A 1 372 ? 3.051 9.103 -27.729 1.00 33.53 372 GLY A N 1
ATOM 2970 C CA . GLY A 1 372 ? 3.579 8.137 -28.667 1.00 30.39 372 GLY A CA 1
ATOM 2971 C C . GLY A 1 372 ? 4.003 6.818 -28.062 1.00 27.57 372 GLY A C 1
ATOM 2972 O O . GLY A 1 372 ? 4.511 5.957 -28.792 1.00 29.58 372 GLY A O 1
ATOM 2973 N N . ILE A 1 373 ? 3.812 6.625 -26.758 1.00 26.66 373 ILE A N 1
ATOM 2974 C CA . ILE A 1 373 ? 4.191 5.360 -26.144 1.00 25.02 373 ILE A CA 1
ATOM 2975 C C . ILE A 1 373 ? 3.205 4.287 -26.580 1.00 27.75 373 ILE A C 1
ATOM 2976 O O . ILE A 1 373 ? 1.999 4.543 -26.724 1.00 27.86 373 ILE A O 1
ATOM 2981 N N . GLN A 1 374 ? 3.725 3.089 -26.858 1.00 21.11 374 GLN A N 1
ATOM 2982 C CA . GLN A 1 374 ? 2.941 1.991 -27.422 1.00 22.59 374 GLN A CA 1
ATOM 2983 C C . GLN A 1 374 ? 3.087 0.803 -26.482 1.00 22.36 374 GLN A C 1
ATOM 2984 O O . GLN A 1 374 ? 3.946 -0.066 -26.690 1.00 22.57 374 GLN A O 1
ATOM 2990 N N . PRO A 1 375 ? 2.282 0.747 -25.426 1.00 24.96 375 PRO A N 1
ATOM 2991 C CA . PRO A 1 375 ? 2.434 -0.324 -24.439 1.00 23.55 375 PRO A CA 1
ATOM 2992 C C . PRO A 1 375 ? 2.097 -1.679 -25.024 1.00 27.94 375 PRO A C 1
ATOM 2993 O O . PRO A 1 375 ? 1.190 -1.837 -25.843 1.00 25.56 375 PRO A O 1
ATOM 2997 N N . THR A 1 376 ? 2.832 -2.665 -24.573 1.00 21.95 376 THR A N 1
ATOM 2998 C CA . THR A 1 376 ? 2.668 -4.017 -25.053 1.00 25.89 376 THR A CA 1
ATOM 2999 C C . THR A 1 376 ? 2.312 -4.989 -23.940 1.00 25.06 376 THR A C 1
ATOM 3000 O O . THR A 1 376 ? 1.697 -6.024 -24.210 1.00 22.82 376 THR A O 1
ATOM 3004 N N . VAL A 1 377 ? 2.641 -4.654 -22.694 1.00 20.82 377 VAL A N 1
ATOM 3005 C CA . VAL A 1 377 ? 2.302 -5.449 -21.522 1.00 22.35 377 VAL A CA 1
ATOM 3006 C C . VAL A 1 377 ? 1.826 -4.501 -20.441 1.00 24.94 377 VAL A C 1
ATOM 3007 O O . VAL A 1 377 ? 2.434 -3.451 -20.202 1.00 19.41 377 VAL A O 1
ATOM 3011 N N . ILE A 1 378 ? 0.753 -4.867 -19.769 1.00 17.49 378 ILE A N 1
ATOM 3012 C CA . ILE A 1 378 ? 0.359 -4.153 -18.566 1.00 20.11 378 ILE A CA 1
ATOM 3013 C C . ILE A 1 378 ? 0.469 -5.126 -17.410 1.00 18.08 378 ILE A C 1
ATOM 3014 O O . ILE A 1 378 ? -0.035 -6.251 -17.490 1.00 19.21 378 ILE A O 1
ATOM 3019 N N . LEU A 1 379 ? 1.187 -4.719 -16.368 1.00 16.99 379 LEU A N 1
ATOM 3020 C CA . LEU A 1 379 ? 1.253 -5.455 -15.117 1.00 20.02 379 LEU A CA 1
ATOM 3021 C C . LEU A 1 379 ? 0.437 -4.680 -14.110 1.00 21.83 379 LEU A C 1
ATOM 3022 O O . LEU A 1 379 ? 0.714 -3.505 -13.856 1.00 22.99 379 LEU A O 1
ATOM 3027 N N . VAL A 1 380 ? -0.565 -5.314 -13.538 1.00 17.01 380 VAL A N 1
ATOM 3028 C CA . VAL A 1 380 ? -1.398 -4.597 -12.590 1.00 18.90 380 VAL A CA 1
ATOM 3029 C C . VAL A 1 380 ? -1.686 -5.512 -11.413 1.00 18.49 380 VAL A C 1
ATOM 3030 O O . VAL A 1 380 ? -2.029 -6.685 -11.594 1.00 20.68 380 VAL A O 1
ATOM 3034 N N . ASP A 1 381 ? -1.495 -4.985 -10.203 1.00 17.32 381 ASP A N 1
ATOM 3035 C CA . ASP A 1 381 ? -1.791 -5.703 -8.968 1.00 19.04 381 ASP A CA 1
ATOM 3036 C C . ASP A 1 381 ? -2.864 -4.875 -8.273 1.00 21.87 381 ASP A C 1
ATOM 3037 O O . ASP A 1 381 ? -2.562 -4.029 -7.420 1.00 26.54 381 ASP A O 1
ATOM 3042 N N . PRO A 1 382 ? -4.127 -5.075 -8.642 1.00 21.85 382 PRO A N 1
ATOM 3043 C CA . PRO A 1 382 ? -5.202 -4.246 -8.119 1.00 23.00 382 PRO A CA 1
ATOM 3044 C C . PRO A 1 382 ? -5.368 -4.455 -6.629 1.00 23.64 382 PRO A C 1
ATOM 3045 O O . PRO A 1 382 ? -4.945 -5.486 -6.082 1.00 22.95 382 PRO A O 1
ATOM 3049 N N . PRO A 1 383 ? -6.007 -3.520 -5.943 1.00 29.14 383 PRO A N 1
ATOM 3050 C CA . PRO A 1 383 ? -6.457 -3.813 -4.583 1.00 26.74 383 PRO A CA 1
ATOM 3051 C C . PRO A 1 383 ? -7.515 -4.893 -4.613 1.00 25.69 383 PRO A C 1
ATOM 3052 O O . PRO A 1 383 ? -7.945 -5.334 -5.683 1.00 26.07 383 PRO A O 1
ATOM 3056 N N . ARG A 1 384 ? -7.929 -5.320 -3.422 1.00 21.72 384 ARG A N 1
ATOM 3057 C CA . ARG A 1 384 ? -8.909 -6.387 -3.272 1.00 28.00 384 ARG A CA 1
ATOM 3058 C C . ARG A 1 384 ? -10.150 -6.167 -4.136 1.00 27.23 384 ARG A C 1
ATOM 3059 O O . ARG A 1 384 ? -10.740 -7.132 -4.638 1.00 24.49 384 ARG A O 1
ATOM 3067 N N . LYS A 1 385 ? -10.553 -4.913 -4.336 1.00 23.46 385 LYS A N 1
ATOM 3068 C CA . LYS A 1 385 ? -11.788 -4.621 -5.061 1.00 29.28 385 LYS A CA 1
ATOM 3069 C C . LYS A 1 385 ? -11.647 -4.754 -6.572 1.00 30.21 385 LYS A C 1
ATOM 3070 O O . LYS A 1 385 ? -12.646 -4.585 -7.289 1.00 31.57 385 LYS A O 1
ATOM 3076 N N . GLY A 1 386 ? -10.453 -5.074 -7.069 1.00 25.89 386 GLY A N 1
ATOM 3077 C CA . GLY A 1 386 ? -10.250 -5.243 -8.494 1.00 23.18 386 GLY A CA 1
ATOM 3078 C C . GLY A 1 386 ? -10.148 -3.909 -9.212 1.00 26.69 386 GLY A C 1
ATOM 3079 O O . GLY A 1 386 ? -9.919 -2.849 -8.618 1.00 26.07 386 GLY A O 1
ATOM 3080 N N . LEU A 1 387 ? -10.334 -3.975 -10.522 1.00 24.19 387 LEU A N 1
ATOM 3081 C CA . LEU A 1 387 ? -10.194 -2.828 -11.403 1.00 20.43 387 LEU A CA 1
ATOM 3082 C C . LEU A 1 387 ? -11.554 -2.223 -11.733 1.00 21.80 387 LEU A C 1
ATOM 3083 O O . LEU A 1 387 ? -12.586 -2.892 -11.692 1.00 23.42 387 LEU A O 1
ATOM 3088 N N . THR A 1 388 ? -11.536 -0.944 -12.086 1.00 24.02 388 THR A N 1
ATOM 3089 C CA . THR A 1 388 ? -12.726 -0.259 -12.565 1.00 24.74 388 THR A CA 1
ATOM 3090 C C . THR A 1 388 ? -12.938 -0.544 -14.050 1.00 28.76 388 THR A C 1
ATOM 3091 O O . THR A 1 388 ? -12.007 -0.901 -14.780 1.00 27.45 388 THR A O 1
ATOM 3095 N N . GLU A 1 389 ? -14.188 -0.383 -14.496 1.00 25.34 389 GLU A N 1
ATOM 3096 C CA . GLU A 1 389 ? -14.472 -0.494 -15.924 1.00 24.85 389 GLU A CA 1
ATOM 3097 C C . GLU A 1 389 ? -13.708 0.566 -16.710 1.00 28.58 389 GLU A C 1
ATOM 3098 O O . GLU A 1 389 ? -13.216 0.301 -17.814 1.00 24.97 389 GLU A O 1
ATOM 3104 N N . SER A 1 390 ? -13.593 1.774 -16.146 1.00 25.12 390 SER A N 1
ATOM 3105 C CA . SER A 1 390 ? -12.765 2.816 -16.746 1.00 23.04 390 SER A CA 1
ATOM 3106 C C . SER A 1 390 ? -11.332 2.342 -16.944 1.00 21.86 390 SER A C 1
ATOM 3107 O O . SER A 1 390 ? -10.755 2.523 -18.024 1.00 26.36 390 SER A O 1
ATOM 3110 N N . PHE A 1 391 ? -10.725 1.757 -15.903 1.00 23.60 391 PHE A N 1
ATOM 3111 C CA . PHE A 1 391 ? -9.355 1.268 -16.042 1.00 25.49 391 PHE A CA 1
ATOM 3112 C C . PHE A 1 391 ? -9.276 0.172 -17.098 1.00 23.43 391 PHE A C 1
ATOM 3113 O O . PHE A 1 391 ? -8.388 0.186 -17.955 1.00 20.89 391 PHE A O 1
ATOM 3121 N N . ILE A 1 392 ? -10.186 -0.800 -17.033 1.00 24.53 392 ILE A N 1
ATOM 3122 C CA . ILE A 1 392 ? -10.147 -1.920 -17.970 1.00 22.75 392 ILE A CA 1
ATOM 3123 C C . ILE A 1 392 ? -10.256 -1.413 -19.405 1.00 20.80 392 ILE A C 1
ATOM 3124 O O . ILE A 1 392 ? -9.462 -1.786 -20.273 1.00 21.70 392 ILE A O 1
ATOM 3129 N N . LYS A 1 393 ? -11.220 -0.527 -19.671 1.00 24.78 393 LYS A N 1
ATOM 3130 C CA . LYS A 1 393 ? -11.350 -0.007 -21.027 1.00 26.59 393 LYS A CA 1
ATOM 3131 C C . LYS A 1 393 ? -10.142 0.835 -21.410 1.00 24.78 393 LYS A C 1
ATOM 3132 O O . LYS A 1 393 ? -9.685 0.777 -22.556 1.00 25.00 393 LYS A O 1
ATOM 3138 N N . ALA A 1 394 ? -9.610 1.624 -20.471 1.00 22.52 394 ALA A N 1
ATOM 3139 C CA . ALA A 1 394 ? -8.427 2.428 -20.774 1.00 23.56 394 ALA A CA 1
ATOM 3140 C C . ALA A 1 394 ? -7.234 1.536 -21.075 1.00 20.11 394 ALA A C 1
ATOM 3141 O O . ALA A 1 394 ? -6.489 1.776 -22.031 1.00 22.14 394 ALA A O 1
ATOM 3143 N N . SER A 1 395 ? -7.030 0.503 -20.259 1.00 21.10 395 SER A N 1
ATOM 3144 C CA . SER A 1 395 ? -5.923 -0.411 -20.515 1.00 23.68 395 SER A CA 1
ATOM 3145 C C . SER A 1 395 ? -6.109 -1.116 -21.849 1.00 18.51 395 SER A C 1
ATOM 3146 O O . SER A 1 395 ? -5.144 -1.300 -22.599 1.00 21.50 395 SER A O 1
ATOM 3149 N N . ALA A 1 396 ? -7.354 -1.487 -22.182 1.00 20.85 396 ALA A N 1
ATOM 3150 C CA . ALA A 1 396 ? -7.625 -2.096 -23.480 1.00 26.18 396 ALA A CA 1
ATOM 3151 C C . ALA A 1 396 ? -7.392 -1.111 -24.619 1.00 25.14 396 ALA A C 1
ATOM 3152 O O . ALA A 1 396 ? -6.867 -1.484 -25.675 1.00 23.73 396 ALA A O 1
ATOM 3154 N N . GLN A 1 397 ? -7.781 0.153 -24.426 1.00 25.55 397 GLN A N 1
ATOM 3155 C CA . GLN A 1 397 ? -7.571 1.168 -25.449 1.00 25.56 397 GLN A CA 1
ATOM 3156 C C . GLN A 1 397 ? -6.098 1.428 -25.724 1.00 25.24 397 GLN A C 1
ATOM 3157 O O . GLN A 1 397 ? -5.774 1.973 -26.785 1.00 28.25 397 GLN A O 1
ATOM 3163 N N . THR A 1 398 ? -5.199 1.079 -24.797 1.00 24.67 398 THR A N 1
ATOM 3164 C CA . THR A 1 398 ? -3.778 1.261 -25.081 1.00 28.43 398 THR A CA 1
ATOM 3165 C C . THR A 1 398 ? -3.307 0.328 -26.176 1.00 24.36 398 THR A C 1
ATOM 3166 O O . THR A 1 398 ? -2.238 0.554 -26.743 1.00 26.13 398 THR A O 1
ATOM 3170 N N . GLY A 1 399 ? -4.066 -0.727 -26.469 1.00 25.56 399 GLY A N 1
ATOM 3171 C CA . GLY A 1 399 ? -3.620 -1.715 -27.420 1.00 23.27 399 GLY A CA 1
ATOM 3172 C C . GLY A 1 399 ? -2.716 -2.787 -26.851 1.00 23.09 399 GLY A C 1
ATOM 3173 O O . GLY A 1 399 ? -2.343 -3.705 -27.592 1.00 25.67 399 GLY A O 1
ATOM 3174 N N . ALA A 1 400 ? -2.343 -2.697 -25.570 1.00 23.87 400 ALA A N 1
ATOM 3175 C CA . ALA A 1 400 ? -1.443 -3.681 -24.973 1.00 20.96 400 ALA A CA 1
ATOM 3176 C C . ALA A 1 400 ? -1.960 -5.100 -25.201 1.00 27.18 400 ALA A C 1
ATOM 3177 O O . ALA A 1 400 ? -3.137 -5.395 -24.972 1.00 23.42 400 ALA A O 1
ATOM 3179 N N . ASP A 1 401 ? -1.070 -5.972 -25.676 1.00 24.69 401 ASP A N 1
ATOM 3180 C CA . ASP A 1 401 ? -1.470 -7.320 -26.064 1.00 26.63 401 ASP A CA 1
ATOM 3181 C C . ASP A 1 401 ? -1.612 -8.245 -24.867 1.00 24.72 401 ASP A C 1
ATOM 3182 O O . ASP A 1 401 ? -2.467 -9.133 -24.877 1.00 24.79 401 ASP A O 1
ATOM 3187 N N . ARG A 1 402 ? -0.758 -8.096 -23.855 1.00 21.08 402 ARG A N 1
ATOM 3188 C CA . ARG A 1 402 ? -0.776 -8.995 -22.710 1.00 19.21 402 ARG A CA 1
ATOM 3189 C C . ARG A 1 402 ? -0.953 -8.209 -21.429 1.00 26.12 402 ARG A C 1
ATOM 3190 O O . ARG A 1 402 ? -0.349 -7.147 -21.235 1.00 22.64 402 ARG A O 1
ATOM 3198 N N . ILE A 1 403 ? -1.787 -8.745 -20.551 1.00 20.85 403 ILE A N 1
ATOM 3199 C CA . ILE A 1 403 ? -2.034 -8.136 -19.265 1.00 21.73 403 ILE A CA 1
ATOM 3200 C C . ILE A 1 403 ? -1.806 -9.211 -18.221 1.00 21.52 403 ILE A C 1
ATOM 3201 O O . ILE A 1 403 ? -2.389 -10.300 -18.313 1.00 20.98 403 ILE A O 1
ATOM 3206 N N . ALA A 1 404 ? -0.893 -8.942 -17.284 1.00 17.12 404 ALA A N 1
ATOM 3207 C CA . ALA A 1 404 ? -0.653 -9.820 -16.145 1.00 20.17 404 ALA A CA 1
ATOM 3208 C C . ALA A 1 404 ? -1.410 -9.218 -14.979 1.00 23.04 404 ALA A C 1
ATOM 3209 O O . ALA A 1 404 ? -1.085 -8.126 -14.489 1.00 21.60 404 ALA A O 1
ATOM 3211 N N . TYR A 1 405 ? -2.431 -9.913 -14.575 1.00 21.08 405 TYR A N 1
ATOM 3212 C CA . TYR A 1 405 ? -3.318 -9.474 -13.523 1.00 21.87 405 TYR A CA 1
ATOM 3213 C C . TYR A 1 405 ? -2.878 -10.234 -12.277 1.00 21.19 405 TYR A C 1
ATOM 3214 O O . TYR A 1 405 ? -2.965 -11.467 -12.235 1.00 21.56 405 TYR A O 1
ATOM 3223 N N . ILE A 1 406 ? -2.326 -9.510 -11.305 1.00 16.54 406 ILE A N 1
ATOM 3224 C CA . ILE A 1 406 ? -1.858 -10.091 -10.055 1.00 16.67 406 ILE A CA 1
ATOM 3225 C C . ILE A 1 406 ? -2.945 -9.782 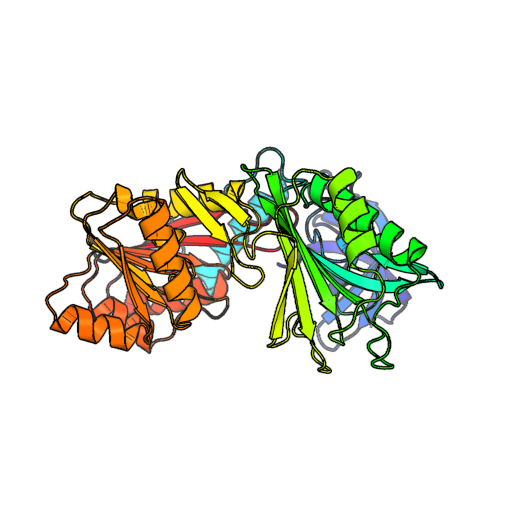-9.039 1.00 19.12 406 ILE A C 1
ATOM 3226 O O . ILE A 1 406 ? -3.098 -8.640 -8.610 1.00 21.39 406 ILE A O 1
ATOM 3231 N N . SER A 1 407 ? -3.732 -10.794 -8.678 1.00 19.75 407 SER A N 1
ATOM 3232 C CA . SER A 1 407 ? -4.928 -10.580 -7.881 1.00 20.37 407 SER A CA 1
ATOM 3233 C C . SER A 1 407 ? -4.715 -11.050 -6.449 1.00 17.23 407 SER A C 1
ATOM 3234 O O . SER A 1 407 ? -4.083 -12.077 -6.210 1.00 17.59 407 SER A O 1
ATOM 3237 N N . CYS A 1 408 ? -5.204 -10.263 -5.499 1.00 20.89 408 CYS A N 1
ATOM 3238 C CA . CYS A 1 408 ? -5.318 -10.709 -4.119 1.00 26.45 408 CYS A CA 1
ATOM 3239 C C . CYS A 1 408 ? -6.756 -11.077 -3.781 1.00 25.57 408 CYS A C 1
ATOM 3240 O O . CYS A 1 408 ? -7.084 -11.265 -2.604 1.00 22.19 408 CYS A O 1
ATOM 3243 N N . ASN A 1 409 ? -7.612 -11.213 -4.804 1.00 24.02 409 ASN A N 1
ATOM 3244 C CA . ASN A 1 409 ? -9.025 -11.539 -4.607 1.00 22.38 409 ASN A CA 1
ATOM 3245 C C . ASN A 1 409 ? -9.536 -12.196 -5.894 1.00 19.13 409 ASN A C 1
ATOM 3246 O O . ASN A 1 409 ? -9.840 -11.493 -6.861 1.00 23.70 409 ASN A O 1
ATOM 3251 N N . VAL A 1 410 ? -9.668 -13.529 -5.874 1.00 25.61 410 VAL A N 1
ATOM 3252 C CA . VAL A 1 410 ? -10.076 -14.266 -7.075 1.00 29.97 410 VAL A CA 1
ATOM 3253 C C . VAL A 1 410 ? -11.441 -13.802 -7.573 1.00 28.84 410 VAL A C 1
ATOM 3254 O O . VAL A 1 410 ? -11.721 -13.850 -8.777 1.00 27.61 410 VAL A O 1
ATOM 3258 N N . ALA A 1 411 ? -12.308 -13.341 -6.671 1.00 27.03 411 ALA A N 1
ATOM 3259 C CA . ALA A 1 411 ? -13.672 -13.012 -7.077 1.00 30.53 411 ALA A CA 1
ATOM 3260 C C . ALA A 1 411 ? -13.694 -11.801 -8.001 1.00 30.80 411 ALA A C 1
ATOM 3261 O O . ALA A 1 411 ? -14.359 -11.816 -9.047 1.00 28.12 411 ALA A O 1
ATOM 3263 N N . THR A 1 412 ? -12.971 -10.741 -7.640 1.00 22.79 412 THR A N 1
ATOM 3264 C CA . THR A 1 412 ? -12.978 -9.565 -8.502 1.00 25.76 412 THR A CA 1
ATOM 3265 C C . THR A 1 412 ? -12.129 -9.792 -9.744 1.00 27.34 412 THR A C 1
ATOM 3266 O O . THR A 1 412 ? -12.387 -9.190 -10.787 1.00 23.82 412 THR A O 1
ATOM 3270 N N . MET A 1 413 ? -11.145 -10.682 -9.662 1.00 23.96 413 MET A N 1
ATOM 3271 C CA . MET A 1 413 ? -10.408 -11.061 -10.858 1.00 27.30 413 MET A CA 1
ATOM 3272 C C . MET A 1 413 ? -11.337 -11.672 -11.906 1.00 22.48 413 MET A C 1
ATOM 3273 O O . MET A 1 413 ? -11.302 -11.285 -13.076 1.00 22.80 413 MET A O 1
ATOM 3278 N N . ALA A 1 414 ? -12.184 -12.623 -11.502 1.00 26.54 414 ALA A N 1
ATOM 3279 C CA . ALA A 1 414 ? -13.070 -13.285 -12.463 1.00 27.65 414 ALA A CA 1
ATOM 3280 C C . ALA A 1 414 ? -14.050 -12.296 -13.097 1.00 30.67 414 ALA A C 1
ATOM 3281 O O . ALA A 1 414 ? -14.371 -12.399 -14.289 1.00 29.30 414 ALA A O 1
ATOM 3283 N N . ARG A 1 415 ? -14.538 -11.333 -12.315 1.00 25.16 415 ARG A N 1
ATOM 3284 C CA . ARG A 1 415 ? -15.430 -10.313 -12.856 1.00 26.84 415 ARG A CA 1
ATOM 3285 C C . ARG A 1 415 ? -14.721 -9.476 -13.907 1.00 27.38 415 ARG A C 1
ATOM 3286 O O . ARG A 1 415 ? -15.262 -9.218 -14.991 1.00 27.95 415 ARG A O 1
ATOM 3294 N N . ASP A 1 416 ? -13.511 -9.015 -13.579 1.00 23.64 416 ASP A N 1
ATOM 3295 C CA . ASP A 1 416 ? -12.736 -8.201 -14.506 1.00 22.75 416 ASP A CA 1
ATOM 3296 C C . ASP A 1 416 ? -12.403 -8.993 -15.764 1.00 22.45 416 ASP A C 1
ATOM 3297 O O . ASP A 1 416 ? -12.441 -8.452 -16.878 1.00 22.18 416 ASP A O 1
ATOM 3302 N N . ILE A 1 417 ? -12.098 -10.285 -15.606 1.00 25.51 417 ILE A N 1
ATOM 3303 C CA . ILE A 1 417 ? -11.808 -11.142 -16.757 1.00 23.39 417 ILE A CA 1
ATOM 3304 C C . ILE A 1 417 ? -12.966 -11.130 -17.757 1.00 23.12 417 ILE A C 1
ATOM 3305 O O . ILE A 1 417 ? -12.748 -11.100 -18.975 1.00 23.49 417 ILE A O 1
ATOM 3310 N N . LYS A 1 418 ? -14.213 -11.124 -17.268 1.00 25.95 418 LYS A N 1
ATOM 3311 C CA . LYS A 1 418 ? -15.370 -11.127 -18.169 1.00 30.10 418 LYS A CA 1
ATOM 3312 C C . LYS A 1 418 ? -15.369 -9.926 -19.104 1.00 29.98 418 LYS A C 1
ATOM 3313 O O . LYS A 1 418 ? -15.655 -10.057 -20.304 1.00 28.25 418 LYS A O 1
ATOM 3319 N N . LEU A 1 419 ? -15.083 -8.738 -18.570 1.00 22.73 419 LEU A N 1
ATOM 3320 C CA . LEU A 1 419 ? -15.059 -7.551 -19.413 1.00 27.17 419 LEU A CA 1
ATOM 3321 C C . LEU A 1 419 ? -13.897 -7.607 -20.395 1.00 26.26 419 LEU A C 1
ATOM 3322 O O . LEU A 1 419 ? -14.068 -7.315 -21.584 1.00 27.67 419 LEU A O 1
ATOM 3327 N N . TYR A 1 420 ? -12.707 -7.998 -19.917 1.00 22.27 420 TYR A N 1
ATOM 3328 C CA . TYR A 1 420 ? -11.578 -8.152 -20.828 1.00 26.12 420 TYR A CA 1
ATOM 3329 C C . TYR A 1 420 ? -11.910 -9.136 -21.952 1.00 23.40 420 TYR A C 1
ATOM 3330 O O . TYR A 1 420 ? -11.501 -8.926 -23.098 1.00 25.28 420 TYR A O 1
ATOM 3339 N N . GLN A 1 421 ? -12.684 -10.185 -21.659 1.00 24.47 421 GLN A N 1
ATOM 3340 C CA . GLN A 1 421 ? -13.107 -11.102 -22.718 1.00 23.17 421 GLN A CA 1
ATOM 3341 C C . GLN A 1 421 ? -14.066 -10.431 -23.698 1.00 24.80 421 GLN A C 1
ATOM 3342 O O . GLN A 1 421 ? -13.943 -10.602 -24.915 1.00 26.46 421 GLN A O 1
ATOM 3348 N N . GLU A 1 422 ? -15.026 -9.662 -23.188 1.00 25.76 422 GLU A N 1
ATOM 3349 C CA . GLU A 1 422 ? -15.912 -8.912 -24.071 1.00 30.11 422 GLU A CA 1
ATOM 3350 C C . GLU A 1 422 ? -15.124 -7.962 -24.961 1.00 30.14 422 GLU A C 1
ATOM 3351 O O . GLU A 1 422 ? -15.506 -7.718 -26.115 1.00 28.47 422 GLU A O 1
ATOM 3357 N N . LEU A 1 423 ? -14.012 -7.436 -24.447 1.00 27.17 423 LEU A N 1
ATOM 3358 C CA . LEU A 1 423 ? -13.189 -6.493 -25.185 1.00 28.44 423 LEU A CA 1
ATOM 3359 C C . LEU A 1 423 ? -12.193 -7.178 -26.108 1.00 26.51 423 LEU A C 1
ATOM 3360 O O . LEU A 1 423 ? -11.388 -6.487 -26.745 1.00 29.15 423 LEU A O 1
ATOM 3365 N N . GLY A 1 424 ? -12.228 -8.502 -26.195 1.00 24.80 424 GLY A N 1
ATOM 3366 C CA . GLY A 1 424 ? -11.382 -9.237 -27.103 1.00 28.39 424 GLY A CA 1
ATOM 3367 C C . GLY A 1 424 ? -10.148 -9.869 -26.495 1.00 30.30 424 GLY A C 1
ATOM 3368 O O . GLY A 1 424 ? -9.296 -10.350 -27.247 1.00 31.04 424 GLY A O 1
ATOM 3369 N N . TYR A 1 425 ? -10.014 -9.880 -25.170 1.00 21.27 425 TYR A N 1
ATOM 3370 C CA . TYR A 1 425 ? -8.899 -10.570 -24.531 1.00 22.26 425 TYR A CA 1
ATOM 3371 C C . TYR A 1 425 ? -9.323 -11.983 -24.160 1.00 31.21 425 TYR A C 1
ATOM 3372 O O . TYR A 1 425 ? -10.466 -12.226 -23.774 1.00 34.74 425 TYR A O 1
ATOM 3381 N N . GLU A 1 426 ? -8.398 -12.914 -24.301 1.00 23.21 426 GLU A N 1
ATOM 3382 C CA . GLU A 1 426 ? -8.603 -14.295 -23.903 1.00 22.43 426 GLU A CA 1
ATOM 3383 C C . GLU A 1 426 ? -7.842 -14.576 -22.612 1.00 26.18 426 GLU A C 1
ATOM 3384 O O . GLU A 1 426 ? -6.698 -14.142 -22.442 1.00 23.23 426 GLU A O 1
ATOM 3390 N N . LEU A 1 427 ? -8.486 -15.285 -21.694 1.00 27.42 427 LEU A N 1
ATOM 3391 C CA . LEU A 1 427 ? -7.804 -15.765 -20.500 1.00 25.78 427 LEU A CA 1
ATOM 3392 C C . LEU A 1 427 ? -6.991 -16.998 -20.876 1.00 26.72 427 LEU A C 1
ATOM 3393 O O . LEU A 1 427 ? -7.557 -18.026 -21.268 1.00 28.69 427 LEU A O 1
ATOM 3398 N N . LYS A 1 428 ? -5.667 -16.892 -20.761 1.00 22.20 428 LYS A N 1
ATOM 3399 C CA . LYS A 1 428 ? -4.739 -17.910 -21.250 1.00 23.60 428 LYS A CA 1
ATOM 3400 C C . LYS A 1 428 ? -4.269 -18.870 -20.168 1.00 23.88 428 LYS A C 1
ATOM 3401 O O . LYS A 1 428 ? -4.174 -20.079 -20.414 1.00 26.92 428 LYS A O 1
ATOM 3407 N N . LYS A 1 429 ? -3.921 -18.364 -18.990 1.00 25.56 429 LYS A N 1
ATOM 3408 C CA . LYS A 1 429 ? -3.448 -19.249 -17.935 1.00 30.21 429 LYS A CA 1
ATOM 3409 C C . LYS A 1 429 ? -3.604 -18.564 -16.589 1.00 27.67 429 LYS A C 1
ATOM 3410 O O . LYS A 1 429 ? -3.716 -17.340 -16.495 1.00 21.49 429 LYS A O 1
ATOM 3416 N N . VAL A 1 430 ? -3.616 -19.386 -15.546 1.00 25.71 430 VAL A N 1
ATOM 3417 C CA . VAL A 1 430 ? -3.894 -18.942 -14.187 1.00 22.78 430 VAL A CA 1
ATOM 3418 C C . VAL A 1 430 ? -2.975 -19.714 -13.248 1.00 23.96 430 VAL A C 1
ATOM 3419 O O . VAL A 1 430 ? -2.880 -20.945 -13.348 1.00 23.34 430 VAL A O 1
ATOM 3423 N N . GLN A 1 431 ? -2.304 -18.995 -12.329 1.00 20.03 431 GLN A N 1
ATOM 3424 C CA . GLN A 1 431 ? -1.424 -19.609 -11.336 1.00 19.54 431 GLN A CA 1
ATOM 3425 C C . GLN A 1 431 ? -1.665 -19.019 -9.953 1.00 19.42 431 GLN A C 1
ATOM 3426 O O . GLN A 1 431 ? -1.248 -17.887 -9.678 1.00 22.58 431 GLN A O 1
ATOM 3432 N N . PRO A 1 432 ? -2.296 -19.758 -9.056 1.00 20.83 432 PRO A N 1
ATOM 3433 C CA . PRO A 1 432 ? -2.371 -19.318 -7.662 1.00 20.72 432 PRO A CA 1
ATOM 3434 C C . PRO A 1 432 ? -1.012 -19.432 -6.978 1.00 22.66 432 PRO A C 1
ATOM 3435 O O . PRO A 1 432 ? -0.227 -20.343 -7.253 1.00 21.78 432 PRO A O 1
ATOM 3439 N N . VAL A 1 433 ? -0.747 -18.503 -6.057 1.00 20.06 433 VAL A N 1
ATOM 3440 C CA . VAL A 1 433 ? 0.519 -18.453 -5.326 1.00 19.10 433 VAL A CA 1
ATOM 3441 C C . VAL A 1 433 ? 0.219 -18.256 -3.847 1.00 20.43 433 VAL A C 1
ATOM 3442 O O . VAL A 1 433 ? -0.586 -17.390 -3.486 1.00 18.44 433 VAL A O 1
ATOM 3446 N N . ASP A 1 434 ? 0.887 -19.039 -2.991 1.00 20.14 434 ASP A N 1
ATOM 3447 C CA . ASP A 1 434 ? 0.672 -18.963 -1.549 1.00 17.22 434 ASP A CA 1
ATOM 3448 C C . ASP A 1 434 ? 1.561 -17.867 -0.966 1.00 16.65 434 ASP A C 1
ATOM 3449 O O . ASP A 1 434 ? 2.616 -18.110 -0.360 1.00 18.90 434 ASP A O 1
ATOM 3454 N N . LEU A 1 435 ? 1.118 -16.625 -1.169 1.00 19.11 435 LEU A N 1
ATOM 3455 C CA . LEU A 1 435 ? 1.891 -15.474 -0.723 1.00 18.46 435 LEU A CA 1
ATOM 3456 C C . LEU A 1 435 ? 1.868 -15.335 0.794 1.00 17.85 435 LEU A C 1
ATOM 3457 O O . LEU A 1 435 ? 2.826 -14.827 1.394 1.00 20.10 435 LEU A O 1
ATOM 3462 N N . PHE A 1 436 ? 0.785 -15.769 1.430 1.00 14.92 436 PHE A N 1
ATOM 3463 C CA . PHE A 1 436 ? 0.637 -15.699 2.877 1.00 17.42 436 PHE A CA 1
ATOM 3464 C C . PHE A 1 436 ? 0.335 -17.106 3.387 1.00 16.70 436 PHE A C 1
ATOM 3465 O O . PHE A 1 436 ? -0.812 -17.422 3.733 1.00 16.69 436 PHE A O 1
ATOM 3473 N N . PRO A 1 437 ? 1.346 -17.976 3.454 1.00 22.15 437 PRO A N 1
ATOM 3474 C CA . PRO A 1 437 ? 1.108 -19.338 3.931 1.00 15.22 437 PRO A CA 1
ATOM 3475 C C . PRO A 1 437 ? 0.540 -19.351 5.335 1.00 17.07 437 PRO A C 1
ATOM 3476 O O . PRO A 1 437 ? 0.852 -18.493 6.170 1.00 17.33 437 PRO A O 1
ATOM 3480 N N . GLN A 1 438 ? -0.264 -20.378 5.596 1.00 19.07 438 GLN A N 1
ATOM 3481 C CA . GLN A 1 438 ? -0.955 -20.673 6.840 1.00 16.95 438 GLN A CA 1
ATOM 3482 C C . GLN A 1 438 ? -2.204 -19.808 6.983 1.00 17.34 438 GLN A C 1
ATOM 3483 O O . GLN A 1 438 ? -2.986 -20.060 7.890 1.00 18.63 438 GLN A O 1
ATOM 3489 N N . THR A 1 439 ? -2.425 -18.816 6.106 1.00 17.25 439 THR A N 1
ATOM 3490 C CA . THR A 1 439 ? -3.601 -17.949 6.124 1.00 17.66 439 THR A CA 1
ATOM 3491 C C . THR A 1 439 ? -4.591 -18.325 5.005 1.00 19.81 439 THR A C 1
ATOM 3492 O O . THR A 1 439 ? -4.305 -19.148 4.134 1.00 20.33 439 THR A O 1
ATOM 3496 N N . HIS A 1 440 ? -5.765 -17.667 5.022 1.00 19.28 440 HIS A N 1
ATOM 3497 C CA . HIS A 1 440 ? -6.827 -17.834 4.022 1.00 21.94 440 HIS A CA 1
ATOM 3498 C C . HIS A 1 440 ? -6.489 -17.213 2.671 1.00 20.18 440 HIS A C 1
ATOM 3499 O O . HIS A 1 440 ? -7.181 -17.494 1.682 1.00 18.96 440 HIS A O 1
ATOM 3506 N N . HIS A 1 441 ? -5.490 -16.349 2.624 1.00 19.79 441 HIS A N 1
ATOM 3507 C CA . HIS A 1 441 ? -5.269 -15.468 1.488 1.00 19.31 441 HIS A CA 1
ATOM 3508 C C . HIS A 1 441 ? -4.941 -16.279 0.243 1.00 20.72 441 HIS A C 1
ATOM 3509 O O . HIS A 1 441 ? -4.118 -17.194 0.296 1.00 16.76 441 HIS A O 1
ATOM 3516 N N . VAL A 1 442 ? -5.611 -15.972 -0.870 1.00 20.63 442 VAL A N 1
ATOM 3517 C CA . VAL A 1 442 ? -5.312 -16.585 -2.162 1.00 19.66 442 VAL A CA 1
ATOM 3518 C C . VAL A 1 442 ? -4.831 -15.479 -3.088 1.00 21.04 442 VAL A C 1
ATOM 3519 O O . VAL A 1 442 ? -5.574 -14.533 -3.377 1.00 21.61 442 VAL A O 1
ATOM 3523 N N . GLU A 1 443 ? -3.593 -15.588 -3.539 1.00 20.46 443 GLU A N 1
ATOM 3524 C CA . GLU A 1 443 ? -3.032 -14.676 -4.518 1.00 21.52 443 GLU A CA 1
ATOM 3525 C C . GLU A 1 443 ? -3.026 -15.401 -5.854 1.00 21.39 443 GLU A C 1
ATOM 3526 O O . GLU A 1 443 ? -2.793 -16.609 -5.901 1.00 19.01 443 GLU A O 1
ATOM 3532 N N . THR A 1 444 ? -3.337 -14.686 -6.930 1.00 19.00 444 THR A N 1
ATOM 3533 C CA . THR A 1 444 ? -3.453 -15.338 -8.227 1.00 22.59 444 THR A CA 1
ATOM 3534 C C . THR A 1 444 ? -2.816 -14.462 -9.284 1.00 20.77 444 THR A C 1
ATOM 3535 O O . THR A 1 444 ? -3.006 -13.250 -9.288 1.00 21.00 444 THR A O 1
ATOM 3539 N N . VAL A 1 445 ? -2.071 -15.078 -10.186 1.00 19.82 445 VAL A N 1
ATOM 3540 C CA . VAL A 1 445 ? -1.614 -14.411 -11.397 1.00 20.93 445 VAL A CA 1
ATOM 3541 C C . VAL A 1 445 ? -2.440 -14.947 -12.554 1.00 22.84 445 VAL A C 1
ATOM 3542 O O . VAL A 1 445 ? -2.520 -16.166 -12.746 1.00 18.99 445 VAL A O 1
ATOM 3546 N N . ALA A 1 446 ? -3.060 -14.047 -13.317 1.00 17.98 446 ALA A N 1
ATOM 3547 C CA . ALA A 1 446 ? -3.831 -14.418 -14.496 1.00 19.36 446 ALA A CA 1
ATOM 3548 C C . ALA A 1 446 ? -3.236 -13.723 -15.707 1.00 20.48 446 ALA A C 1
ATOM 3549 O O . ALA A 1 446 ? -2.937 -12.525 -15.657 1.00 20.22 446 ALA A O 1
ATOM 3551 N N . LEU A 1 447 ? -3.071 -14.469 -16.790 1.00 18.34 447 LEU A N 1
ATOM 3552 C CA . LEU A 1 447 ? -2.571 -13.916 -18.039 1.00 23.17 447 LEU A CA 1
ATOM 3553 C C . LEU A 1 447 ? -3.741 -13.705 -18.990 1.00 23.85 447 LEU A C 1
ATOM 3554 O O . LEU A 1 447 ? -4.398 -14.672 -19.397 1.00 21.10 447 LEU A O 1
ATOM 3559 N N . LEU A 1 448 ? -4.009 -12.447 -19.330 1.00 19.84 448 LEU A N 1
ATOM 3560 C CA . LEU A 1 448 ? -4.982 -12.119 -20.367 1.00 20.61 448 LEU A CA 1
ATOM 3561 C C . LEU A 1 448 ? -4.235 -11.686 -21.615 1.00 24.00 448 LEU A C 1
ATOM 3562 O O . LEU A 1 448 ? -3.249 -10.949 -21.527 1.00 21.21 448 LEU A O 1
ATOM 3567 N N . SER A 1 449 ? -4.697 -12.144 -22.774 1.00 21.91 449 SER A N 1
ATOM 3568 C CA . SER A 1 449 ? -3.994 -11.808 -23.996 1.00 24.48 449 SER A CA 1
ATOM 3569 C C . SER A 1 449 ? -4.969 -11.719 -25.160 1.00 28.68 449 SER A C 1
ATOM 3570 O O . SER A 1 449 ? -5.848 -12.572 -25.318 1.00 23.04 449 SER A O 1
ATOM 3573 N N . LYS A 1 450 ? -4.819 -10.675 -25.974 1.00 31.92 450 LYS A N 1
ATOM 3574 C CA . LYS A 1 450 ? -5.572 -10.610 -27.219 1.00 31.88 450 LYS A CA 1
ATOM 3575 C C . LYS A 1 450 ? -4.747 -11.078 -28.408 1.00 32.54 450 LYS A C 1
ATOM 3576 O O . LYS A 1 450 ? -5.056 -10.727 -29.552 1.00 42.17 450 LYS A O 1
ATOM 3582 N N . LEU A 1 451 ? -3.717 -11.879 -28.157 1.00 32.24 451 LEU A N 1
ATOM 3583 C CA . LEU A 1 451 ? -3.027 -12.629 -29.198 1.00 45.81 451 LEU A CA 1
ATOM 3584 C C . LEU A 1 451 ? -3.627 -14.025 -29.319 1.00 46.21 451 LEU A C 1
ATOM 3585 O O . LEU A 1 451 ? -4.031 -14.625 -28.319 1.00 39.46 451 LEU A O 1
ATOM 3590 N N . ASP A 1 452 ? -3.678 -14.531 -30.555 1.00 48.09 452 ASP A N 1
ATOM 3591 C CA . ASP A 1 452 ? -4.100 -15.903 -30.856 1.00 54.05 452 ASP A CA 1
ATOM 3592 C C . ASP A 1 452 ? -5.490 -16.201 -30.298 1.00 51.88 452 ASP A C 1
ATOM 3593 O O . ASP A 1 452 ? -5.711 -17.198 -29.607 1.00 52.50 452 ASP A O 1
ATOM 3598 N N . VAL A 1 453 ? -6.438 -15.328 -30.617 1.00 49.01 453 VAL A N 1
ATOM 3599 C CA . VAL A 1 453 ? -7.785 -15.436 -30.079 1.00 52.38 453 VAL A CA 1
ATOM 3600 C C . VAL A 1 453 ? -8.770 -15.794 -31.188 1.00 58.19 453 VAL A C 1
ATOM 3601 O O . VAL A 1 453 ? -8.458 -16.594 -32.067 1.00 58.44 453 VAL A O 1
#

B-factor: mean 29.05, std 11.12, range [14.19, 83.47]

Nearest PDB structures (foldseek):
  5xj1-assembly1_A  TM=1.002E+00  e=5.993E-103  Streptococcus pneumoniae TIGR4
  5xj2-assembly2_B  TM=9.769E-01  e=3.191E-92  Streptococcus pneumoniae TIGR4
  2cww-assembly2_B  TM=5.026E-01  e=5.415E-15  Thermus thermophilus HB8
  1wxw-assembly1_A  TM=5.078E-01  e=9.252E-15  Thermus thermophilus HB8
  1xxl-assembly2_B  TM=7.513E-01  e=3.073E-07  Bacillus subtilis

Organism: Streptococcus pneumoniae serotype 4 (strain ATCC BAA-334 / TIGR4) (NCBI:txid170187)